Protein AF-A0A9D6PLY6-F1 (afdb_monomer)

Solvent-accessible surface area (backbone atoms only — not comparable to full-atom values): 26966 Å² total; per-residue (Å²): 133,78,70,62,58,76,87,36,55,44,76,47,100,88,53,50,29,44,38,50,60,74,75,89,54,98,68,53,73,74,54,57,49,61,47,56,63,41,41,32,31,44,67,92,43,99,89,56,34,26,46,28,35,31,31,68,84,76,72,40,75,77,43,69,31,62,48,56,72,65,58,51,52,60,54,61,78,46,81,53,30,34,41,31,73,46,89,61,54,98,81,66,55,79,72,74,46,61,36,29,62,35,51,67,41,78,80,26,37,66,58,52,18,52,52,32,41,76,72,66,38,34,65,63,15,27,54,32,27,50,54,39,36,76,75,41,72,82,46,84,64,39,37,32,52,27,15,49,22,27,47,76,69,70,39,53,73,61,14,49,53,25,18,52,50,32,39,71,80,39,78,68,48,31,65,31,30,26,52,45,13,53,51,25,47,76,67,74,34,53,73,61,13,52,54,22,25,52,52,11,36,70,53,34,70,79,40,60,68,32,41,55,54,40,36,53,49,34,44,76,76,61,34,90,81,30,67,67,40,33,50,39,48,36,49,40,53,74,72,31,56,88,37,64,73,46,42,55,49,53,44,52,49,16,55,78,66,76,39,54,54,66,58,43,53,52,50,23,35,63,76,39,46,77,71,49,38,82,73,52,50,53,49,53,46,52,27,51,38,14,47,76,39,42,18,49,66,57,20,51,56,40,48,48,56,52,48,67,68,28,64,85,36,73,90,50,29,61,58,50,46,52,55,46,40,56,50,51,58,52,47,64,75,70,57,53,79,90,49,46,68,49,46,52,52,54,46,50,59,45,40,73,76,42,55,70,51,70,73,64,62,68,89,76,49,69,57,105,69,54,80,68,74,76,72,42,59,67,65,52,51,44,56,53,43,42,64,54,26,56,75,65,53,77,52,72,67,54,52,52,41,54,53,49,45,36,60,76,54,66,57,50,74,69,60,47,54,52,49,52,52,53,28,49,65,68,19,77,75,55,84,73,80,93,62,86,76,75,86,49,54,68,61,52,48,51,53,52,45,49,66,53,25,71,79,66,53,74,55,72,68,40,53,52,52,52,48,57,46,28,62,60,54,72,44,55,68,71,59,52,52,49,55,46,40,75,56,44,114

pLDDT: mean 77.01, std 15.94, range [27.77, 98.38]

Nearest PDB structures (foldseek):
  8ch0-assembly1_A  TM=8.462E-01  e=1.034E-04  synthetic construct
  2hyz-assembly1_A-2  TM=8.147E-01  e=9.151E-05  unclassified
  5djs-assembly1_A  TM=8.969E-01  e=3.302E-03  Thermobaculum terrenum
  4gyw-assembly2_A  TM=6.800E-01  e=2.433E-04  Homo sapiens
  5hgv-assembly1_A  TM=6.718E-01  e=2.433E-04  Homo sapiens

Mean predicted aligned error: 15.63 Å

Foldseek 3Di:
DDADDPVQFDDDPPATAREPAPPPAPDDPLVVLLFQWAWEWDPPDPQWIKIFIATPVVRDGRDIHTDGPVVLVVLVVHQWYWYFYNPDDPPDDVLPTLTFIHGYHSPNLQNVLSVCVVVVNLVVSLVSLVVVCVVPVLPQCSLQSNLVSCVSVVVLVSSLVSLVSNCVSPVLALSSLLSNLVSCVVVVNLVSSLVSLVSSCVSPVLDQSSLLVNLVSCCVPPNDPDLVNLLSLLSCCLAPVVPPSSVVSLCVNCVVVVHHSVVSNVVSLVSNPPCSDSVQSNLVNSLSSSLVRLSPLVNLVSLQVNLVVCVVPPVCNVVSLVVSLVSLVVNVVVPDPSCVVSSVVSVCVVCVVPVVSVVPPVVPPDDVDDPPDACALLNLLLLLLLLQCQQVDHDPLNVVLNVLSCVLRVPDPVSSVVSNVVSNVVSVPDPDPPDDPPDDLVVSLLVLLLVQLVVLDHDPNSVVSSVSSCVSSVHDPVNSVVSNVVSRD

Secondary structure (DSSP, 8-state):
-PPPPGGGEEEETTEEEEE-----SSS-HHHHTTS-EEEEEEEEETTEEEEEEEETTT--EEEEEE--HHHHHHHHT-S-EEEE-S---TT--TTSS-PEEE-EESSSHHHHHHHHHHTT-HHHHHHHHHHHHHH-TT-TTHHHHHHHHHHHTT-HHHHHHHHHHHHHH-TT-HHHHHHHHHHHHHTT-HHHHHHHHHHHHHH-TT-HHHHHHHHHHHHHHH-TT-HHHHHHHHHHHHHHTTSHHHHHHHHHHHHHTTS-HHHHHHHHHHHHGGGG-TTTHHHHHHHHHHHHTT-HHHHHHHHHHHHHHHTT-HHHHHHHHHHHHHHHHHHHHH--GGGHHHHHHHHHHHHHH-THHHH--GGGS--TT-------HHHHHHHHHHHHGGGS---HHHHHHHHHHHHHTT--HHHHHHHHHHHHHHHTT----S------HHHHHHHHHHHHGGGS---HHHHHHHHHHHHHTT--HHHHHHHHHHH--

Structure (mmCIF, N/CA/C/O backbone):
data_AF-A0A9D6PLY6-F1
#
_entry.id   AF-A0A9D6PLY6-F1
#
loop_
_atom_site.group_PDB
_atom_site.id
_atom_site.type_symbol
_atom_site.label_atom_id
_atom_site.label_alt_id
_atom_site.label_comp_id
_atom_site.label_asym_id
_atom_site.label_entity_id
_atom_site.label_seq_id
_atom_site.pdbx_PDB_ins_code
_atom_site.Cartn_x
_atom_site.Cartn_y
_atom_site.Cartn_z
_atom_site.occupancy
_atom_site.B_iso_or_equiv
_atom_site.auth_seq_id
_atom_site.auth_comp_id
_atom_site.auth_asym_id
_atom_site.auth_atom_id
_atom_site.pdbx_PDB_model_num
ATOM 1 N N . MET A 1 1 ? 13.851 18.587 -28.770 1.00 29.12 1 MET A N 1
ATOM 2 C CA . MET A 1 1 ? 14.313 17.513 -27.872 1.00 29.12 1 MET A CA 1
ATOM 3 C C . MET A 1 1 ? 15.804 17.716 -27.695 1.00 29.12 1 MET A C 1
ATOM 5 O O . MET A 1 1 ? 16.524 17.626 -28.679 1.00 29.12 1 MET A O 1
ATOM 9 N N . GLU A 1 2 ? 16.240 18.157 -26.516 1.00 30.55 2 GLU A N 1
ATOM 10 C CA . GLU A 1 2 ? 17.664 18.377 -26.231 1.00 30.55 2 GLU A CA 1
ATOM 11 C C . GLU A 1 2 ? 18.336 17.003 -26.057 1.00 30.55 2 GLU A C 1
ATOM 13 O O . GLU A 1 2 ? 17.888 16.182 -25.262 1.00 30.55 2 GLU A O 1
ATOM 18 N N . THR A 1 3 ? 19.361 16.718 -26.859 1.00 33.09 3 THR A N 1
ATOM 19 C CA . THR A 1 3 ? 20.200 15.516 -26.759 1.00 33.09 3 THR A CA 1
ATOM 20 C C . THR A 1 3 ? 21.013 15.566 -25.466 1.00 33.09 3 THR A C 1
ATOM 22 O O . THR A 1 3 ? 21.724 16.554 -25.266 1.00 33.09 3 THR A O 1
ATOM 25 N N . LEU A 1 4 ? 20.969 14.528 -24.613 1.00 40.97 4 LEU A N 1
ATOM 26 C CA . LEU A 1 4 ? 21.958 14.439 -23.533 1.00 40.97 4 LEU A CA 1
ATOM 27 C C . LEU A 1 4 ? 23.348 14.295 -24.166 1.00 40.97 4 LEU A C 1
ATOM 29 O O . LEU A 1 4 ? 23.571 13.483 -25.066 1.00 40.97 4 LEU A O 1
ATOM 33 N N . ASN A 1 5 ? 24.285 15.097 -23.682 1.00 47.28 5 ASN A N 1
ATOM 34 C CA . ASN A 1 5 ? 25.700 14.923 -23.957 1.00 47.28 5 ASN A CA 1
ATOM 35 C C . ASN A 1 5 ? 26.159 13.640 -23.230 1.00 47.28 5 ASN A C 1
ATOM 37 O O . ASN A 1 5 ? 25.816 13.482 -22.056 1.00 47.28 5 ASN A O 1
ATOM 41 N N . PRO A 1 6 ? 26.948 12.744 -23.854 1.00 44.09 6 PRO A N 1
ATOM 42 C CA . PRO A 1 6 ? 27.562 11.587 -23.189 1.00 44.09 6 PRO A CA 1
ATOM 43 C C . PRO A 1 6 ? 28.198 11.887 -21.819 1.00 44.09 6 PRO A C 1
ATOM 45 O O . PRO A 1 6 ? 28.226 11.018 -20.955 1.00 44.09 6 PRO A O 1
ATOM 48 N N . ALA A 1 7 ? 28.623 13.133 -21.576 1.00 45.59 7 ALA A N 1
ATOM 49 C CA . ALA A 1 7 ? 29.106 13.627 -20.283 1.00 45.59 7 ALA A CA 1
ATOM 50 C C . ALA A 1 7 ? 28.089 13.565 -19.112 1.00 45.59 7 ALA A C 1
ATOM 52 O O . ALA A 1 7 ? 28.474 13.771 -17.959 1.00 45.59 7 ALA A O 1
ATOM 53 N N . GLN A 1 8 ? 26.803 13.317 -19.380 1.00 51.06 8 GLN A N 1
ATOM 54 C CA . GLN A 1 8 ? 25.717 13.294 -18.387 1.00 51.06 8 GLN A CA 1
ATOM 55 C C . GLN A 1 8 ? 25.393 11.873 -17.885 1.00 51.06 8 GLN A C 1
ATOM 57 O O . GLN A 1 8 ? 24.738 11.706 -16.861 1.00 51.06 8 GLN A O 1
ATOM 62 N N . VAL A 1 9 ? 25.907 10.823 -18.528 1.00 51.34 9 VAL A N 1
ATOM 63 C CA . VAL A 1 9 ? 25.901 9.468 -17.954 1.00 51.34 9 VAL A CA 1
ATOM 64 C C . VAL A 1 9 ? 27.260 9.249 -17.298 1.00 51.34 9 VAL A C 1
ATOM 66 O O . VAL A 1 9 ? 28.273 9.158 -17.986 1.00 51.34 9 VAL A O 1
ATOM 69 N N . LYS A 1 10 ? 27.301 9.203 -15.960 1.00 55.16 10 LYS A N 1
ATOM 70 C CA . LYS A 1 10 ? 28.546 8.974 -15.217 1.00 55.16 10 LYS A CA 1
ATOM 71 C C . LYS A 1 10 ? 28.615 7.526 -14.752 1.00 55.16 10 LYS A C 1
ATOM 73 O O . LYS A 1 10 ? 27.778 7.050 -13.985 1.00 55.16 10 LYS A O 1
ATOM 78 N N . PHE A 1 11 ? 29.658 6.839 -15.193 1.00 49.72 11 PHE A N 1
ATOM 79 C CA . PHE A 1 11 ? 30.020 5.530 -14.676 1.00 49.72 11 PHE A CA 1
ATOM 80 C C . PHE A 1 11 ? 30.947 5.739 -13.483 1.00 49.72 11 PHE A C 1
ATOM 82 O O . PHE A 1 11 ? 32.102 6.121 -13.652 1.00 49.72 11 PHE A O 1
ATOM 89 N N . PHE A 1 12 ? 30.422 5.547 -12.275 1.00 52.81 12 PHE A N 1
ATOM 90 C CA . PHE A 1 12 ? 31.254 5.448 -11.080 1.00 52.81 12 PHE A CA 1
ATOM 91 C C . PHE A 1 12 ? 31.761 4.007 -10.970 1.00 52.81 12 PHE A C 1
ATOM 93 O O . PHE A 1 12 ? 31.032 3.080 -11.337 1.00 52.81 12 PHE A O 1
ATOM 100 N N . GLU A 1 13 ? 32.993 3.823 -10.484 1.00 45.00 13 GLU A N 1
ATOM 101 C CA . GLU A 1 13 ? 33.739 2.550 -10.525 1.00 45.00 13 GLU A CA 1
ATOM 102 C C . GLU A 1 13 ? 32.955 1.343 -9.965 1.00 45.00 13 GLU A C 1
ATOM 104 O O . GLU A 1 13 ? 33.160 0.218 -10.419 1.00 45.00 13 GLU A O 1
ATOM 109 N N . GLU A 1 14 ? 31.969 1.565 -9.083 1.00 49.75 14 GLU A N 1
ATOM 110 C CA . GLU A 1 14 ? 31.146 0.500 -8.492 1.00 49.75 14 GLU A CA 1
ATOM 111 C C . GLU A 1 14 ? 29.651 0.518 -8.874 1.00 49.75 14 GLU A C 1
ATOM 113 O O . GLU A 1 14 ? 28.973 -0.498 -8.713 1.00 49.75 14 GLU A O 1
ATOM 118 N N . THR A 1 15 ? 29.089 1.617 -9.400 1.00 51.06 15 THR A N 1
ATOM 119 C CA . THR A 1 15 ? 27.659 1.687 -9.786 1.00 51.06 15 THR A CA 1
ATOM 120 C C . THR A 1 15 ? 27.428 2.692 -10.925 1.00 51.06 15 THR A C 1
ATOM 122 O O . THR A 1 15 ? 27.818 3.853 -10.802 1.00 51.06 15 THR A O 1
ATOM 125 N N . PRO A 1 16 ? 26.778 2.311 -12.039 1.00 55.1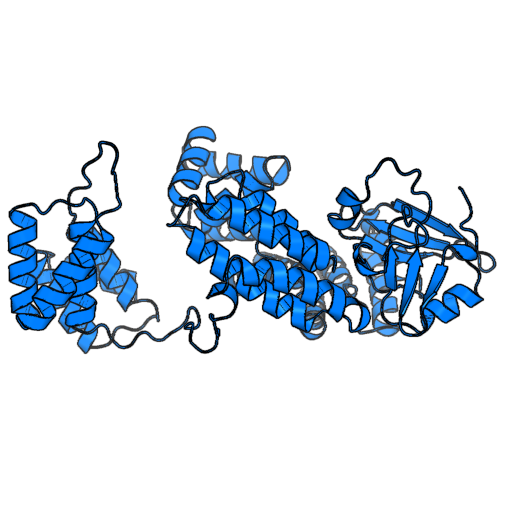6 16 PRO A N 1
ATOM 126 C CA . PRO A 1 16 ? 26.400 3.276 -13.070 1.00 55.16 16 PRO A CA 1
ATOM 127 C C . PRO A 1 16 ? 25.281 4.200 -12.566 1.00 55.16 16 PRO A C 1
ATOM 129 O O . PRO A 1 16 ? 24.248 3.742 -12.071 1.00 55.16 16 PRO A O 1
ATOM 132 N N . CYS A 1 17 ? 25.454 5.508 -12.739 1.00 58.47 17 CYS A N 1
ATOM 133 C CA . CYS A 1 17 ? 24.431 6.498 -12.419 1.00 58.47 17 CYS A CA 1
ATOM 134 C C . CYS A 1 17 ? 24.090 7.310 -13.668 1.00 58.47 17 CYS A C 1
ATOM 136 O O . CYS A 1 17 ? 24.962 7.772 -14.407 1.00 58.47 17 CYS A O 1
ATOM 138 N N . VAL A 1 18 ? 22.797 7.523 -13.888 1.00 60.19 18 VAL A N 1
ATOM 139 C CA . VAL A 1 18 ? 22.310 8.447 -14.908 1.00 60.19 18 VAL A CA 1
ATOM 140 C C . VAL A 1 18 ? 22.136 9.803 -14.230 1.00 60.19 18 VAL A C 1
ATOM 142 O O . VAL A 1 18 ? 21.233 9.993 -13.411 1.00 60.19 18 VAL A O 1
ATOM 145 N N . VAL A 1 19 ? 23.022 10.752 -14.542 1.00 59.59 19 VAL A N 1
ATOM 146 C CA . VAL A 1 19 ? 22.885 12.130 -14.066 1.00 59.59 19 VAL A CA 1
ATOM 147 C C . VAL A 1 19 ? 21.984 12.858 -15.051 1.00 59.59 19 VAL A C 1
ATOM 149 O O . VAL A 1 19 ? 22.352 13.124 -16.193 1.00 59.59 19 VAL A O 1
ATOM 152 N N . LEU A 1 20 ? 20.775 13.194 -14.617 1.00 58.22 20 LEU A N 1
ATOM 153 C CA . LEU A 1 20 ? 19.907 14.043 -15.416 1.00 58.22 20 LEU A CA 1
ATOM 154 C C . LEU A 1 20 ? 20.370 15.472 -15.170 1.00 58.22 20 LEU A C 1
ATOM 156 O O . LEU A 1 20 ? 20.022 16.046 -14.148 1.00 58.22 20 LEU A O 1
ATOM 160 N N . SER A 1 21 ? 21.206 16.037 -16.043 1.00 49.62 21 SER A N 1
ATOM 161 C CA . SER A 1 21 ? 21.610 17.440 -15.903 1.00 49.62 21 SER A CA 1
ATOM 162 C C . SER A 1 21 ? 20.636 18.375 -16.628 1.00 49.62 21 SER A C 1
ATOM 164 O O . SER A 1 21 ? 20.109 18.009 -17.674 1.00 49.62 21 SER A O 1
ATOM 166 N N . ALA A 1 22 ? 20.452 19.583 -16.094 1.00 48.25 22 ALA A N 1
ATOM 167 C CA . ALA A 1 22 ? 19.510 20.609 -16.518 1.00 48.25 22 ALA A CA 1
ATOM 168 C C . ALA A 1 22 ? 18.114 20.048 -16.839 1.00 48.25 22 ALA A C 1
ATOM 170 O O . ALA A 1 22 ? 17.682 20.010 -17.989 1.00 48.25 22 ALA A O 1
ATOM 171 N N . ILE A 1 23 ? 17.377 19.654 -15.796 1.00 50.66 23 ILE A N 1
ATOM 172 C CA . ILE A 1 23 ? 15.936 19.422 -15.902 1.00 50.66 23 ILE A CA 1
ATOM 173 C C . ILE A 1 23 ? 15.282 20.777 -16.239 1.00 50.66 23 ILE A C 1
ATOM 175 O O . ILE A 1 23 ? 14.831 21.495 -15.355 1.00 50.66 23 ILE A O 1
ATOM 179 N N . LYS A 1 24 ? 15.174 21.133 -17.526 1.00 50.44 24 LYS A N 1
ATOM 180 C CA . LYS A 1 24 ? 14.181 22.111 -18.011 1.00 50.44 24 LYS A CA 1
ATOM 181 C C . LYS A 1 24 ? 12.786 21.467 -18.024 1.00 50.44 24 LYS A C 1
ATOM 183 O O . LYS A 1 24 ? 12.048 21.579 -18.998 1.00 50.44 24 LYS A O 1
ATOM 188 N N . SER A 1 25 ? 12.441 20.710 -16.984 1.00 54.03 25 SER A N 1
ATOM 189 C CA . SER A 1 25 ? 11.090 20.175 -16.823 1.00 54.03 25 SER A CA 1
ATOM 190 C C . SER A 1 25 ? 10.283 21.122 -15.952 1.00 54.03 25 SER A C 1
ATOM 192 O O . SER A 1 25 ? 10.825 21.778 -15.064 1.00 54.03 25 SER A O 1
ATOM 194 N N . ALA A 1 26 ? 8.975 21.165 -16.188 1.00 53.38 26 ALA A N 1
ATOM 195 C CA . ALA A 1 26 ? 8.051 21.876 -15.311 1.00 53.38 26 ALA A CA 1
ATOM 196 C C . ALA A 1 26 ? 8.027 21.293 -13.882 1.00 53.38 26 ALA A C 1
ATOM 198 O O . ALA A 1 26 ? 7.578 21.966 -12.959 1.00 53.38 26 ALA A O 1
ATOM 199 N N . MET A 1 27 ? 8.500 20.054 -13.710 1.00 63.69 27 MET A N 1
ATOM 200 C CA . MET A 1 27 ? 8.413 19.280 -12.481 1.00 63.69 27 MET A CA 1
ATOM 201 C C . MET A 1 27 ? 9.717 19.400 -11.671 1.00 63.69 27 MET A C 1
ATOM 203 O O . MET A 1 27 ? 10.818 19.202 -12.196 1.00 63.69 27 MET A O 1
ATOM 207 N N . LYS A 1 28 ? 9.609 19.742 -10.385 1.00 69.94 28 LYS A N 1
ATOM 208 C CA . LYS A 1 28 ? 10.767 19.940 -9.493 1.00 69.94 28 LYS A CA 1
ATOM 209 C C . LYS A 1 28 ? 11.349 18.594 -9.057 1.00 69.94 28 LYS A C 1
ATOM 211 O O . LYS A 1 28 ? 10.622 17.616 -8.921 1.00 69.94 28 LYS A O 1
ATOM 216 N N . TRP A 1 29 ? 12.641 18.548 -8.720 1.00 72.25 29 TRP A N 1
ATOM 217 C CA . TRP A 1 29 ? 13.304 17.322 -8.234 1.00 72.25 29 TRP A CA 1
ATOM 218 C C . TRP A 1 29 ? 12.567 16.642 -7.064 1.00 72.25 29 TRP A C 1
ATOM 220 O O . TRP A 1 29 ? 12.455 15.422 -7.004 1.00 72.25 29 TRP A O 1
ATOM 230 N N . GLN A 1 30 ? 11.979 17.430 -6.161 1.00 69.69 30 GLN A N 1
ATOM 231 C CA . GLN A 1 30 ? 11.176 16.916 -5.046 1.00 69.69 30 GLN A CA 1
ATOM 232 C C . GLN A 1 30 ? 9.945 16.120 -5.498 1.00 69.69 30 GLN A C 1
ATOM 234 O O . GLN A 1 30 ? 9.553 15.167 -4.834 1.00 69.69 30 GLN A O 1
ATOM 239 N N . GLU A 1 31 ? 9.336 16.496 -6.618 1.00 72.44 31 GLU A N 1
ATOM 240 C CA . GLU A 1 31 ? 8.153 15.830 -7.162 1.00 72.44 31 GLU A CA 1
ATOM 241 C C . GLU A 1 31 ? 8.536 14.501 -7.830 1.00 72.44 31 GLU A C 1
ATOM 243 O O . GLU A 1 31 ? 7.810 13.520 -7.719 1.00 72.44 31 GLU A O 1
ATOM 248 N N . TRP A 1 32 ? 9.728 14.423 -8.422 1.00 74.75 32 TRP A N 1
ATOM 249 C CA . TRP A 1 32 ? 10.275 13.198 -9.013 1.00 74.75 32 TRP A CA 1
ATOM 250 C C . TRP A 1 32 ? 10.582 12.101 -7.996 1.00 74.75 32 TRP A C 1
ATOM 252 O O . TRP A 1 32 ? 10.389 10.913 -8.259 1.00 74.75 32 TRP A O 1
ATOM 262 N N . LEU A 1 33 ? 11.047 12.498 -6.814 1.00 74.06 33 LEU A N 1
ATOM 263 C CA . LEU A 1 33 ? 11.265 11.576 -5.701 1.00 74.06 33 LEU A CA 1
ATOM 264 C C . LEU A 1 33 ? 9.949 10.986 -5.182 1.00 74.06 33 LEU A C 1
ATOM 266 O O . LEU A 1 33 ? 9.958 9.922 -4.561 1.00 74.06 33 LEU A O 1
ATOM 270 N N . LEU A 1 34 ? 8.835 11.676 -5.438 1.00 74.44 34 LEU A N 1
ATOM 271 C CA . LEU A 1 34 ? 7.499 11.260 -5.034 1.00 74.44 34 LEU A CA 1
ATOM 272 C C . LEU A 1 34 ? 6.747 10.471 -6.106 1.00 74.44 34 LEU A C 1
ATOM 274 O O . LEU A 1 34 ? 5.878 9.675 -5.761 1.00 74.44 34 LEU A O 1
ATOM 278 N N . ASP A 1 35 ? 7.074 10.644 -7.382 1.00 75.19 35 ASP A N 1
ATOM 279 C CA . ASP A 1 35 ? 6.482 9.838 -8.449 1.00 75.19 35 ASP A CA 1
ATOM 280 C C . ASP A 1 35 ? 7.113 8.439 -8.475 1.00 75.19 35 ASP A C 1
ATOM 282 O O . ASP A 1 35 ? 8.290 8.281 -8.171 1.00 75.19 35 ASP A O 1
ATOM 286 N N . SER A 1 36 ? 6.370 7.403 -8.849 1.00 76.38 36 SER A N 1
ATOM 287 C CA . SER A 1 36 ? 6.940 6.098 -9.190 1.00 76.38 36 SER A CA 1
ATOM 288 C C . SER A 1 36 ? 7.336 6.133 -10.663 1.00 76.38 36 SER A C 1
ATOM 290 O O . SER A 1 36 ? 6.473 6.239 -11.530 1.00 76.38 36 SER A O 1
ATOM 292 N N . ILE A 1 37 ? 8.630 6.027 -10.965 1.00 75.31 37 ILE A N 1
ATOM 293 C CA . ILE A 1 37 ? 9.156 6.168 -12.334 1.00 75.31 37 ILE A CA 1
ATOM 294 C C . ILE A 1 37 ? 9.946 4.923 -12.725 1.00 75.31 37 ILE A C 1
ATOM 296 O O . ILE A 1 37 ? 10.208 4.093 -11.870 1.00 75.31 37 ILE A O 1
ATOM 300 N N . THR A 1 38 ? 10.317 4.779 -13.990 1.00 77.12 38 THR A N 1
ATOM 301 C CA . THR A 1 38 ? 11.233 3.725 -14.456 1.00 77.12 38 THR A CA 1
ATOM 302 C C . THR A 1 38 ? 11.958 4.162 -15.718 1.00 77.12 38 THR A C 1
ATOM 304 O O . THR A 1 38 ? 11.469 5.026 -16.453 1.00 77.12 38 THR A O 1
ATOM 307 N N . LEU A 1 39 ? 13.121 3.561 -15.960 1.00 77.69 39 LEU A N 1
ATOM 308 C CA . LEU A 1 39 ? 13.928 3.767 -17.153 1.00 77.69 39 LEU A CA 1
ATOM 309 C C . LEU A 1 39 ? 13.681 2.627 -18.147 1.00 77.69 39 LEU A C 1
ATOM 311 O O . LEU A 1 39 ? 13.858 1.451 -17.831 1.00 77.69 39 LEU A O 1
ATOM 315 N N . MET A 1 40 ? 13.304 2.979 -19.372 1.00 82.69 40 MET A N 1
ATOM 316 C CA . MET A 1 40 ? 13.005 2.022 -20.435 1.00 82.69 40 MET A CA 1
ATOM 317 C C . MET A 1 40 ? 13.691 2.414 -21.733 1.00 82.69 40 MET A C 1
ATOM 319 O O . MET A 1 40 ? 13.587 3.556 -22.178 1.00 82.69 40 MET A O 1
ATOM 323 N N . VAL A 1 41 ? 14.318 1.453 -22.402 1.00 81.00 41 VAL A N 1
ATOM 324 C CA . VAL A 1 41 ? 14.786 1.650 -23.771 1.00 81.00 41 VAL A CA 1
ATOM 325 C C . VAL A 1 41 ? 13.593 1.559 -24.725 1.00 81.00 41 VAL A C 1
ATOM 327 O O . VAL A 1 41 ? 12.909 0.542 -24.747 1.00 81.00 41 VAL A O 1
ATOM 330 N N . SER A 1 42 ? 13.359 2.575 -25.557 1.00 79.31 42 SER A N 1
ATOM 331 C CA . SER A 1 42 ? 12.516 2.440 -26.753 1.00 79.31 42 SER A CA 1
ATOM 332 C C . SER A 1 42 ? 13.387 2.459 -28.009 1.00 79.31 42 SER A C 1
ATOM 334 O O . SER A 1 42 ? 14.434 3.109 -28.068 1.00 79.31 42 SER A O 1
ATOM 336 N N . ARG A 1 43 ? 12.976 1.699 -29.026 1.00 71.31 43 ARG A N 1
ATOM 337 C CA . ARG A 1 43 ? 13.647 1.649 -30.330 1.00 71.31 43 ARG A CA 1
ATOM 338 C C . ARG A 1 43 ? 12.644 2.053 -31.398 1.00 71.31 43 ARG A C 1
ATOM 340 O O . ARG A 1 43 ? 11.960 1.198 -31.946 1.00 71.31 43 ARG A O 1
ATOM 347 N N . GLU A 1 44 ? 12.543 3.351 -31.669 1.00 62.28 44 GLU A N 1
ATOM 348 C CA . GLU A 1 44 ? 11.783 3.828 -32.832 1.00 62.28 44 GLU A CA 1
ATOM 349 C C . GLU A 1 44 ? 12.524 3.500 -34.139 1.00 62.28 44 GLU A C 1
ATOM 351 O O . GLU A 1 44 ? 11.898 3.149 -35.134 1.00 62.28 44 GLU A O 1
ATOM 356 N N . THR A 1 45 ? 13.865 3.516 -34.123 1.00 56.72 45 THR A N 1
ATOM 357 C CA . THR A 1 45 ? 14.718 3.025 -35.220 1.00 56.72 45 THR A CA 1
ATOM 358 C C . THR A 1 45 ? 15.921 2.230 -34.683 1.00 56.72 45 THR A C 1
ATOM 360 O O . THR A 1 45 ? 16.378 2.495 -33.568 1.00 56.72 45 THR A O 1
ATOM 363 N N . PRO A 1 46 ? 16.482 1.263 -35.442 1.00 56.72 46 PRO A N 1
ATOM 364 C CA . PRO A 1 46 ? 17.635 0.464 -34.999 1.00 56.72 46 PRO A CA 1
ATOM 365 C C . PRO A 1 46 ? 18.909 1.278 -34.726 1.00 56.72 46 PRO A C 1
ATOM 367 O O . PRO A 1 46 ? 19.775 0.826 -33.983 1.00 56.72 46 PRO A O 1
ATOM 370 N N . SER A 1 47 ? 19.035 2.457 -35.340 1.00 61.12 47 SER A N 1
ATOM 371 C CA . SER A 1 47 ? 20.245 3.286 -35.344 1.00 61.12 47 SER A CA 1
ATOM 372 C C . SER A 1 47 ? 20.321 4.315 -34.213 1.00 61.12 47 SER A C 1
ATOM 374 O O . SER A 1 47 ? 21.415 4.788 -33.917 1.00 61.12 47 SER A O 1
ATOM 376 N N . GLN A 1 48 ? 19.194 4.678 -33.593 1.00 68.69 48 GLN A N 1
ATOM 377 C CA . GLN A 1 48 ? 19.138 5.668 -32.510 1.00 68.69 48 GLN A CA 1
ATOM 378 C C . GLN A 1 48 ? 18.147 5.220 -31.429 1.00 68.69 48 GLN A C 1
ATOM 380 O O . GLN A 1 48 ? 16.962 5.552 -31.487 1.00 68.69 48 GLN A O 1
ATOM 385 N N . PRO A 1 49 ? 18.602 4.406 -30.466 1.00 74.44 49 PRO A N 1
ATOM 386 C CA . PRO A 1 49 ? 17.769 3.988 -29.354 1.00 74.44 49 PRO A CA 1
ATOM 387 C C . PRO A 1 49 ? 17.637 5.106 -28.309 1.00 74.44 49 PRO A C 1
ATOM 389 O O . PRO A 1 49 ? 18.586 5.843 -28.026 1.00 74.44 49 PRO A O 1
ATOM 392 N N . PHE A 1 50 ? 16.454 5.198 -27.706 1.00 78.88 50 PHE A N 1
ATOM 393 C CA . PHE A 1 50 ? 16.151 6.180 -26.671 1.00 78.88 50 PHE A CA 1
ATOM 394 C C . PHE A 1 50 ? 16.054 5.508 -25.310 1.00 78.88 50 PHE A C 1
ATOM 396 O O . PHE A 1 50 ? 15.469 4.435 -25.197 1.00 78.88 50 PHE A O 1
ATOM 403 N N . VAL A 1 51 ? 16.563 6.156 -24.266 1.00 79.06 51 VAL A N 1
ATOM 404 C CA . VAL A 1 51 ? 16.172 5.863 -22.885 1.00 79.06 51 VAL A CA 1
ATOM 405 C C . VAL A 1 51 ? 15.088 6.845 -22.491 1.00 79.06 51 VAL A C 1
ATOM 407 O O . VAL A 1 51 ? 15.279 8.060 -22.500 1.00 79.06 51 VAL A O 1
ATOM 410 N N . ASN A 1 52 ? 13.941 6.287 -22.149 1.00 79.56 52 ASN A N 1
ATOM 411 C CA . ASN A 1 52 ? 12.771 6.998 -21.692 1.00 79.56 52 ASN A CA 1
ATOM 412 C C . ASN A 1 52 ? 12.669 6.833 -20.196 1.00 79.56 52 ASN A C 1
ATOM 414 O O . ASN A 1 52 ? 12.786 5.729 -19.667 1.00 79.56 52 ASN A O 1
ATOM 418 N N . LEU A 1 53 ? 12.375 7.931 -19.532 1.00 77.56 53 LEU A N 1
ATOM 419 C CA . LEU A 1 53 ? 11.874 7.889 -18.188 1.00 77.56 53 LEU A CA 1
ATOM 420 C C . LEU A 1 53 ? 10.358 8.004 -18.224 1.00 77.56 53 LEU A C 1
ATOM 422 O O . LEU A 1 53 ? 9.809 8.971 -18.754 1.00 77.56 53 LEU A O 1
ATOM 426 N N . VAL A 1 54 ? 9.688 7.029 -17.630 1.00 78.12 54 VAL A N 1
ATOM 427 C CA . VAL A 1 54 ? 8.232 6.926 -17.648 1.00 78.12 54 VAL A CA 1
ATOM 428 C C . VAL A 1 54 ? 7.702 7.024 -16.228 1.00 78.12 54 VAL A C 1
ATOM 430 O O . VAL A 1 54 ? 8.226 6.376 -15.326 1.00 78.12 54 VAL A O 1
ATOM 433 N N . SER A 1 55 ? 6.656 7.823 -16.041 1.00 77.06 55 SER A N 1
ATOM 434 C CA . SER A 1 55 ? 5.870 7.873 -14.809 1.00 77.06 55 SER A CA 1
ATOM 435 C C . SER A 1 55 ? 4.848 6.746 -14.828 1.00 77.06 55 SER A C 1
ATOM 437 O O . SER A 1 55 ? 4.021 6.677 -15.737 1.00 77.06 55 SER A O 1
ATOM 439 N N . PHE A 1 56 ? 4.861 5.876 -13.822 1.00 73.12 56 PHE A N 1
ATOM 440 C CA . PHE A 1 56 ? 3.815 4.865 -13.664 1.00 73.12 56 PHE A CA 1
ATOM 441 C C . PHE A 1 56 ? 2.484 5.483 -13.254 1.00 73.12 56 PHE A C 1
ATOM 443 O O . PHE A 1 56 ? 1.437 4.943 -13.599 1.00 73.12 56 PHE A O 1
ATOM 450 N N . GLN A 1 57 ? 2.513 6.614 -12.546 1.00 69.19 57 GLN A N 1
ATOM 451 C CA . GLN A 1 57 ? 1.296 7.293 -12.125 1.00 69.19 57 GLN A CA 1
ATOM 452 C C . GLN A 1 57 ? 0.512 7.836 -13.325 1.00 69.19 57 GLN A C 1
ATOM 454 O O . GLN A 1 57 ? -0.707 7.699 -13.379 1.00 69.19 57 GLN A O 1
ATOM 459 N N . SER A 1 58 ? 1.201 8.466 -14.279 1.00 67.25 58 SER A N 1
ATOM 460 C CA . SER A 1 58 ? 0.557 9.068 -15.454 1.00 67.25 58 SER A CA 1
ATOM 461 C C . SER A 1 58 ? 0.591 8.187 -16.705 1.00 67.25 58 SER A C 1
ATOM 463 O O . SER A 1 58 ? -0.099 8.494 -17.675 1.00 67.25 58 SER A O 1
ATOM 465 N N . GLY A 1 59 ? 1.422 7.142 -16.723 1.00 70.12 59 GLY A N 1
ATOM 466 C CA . GLY A 1 59 ? 1.732 6.356 -17.920 1.00 70.12 59 GLY A CA 1
ATOM 467 C C . GLY A 1 59 ? 2.497 7.141 -18.994 1.00 70.12 59 GLY A C 1
ATOM 468 O O . GLY A 1 59 ? 2.721 6.626 -20.087 1.00 70.12 59 GLY A O 1
ATOM 469 N N . LYS A 1 60 ? 2.884 8.395 -18.723 1.00 75.62 60 LYS A N 1
ATOM 470 C CA . LYS A 1 60 ? 3.526 9.276 -19.701 1.00 75.62 60 LYS A CA 1
ATOM 471 C C . LYS A 1 60 ? 5.039 9.159 -19.634 1.00 75.62 60 LYS A C 1
ATOM 473 O O . LYS A 1 60 ? 5.633 9.009 -18.565 1.00 75.62 60 LYS A O 1
ATOM 478 N N . THR A 1 61 ? 5.662 9.313 -20.799 1.00 78.38 61 THR A N 1
ATOM 479 C CA . THR A 1 61 ? 7.100 9.572 -20.883 1.00 78.38 61 THR A CA 1
ATOM 480 C C . THR A 1 61 ? 7.357 10.979 -20.353 1.00 78.38 61 THR A C 1
ATOM 482 O O . THR A 1 61 ? 6.900 11.959 -20.938 1.00 78.38 61 THR A O 1
ATOM 485 N N . LEU A 1 62 ? 8.038 11.065 -19.214 1.00 75.81 62 LEU A N 1
ATOM 486 C CA . LEU A 1 62 ? 8.439 12.321 -18.585 1.00 75.81 62 LEU A CA 1
ATOM 487 C C . LEU A 1 62 ? 9.633 12.938 -19.311 1.00 75.81 62 LEU A C 1
ATOM 489 O O . LEU A 1 62 ? 9.732 14.156 -19.442 1.00 75.81 62 LEU A O 1
ATOM 493 N N . TYR A 1 63 ? 10.551 12.084 -19.764 1.00 74.88 63 TYR A N 1
ATOM 494 C CA . TYR A 1 63 ? 11.782 12.495 -20.418 1.00 74.88 63 TYR A CA 1
ATOM 495 C C . TYR A 1 63 ? 12.261 11.408 -21.378 1.00 74.88 63 TYR A C 1
ATOM 497 O O . TYR A 1 63 ? 12.047 10.225 -21.124 1.00 74.88 63 TYR A O 1
ATOM 505 N N . SER A 1 64 ? 12.910 11.800 -22.470 1.00 75.75 64 SER A N 1
ATOM 506 C CA . SER A 1 64 ? 13.460 10.871 -23.457 1.00 75.75 64 SER A CA 1
ATOM 507 C C . SER A 1 64 ? 14.796 11.381 -23.962 1.00 75.75 64 SER A C 1
ATOM 509 O O . SER A 1 64 ? 14.971 12.583 -24.173 1.00 75.75 64 SER A O 1
ATOM 511 N N . VAL A 1 65 ? 15.741 10.462 -24.132 1.00 73.62 65 VAL A N 1
ATOM 512 C CA . VAL A 1 65 ? 17.117 10.776 -24.497 1.00 73.62 65 VAL A CA 1
ATOM 513 C C . VAL A 1 65 ? 17.637 9.765 -25.493 1.00 73.62 65 VAL A C 1
ATOM 515 O O . VAL A 1 65 ? 17.650 8.573 -25.204 1.00 73.62 65 VAL A O 1
ATOM 518 N N . SER A 1 66 ? 18.173 10.252 -26.609 1.00 73.38 66 SER A N 1
ATOM 519 C CA . SER A 1 66 ? 18.970 9.427 -27.515 1.00 73.38 66 SER A CA 1
ATOM 520 C C . SER A 1 66 ? 20.316 9.083 -26.878 1.00 73.38 66 SER A C 1
ATOM 522 O O . SER A 1 66 ? 21.086 9.984 -26.545 1.00 73.38 66 SER A O 1
ATOM 524 N N . ILE A 1 67 ? 20.632 7.795 -26.769 1.00 72.31 67 ILE A N 1
ATOM 525 C CA . ILE A 1 67 ? 21.938 7.321 -26.291 1.00 72.31 67 ILE A CA 1
ATOM 526 C C . ILE A 1 67 ? 22.569 6.350 -27.291 1.00 72.31 67 ILE A C 1
ATOM 528 O O . ILE A 1 67 ? 21.886 5.781 -28.141 1.00 72.31 67 ILE A O 1
ATOM 532 N N . SER A 1 68 ? 23.891 6.166 -27.224 1.00 73.69 68 SER A N 1
ATOM 533 C CA . SER A 1 68 ? 24.580 5.233 -28.122 1.00 73.69 68 SER A CA 1
ATOM 534 C C . SER A 1 68 ? 24.255 3.775 -27.767 1.00 73.69 68 SER A C 1
ATOM 536 O O . SER A 1 68 ? 23.949 3.439 -26.618 1.00 73.69 68 SER A O 1
ATOM 538 N N . ALA A 1 69 ? 24.360 2.879 -28.752 1.00 74.50 69 ALA A N 1
ATOM 539 C CA . ALA A 1 69 ? 24.180 1.443 -28.530 1.00 74.50 69 ALA A CA 1
ATOM 540 C C . ALA A 1 69 ? 25.207 0.866 -27.532 1.00 74.50 69 ALA A C 1
ATOM 542 O O . ALA A 1 69 ? 24.880 -0.036 -26.763 1.00 74.50 69 ALA A O 1
ATOM 543 N N . GLU A 1 70 ? 26.423 1.419 -27.502 1.00 74.56 70 GLU A N 1
ATOM 544 C CA . GLU A 1 70 ? 27.463 1.052 -26.537 1.00 74.56 70 GLU A CA 1
ATOM 545 C C . GLU A 1 70 ? 27.056 1.418 -25.105 1.00 74.56 70 GLU A C 1
ATOM 547 O O . GLU A 1 70 ? 27.118 0.571 -24.214 1.00 74.56 70 GLU A O 1
ATOM 552 N N . SER A 1 71 ? 26.543 2.634 -24.888 1.00 73.62 71 SER A N 1
ATOM 553 C CA . SER A 1 71 ? 26.039 3.054 -23.578 1.00 73.62 71 SER A CA 1
ATOM 554 C C . SER A 1 71 ? 24.862 2.190 -23.120 1.00 73.62 71 SER A C 1
ATOM 556 O O . SER A 1 71 ? 24.807 1.817 -21.952 1.00 73.62 71 SER A O 1
ATOM 558 N N . ILE A 1 72 ? 23.960 1.783 -24.023 1.00 74.19 72 ILE A N 1
ATOM 559 C CA . ILE A 1 72 ? 22.895 0.817 -23.687 1.00 74.19 72 ILE A CA 1
ATOM 560 C C . ILE A 1 72 ? 23.472 -0.519 -23.269 1.00 74.19 72 ILE A C 1
ATOM 562 O O . ILE A 1 72 ? 22.961 -1.109 -22.325 1.00 74.19 72 ILE A O 1
ATOM 566 N N . SER A 1 73 ? 24.502 -1.014 -23.952 1.00 74.94 73 SER A N 1
ATOM 567 C CA . SER A 1 73 ? 25.136 -2.280 -23.588 1.00 74.94 73 SER A CA 1
ATOM 568 C C . SER A 1 73 ? 25.787 -2.200 -22.206 1.00 74.94 73 SER A C 1
ATOM 570 O O . SER A 1 73 ? 25.646 -3.126 -21.412 1.00 74.94 73 SER A O 1
ATOM 572 N N . GLN A 1 74 ? 26.450 -1.088 -21.884 1.00 71.44 74 GLN A N 1
ATOM 573 C CA . GLN A 1 74 ? 27.064 -0.866 -20.571 1.00 71.44 74 GLN A CA 1
ATOM 574 C C . GLN A 1 74 ? 26.019 -0.750 -19.456 1.00 71.44 74 GLN A C 1
ATOM 576 O O . GLN A 1 74 ? 26.159 -1.387 -18.412 1.00 71.44 74 GLN A O 1
ATOM 581 N N . LEU A 1 75 ? 24.937 0.003 -19.686 1.00 70.25 75 LEU A N 1
ATOM 582 C CA . LEU A 1 75 ? 23.790 0.022 -18.776 1.00 70.25 75 LEU A CA 1
ATOM 583 C C . LEU A 1 75 ? 23.160 -1.383 -18.704 1.00 70.25 75 LEU A C 1
ATOM 585 O O . LEU A 1 75 ? 22.871 -1.894 -17.638 1.00 70.25 75 LEU A O 1
ATOM 589 N N . SER A 1 76 ? 23.097 -2.083 -19.831 1.00 72.62 76 SER A N 1
ATOM 590 C CA . SER A 1 76 ? 22.696 -3.485 -20.021 1.00 72.62 76 SER A CA 1
ATOM 591 C C . SER A 1 76 ? 23.116 -4.440 -18.906 1.00 72.62 76 SER A C 1
ATOM 593 O O . SER A 1 76 ? 22.363 -5.289 -18.438 1.00 72.62 76 SER A O 1
ATOM 595 N N . GLN A 1 77 ? 24.383 -4.299 -18.529 1.00 70.75 77 GLN A N 1
ATOM 596 C CA . GLN A 1 77 ? 25.126 -5.220 -17.675 1.00 70.75 77 GLN A CA 1
ATOM 597 C C . GLN A 1 77 ? 24.925 -4.966 -16.180 1.00 70.75 77 GLN A C 1
ATOM 599 O O . GLN A 1 77 ? 25.525 -5.653 -15.353 1.00 70.75 77 GLN A O 1
ATOM 604 N N . LYS A 1 78 ? 24.140 -3.954 -15.805 1.00 68.44 78 LYS A N 1
ATOM 605 C CA . LYS A 1 78 ? 24.036 -3.497 -14.422 1.00 68.44 78 LYS A CA 1
ATOM 606 C C . LYS A 1 78 ? 22.580 -3.590 -13.960 1.00 68.44 78 LYS A C 1
ATOM 608 O O . LYS A 1 78 ? 21.677 -3.205 -14.695 1.00 68.44 78 LYS A O 1
ATOM 613 N N . PRO A 1 79 ? 22.324 -4.106 -12.746 1.00 58.53 79 PRO A N 1
ATOM 614 C CA . PRO A 1 79 ? 20.965 -4.457 -12.348 1.00 58.53 79 PRO A CA 1
ATOM 615 C C . PRO A 1 79 ? 20.113 -3.231 -12.000 1.00 58.53 79 PRO A C 1
ATOM 617 O O . PRO A 1 79 ? 18.891 -3.322 -12.021 1.00 58.53 79 PRO A O 1
ATOM 620 N N . ASN A 1 80 ? 20.731 -2.105 -11.620 1.00 66.12 80 ASN A N 1
ATOM 621 C CA . ASN A 1 80 ? 20.027 -0.889 -11.212 1.00 66.12 80 ASN A CA 1
ATOM 622 C C . ASN A 1 80 ? 20.879 0.360 -11.455 1.00 66.12 80 ASN A C 1
ATOM 624 O O . ASN A 1 80 ? 22.109 0.278 -11.418 1.00 66.12 80 ASN A O 1
ATOM 628 N N . PHE A 1 81 ? 20.213 1.506 -11.607 1.00 65.38 81 PHE A N 1
ATOM 629 C CA . PHE A 1 81 ? 20.841 2.810 -11.832 1.00 65.38 81 PHE A CA 1
ATOM 630 C C . PHE A 1 81 ? 20.359 3.820 -10.809 1.00 65.38 81 PHE A C 1
ATOM 632 O O . PHE A 1 81 ? 19.195 3.795 -10.408 1.00 65.38 81 PHE A O 1
ATOM 639 N N . GLY A 1 82 ? 21.261 4.720 -10.431 1.00 66.75 82 GLY A N 1
ATOM 640 C CA . GLY A 1 82 ? 20.918 5.927 -9.699 1.00 66.75 82 GLY A CA 1
ATOM 641 C C . GLY A 1 82 ? 20.441 7.034 -10.636 1.00 66.75 82 GLY A C 1
ATOM 642 O O . GLY A 1 82 ? 21.119 7.314 -11.622 1.00 66.75 82 GLY A O 1
ATOM 643 N N . ILE A 1 83 ? 19.325 7.690 -10.319 1.00 68.69 83 ILE A N 1
ATOM 644 C CA . ILE A 1 83 ? 18.917 8.961 -10.943 1.00 68.69 83 ILE A CA 1
ATOM 645 C C . ILE A 1 83 ? 19.341 10.105 -10.017 1.00 68.69 83 ILE A C 1
ATOM 647 O O . ILE A 1 83 ? 19.024 10.069 -8.826 1.00 68.69 83 ILE A O 1
ATOM 651 N N . VAL A 1 84 ? 20.050 11.107 -10.553 1.00 66.19 84 VAL A N 1
ATOM 652 C CA . VAL A 1 84 ? 20.651 12.216 -9.778 1.00 66.19 84 VAL A CA 1
ATOM 653 C C . VAL A 1 84 ? 20.280 13.592 -10.353 1.00 66.19 84 VAL A C 1
ATOM 655 O O . VAL A 1 84 ? 20.201 13.743 -11.572 1.00 66.19 84 VAL A O 1
ATOM 658 N N . SER A 1 85 ? 20.073 14.578 -9.465 1.00 61.28 85 SER A N 1
ATOM 659 C CA . SER A 1 85 ? 19.746 15.982 -9.780 1.00 61.28 85 SER A CA 1
ATOM 660 C C . SER A 1 85 ? 20.913 16.743 -10.450 1.00 61.28 85 SER A C 1
ATOM 662 O O . SER A 1 85 ? 22.066 16.476 -10.106 1.00 61.28 85 SER A O 1
ATOM 664 N N . PRO A 1 86 ? 20.650 17.728 -11.338 1.00 51.56 86 PRO A N 1
ATOM 665 C CA . PRO A 1 86 ? 21.674 18.539 -12.002 1.00 51.56 86 PRO A CA 1
ATOM 666 C C . PRO A 1 86 ? 22.513 19.480 -11.143 1.00 51.56 86 PRO A C 1
ATOM 668 O O . PRO A 1 86 ? 23.622 19.803 -11.563 1.00 51.56 86 PRO A O 1
ATOM 671 N N . ASP A 1 87 ? 21.973 19.992 -10.029 1.00 52.81 87 ASP A N 1
ATOM 672 C CA . ASP A 1 87 ? 22.529 21.138 -9.273 1.00 52.81 87 ASP A CA 1
ATOM 673 C C . ASP A 1 87 ? 23.769 20.758 -8.433 1.00 52.81 87 ASP A C 1
ATOM 675 O O . ASP A 1 87 ? 24.015 21.259 -7.336 1.00 52.81 87 ASP A O 1
ATOM 679 N N . MET A 1 88 ? 24.560 19.837 -8.974 1.00 47.44 88 MET A N 1
ATOM 680 C CA . MET A 1 88 ? 25.824 19.342 -8.465 1.00 47.44 88 MET A CA 1
ATOM 681 C C . MET A 1 88 ? 26.891 20.421 -8.676 1.00 47.44 88 MET A C 1
ATOM 683 O O . MET A 1 88 ? 27.538 20.489 -9.722 1.00 47.44 88 MET A O 1
ATOM 687 N N . GLY A 1 89 ? 27.094 21.277 -7.673 1.00 41.97 89 GLY A N 1
ATOM 688 C CA . GLY A 1 89 ? 28.367 21.983 -7.529 1.00 41.97 89 GLY A CA 1
ATOM 689 C C . GLY A 1 89 ? 29.506 20.962 -7.413 1.00 41.97 89 GLY A C 1
ATOM 690 O O . GLY A 1 89 ? 29.332 19.911 -6.800 1.00 41.97 89 GLY A O 1
ATOM 691 N N . ALA A 1 90 ? 30.664 21.259 -8.009 1.00 39.69 90 ALA A N 1
ATOM 692 C CA . ALA A 1 90 ? 31.768 20.313 -8.219 1.00 39.69 90 ALA A CA 1
ATOM 693 C C . ALA A 1 90 ? 32.420 19.726 -6.943 1.00 39.69 90 ALA A C 1
ATOM 695 O O . ALA A 1 90 ? 33.272 18.852 -7.060 1.00 39.69 90 ALA A O 1
ATOM 696 N N . GLU A 1 91 ? 32.000 20.139 -5.746 1.00 38.06 91 GLU A N 1
ATOM 697 C CA . GLU A 1 91 ? 32.496 19.626 -4.458 1.00 38.06 91 GLU A CA 1
ATOM 698 C C . GLU A 1 91 ? 31.400 19.075 -3.529 1.00 38.06 91 GLU A C 1
ATOM 700 O O . GLU A 1 91 ? 31.722 18.568 -2.455 1.00 38.06 91 GLU A O 1
ATOM 705 N N . LEU A 1 92 ? 30.114 19.094 -3.915 1.00 39.59 92 LEU A N 1
ATOM 706 C CA . LEU A 1 92 ? 29.086 18.425 -3.111 1.00 39.59 92 LEU A CA 1
ATOM 707 C C . LEU A 1 92 ? 28.970 16.955 -3.509 1.00 39.59 92 LEU A C 1
ATOM 709 O O . LEU A 1 92 ? 28.440 16.576 -4.552 1.00 39.59 92 LEU A O 1
ATOM 713 N N . MET A 1 93 ? 29.546 16.163 -2.616 1.00 39.91 93 MET A N 1
ATOM 714 C CA . MET A 1 93 ? 29.635 14.719 -2.575 1.00 39.91 93 MET A CA 1
ATOM 715 C C . MET A 1 93 ? 28.302 14.023 -2.885 1.00 39.91 93 MET A C 1
ATOM 717 O O . MET A 1 93 ? 27.215 14.551 -2.664 1.00 39.91 93 MET A O 1
ATOM 721 N N . VAL A 1 94 ? 28.412 12.767 -3.315 1.00 43.75 94 VAL A N 1
ATOM 722 C CA . VAL A 1 94 ? 27.350 11.756 -3.502 1.00 43.75 94 VAL A CA 1
ATOM 723 C C . VAL A 1 94 ? 26.285 11.737 -2.377 1.00 43.75 94 VAL A C 1
ATOM 725 O O . VAL A 1 94 ? 25.170 11.270 -2.587 1.00 43.75 94 VAL A O 1
ATOM 728 N N . GLU A 1 95 ? 26.599 12.318 -1.219 1.00 36.34 95 GLU A N 1
ATOM 729 C CA . GLU A 1 95 ? 25.793 12.464 -0.007 1.00 36.34 95 GLU A CA 1
ATOM 730 C C . GLU A 1 95 ? 24.544 13.369 -0.119 1.00 36.34 95 GLU A C 1
ATOM 732 O O . GLU A 1 95 ? 23.635 13.227 0.696 1.00 36.34 95 GLU A O 1
ATOM 737 N N . THR A 1 96 ? 24.447 14.291 -1.087 1.00 40.72 96 THR A N 1
ATOM 738 C CA . THR A 1 96 ? 23.241 15.141 -1.283 1.00 40.72 96 THR A CA 1
ATOM 739 C C . THR A 1 96 ? 22.433 14.806 -2.534 1.00 40.72 96 THR A C 1
ATOM 741 O O . THR A 1 96 ? 21.314 15.302 -2.709 1.00 40.72 96 THR A O 1
ATOM 744 N N . ALA A 1 97 ? 22.937 13.911 -3.382 1.00 47.72 97 ALA A N 1
ATOM 745 C CA . ALA A 1 97 ? 22.151 13.330 -4.454 1.00 47.72 97 ALA A CA 1
ATOM 746 C C . ALA A 1 97 ? 21.088 12.415 -3.830 1.00 47.72 97 ALA A C 1
ATOM 748 O O . ALA A 1 97 ? 21.402 11.348 -3.311 1.00 47.72 97 ALA A O 1
ATOM 749 N N . MET A 1 98 ? 19.813 12.809 -3.865 1.00 54.94 98 MET A N 1
ATOM 750 C CA . MET A 1 98 ? 18.720 11.895 -3.515 1.00 54.94 98 MET A CA 1
ATOM 751 C C . MET A 1 98 ? 18.606 10.838 -4.616 1.00 54.94 98 MET A C 1
ATOM 753 O O . MET A 1 98 ? 17.812 10.970 -5.538 1.00 54.94 98 MET A O 1
ATOM 757 N N . VAL A 1 99 ? 19.474 9.832 -4.564 1.00 60.19 99 VAL A N 1
ATOM 758 C CA . VAL A 1 99 ? 19.577 8.804 -5.593 1.00 60.19 99 VAL A CA 1
ATOM 759 C C . VAL A 1 99 ? 18.300 7.976 -5.602 1.00 60.19 99 VAL A C 1
ATOM 761 O O . VAL A 1 99 ? 17.909 7.417 -4.580 1.00 60.19 99 VAL A O 1
ATOM 764 N N . LYS A 1 100 ? 17.665 7.876 -6.768 1.00 67.00 100 LYS A N 1
ATOM 765 C CA . LYS A 1 100 ? 16.563 6.938 -6.997 1.00 67.00 100 LYS A CA 1
ATOM 766 C C . LYS A 1 100 ? 17.079 5.682 -7.693 1.00 67.00 100 LYS A C 1
ATOM 768 O O . LYS A 1 100 ? 17.789 5.821 -8.684 1.00 67.00 100 LYS A O 1
ATOM 773 N N . ARG A 1 101 ? 16.730 4.490 -7.197 1.00 67.00 101 ARG A N 1
ATOM 774 C CA . ARG A 1 101 ? 17.150 3.197 -7.766 1.00 67.00 101 ARG A CA 1
ATOM 775 C C . ARG A 1 101 ? 16.083 2.667 -8.719 1.00 67.00 101 ARG A C 1
ATOM 777 O O . ARG A 1 101 ? 15.000 2.332 -8.261 1.00 67.00 101 ARG A O 1
ATOM 784 N N . GLU A 1 102 ? 16.417 2.506 -9.997 1.00 68.44 102 GLU A N 1
ATOM 785 C CA . GLU A 1 102 ? 15.499 1.923 -10.987 1.00 68.44 102 GLU A CA 1
ATOM 786 C C . GLU A 1 102 ? 16.182 0.847 -11.850 1.00 68.44 102 GLU A C 1
ATOM 788 O O . GLU A 1 102 ? 17.338 1.040 -12.251 1.00 68.44 102 GLU A O 1
ATOM 793 N N . PRO A 1 103 ? 15.508 -0.282 -12.153 1.00 68.69 103 PRO A N 1
ATOM 794 C CA . PRO A 1 103 ? 15.960 -1.214 -13.179 1.00 68.69 103 PRO A CA 1
ATOM 795 C C . PRO A 1 103 ? 15.798 -0.580 -14.568 1.00 68.69 103 PRO A C 1
ATOM 797 O O . PRO A 1 103 ? 14.885 0.216 -14.799 1.00 68.69 103 PRO A O 1
ATOM 800 N N . LEU A 1 104 ? 16.675 -0.952 -15.503 1.00 75.50 104 LEU A N 1
ATOM 801 C CA . LEU A 1 104 ? 16.550 -0.576 -16.911 1.00 75.50 104 LEU A CA 1
ATOM 802 C C . LEU A 1 104 ? 15.895 -1.714 -17.693 1.00 75.50 104 LEU A C 1
ATOM 804 O O . LEU A 1 104 ? 16.451 -2.811 -17.761 1.00 75.50 104 LEU A O 1
ATOM 808 N N . ASP A 1 105 ? 14.778 -1.438 -18.367 1.00 77.38 105 ASP A N 1
ATOM 809 C CA . ASP A 1 105 ? 14.320 -2.323 -19.441 1.00 77.38 105 ASP A CA 1
ATOM 810 C C . ASP A 1 105 ? 15.142 -2.082 -20.708 1.00 77.38 105 ASP A C 1
ATOM 812 O O . ASP A 1 105 ? 14.890 -1.140 -21.457 1.00 77.38 105 ASP A O 1
ATOM 816 N N . SER A 1 106 ? 16.110 -2.951 -20.984 1.00 75.38 106 SER A N 1
ATOM 817 C CA . SER A 1 106 ? 16.884 -2.910 -22.229 1.00 75.38 106 SER A CA 1
ATOM 818 C C . SER A 1 106 ? 16.184 -3.570 -23.419 1.00 75.38 106 SER A C 1
ATOM 820 O O . SER A 1 106 ? 16.635 -3.444 -24.565 1.00 75.38 106 SER A O 1
ATOM 822 N N . THR A 1 107 ? 15.089 -4.292 -23.164 1.00 79.81 107 THR A N 1
ATOM 823 C CA . THR A 1 107 ? 14.369 -5.064 -24.177 1.00 79.81 107 THR A CA 1
ATOM 824 C C . THR A 1 107 ? 13.413 -4.203 -24.995 1.00 79.81 107 THR A C 1
ATOM 826 O O . THR A 1 107 ? 13.188 -4.514 -26.164 1.00 79.81 107 THR A O 1
ATOM 829 N N . GLY A 1 108 ? 12.858 -3.149 -24.389 1.00 81.56 108 GLY A N 1
ATOM 830 C CA . GLY A 1 108 ? 11.807 -2.297 -24.949 1.00 81.56 108 GLY A CA 1
ATOM 831 C C . GLY A 1 108 ? 10.428 -2.953 -25.028 1.00 81.56 108 GLY A C 1
ATOM 832 O O . GLY A 1 108 ? 9.455 -2.296 -25.404 1.00 81.56 108 GLY A O 1
ATOM 833 N N . LEU A 1 109 ? 10.315 -4.228 -24.641 1.00 87.56 109 LEU A N 1
ATOM 834 C CA . LEU A 1 109 ? 9.044 -4.945 -24.601 1.00 87.56 109 LEU A CA 1
ATOM 835 C C . LEU A 1 109 ? 8.145 -4.389 -23.499 1.00 87.56 109 LEU A C 1
ATOM 837 O O . LEU A 1 109 ? 6.935 -4.315 -23.689 1.00 87.56 109 LEU A O 1
ATOM 841 N N . PHE A 1 110 ? 8.705 -3.954 -22.369 1.00 86.38 110 PHE A N 1
ATOM 842 C CA . PHE A 1 110 ? 7.894 -3.406 -21.288 1.00 86.38 110 PHE A CA 1
ATOM 843 C C . PHE A 1 110 ? 7.218 -2.100 -21.718 1.00 86.38 110 PHE A C 1
ATOM 845 O O . PHE A 1 110 ? 6.009 -1.947 -21.543 1.00 86.38 110 PHE A O 1
ATOM 852 N N . TYR A 1 111 ? 7.965 -1.204 -22.376 1.00 84.06 111 TYR A N 1
ATOM 853 C CA . TYR A 1 111 ? 7.419 0.032 -22.948 1.00 84.06 111 TYR A CA 1
ATOM 854 C C . TYR A 1 111 ? 6.299 -0.252 -23.957 1.00 84.06 111 TYR A C 1
ATOM 856 O O . TYR A 1 111 ? 5.225 0.347 -23.891 1.00 84.06 111 TYR A O 1
ATOM 864 N N . GLN A 1 112 ? 6.521 -1.209 -24.862 1.00 86.62 112 GLN A N 1
ATOM 865 C CA . GLN A 1 112 ? 5.516 -1.618 -25.842 1.00 86.62 112 GLN A CA 1
ATOM 866 C C . GLN A 1 112 ? 4.255 -2.190 -25.170 1.00 86.62 112 GLN A C 1
ATOM 868 O O . GLN A 1 112 ? 3.141 -1.853 -25.570 1.00 86.62 112 GLN A O 1
ATOM 873 N N . GLY A 1 113 ? 4.414 -3.013 -24.129 1.00 89.88 113 GLY A N 1
ATOM 874 C CA . GLY A 1 113 ? 3.302 -3.587 -23.371 1.00 89.88 113 GLY A CA 1
ATOM 875 C C . GLY A 1 113 ? 2.471 -2.518 -22.662 1.00 89.88 113 GLY A C 1
ATOM 876 O O . GLY A 1 113 ? 1.245 -2.534 -22.752 1.00 89.88 113 GLY A O 1
ATOM 877 N N . ILE A 1 114 ? 3.126 -1.539 -22.026 1.00 85.94 114 ILE A N 1
ATOM 878 C CA . ILE A 1 114 ? 2.458 -0.380 -21.411 1.00 85.94 114 ILE A CA 1
ATOM 879 C C . ILE A 1 114 ? 1.707 0.448 -22.460 1.00 85.94 114 ILE A C 1
ATOM 881 O O . ILE A 1 114 ? 0.579 0.868 -22.205 1.00 85.94 114 ILE A O 1
ATOM 885 N N . SER A 1 115 ? 2.294 0.649 -23.644 1.00 85.00 115 SER A N 1
ATOM 886 C CA . SER A 1 115 ? 1.644 1.372 -24.741 1.00 85.00 115 SER A CA 1
ATOM 887 C C . SER A 1 115 ? 0.322 0.712 -25.152 1.00 85.00 115 SER A C 1
ATOM 889 O O . SER A 1 115 ? -0.720 1.367 -25.093 1.00 85.00 115 SER A O 1
ATOM 891 N N . PHE A 1 116 ? 0.321 -0.592 -25.459 1.00 90.44 116 PHE A N 1
ATOM 892 C CA . PHE A 1 116 ? -0.918 -1.327 -25.756 1.00 90.44 116 PHE A CA 1
ATOM 893 C C . PHE A 1 116 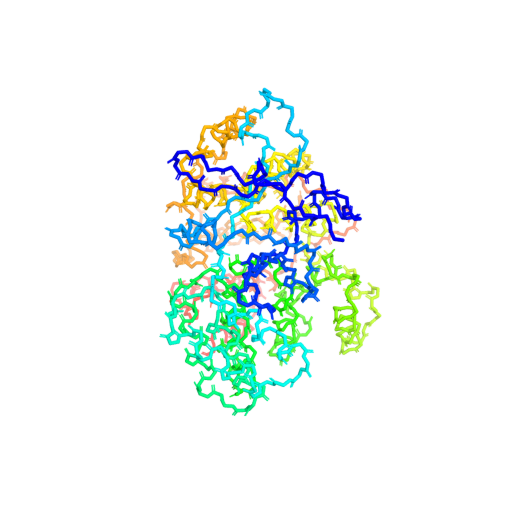? -1.909 -1.303 -24.589 1.00 90.44 116 PHE A C 1
ATOM 895 O O . PHE A 1 116 ? -3.099 -1.060 -24.790 1.00 90.44 116 PHE A O 1
ATOM 902 N N . PHE A 1 117 ? -1.420 -1.482 -23.359 1.00 89.38 117 PHE A N 1
ATOM 903 C CA . PHE A 1 117 ? -2.258 -1.457 -22.163 1.00 89.38 117 PHE A CA 1
ATOM 904 C C . PHE A 1 117 ? -2.998 -0.120 -22.016 1.00 89.38 117 PHE A C 1
ATOM 906 O O . PHE A 1 117 ? -4.203 -0.100 -21.777 1.00 89.38 117 PHE A O 1
ATOM 913 N N . SER A 1 118 ? -2.295 1.002 -22.207 1.00 85.62 118 SER A N 1
ATOM 914 C CA . SER A 1 118 ? -2.875 2.351 -22.143 1.00 85.62 118 SER A CA 1
ATOM 915 C C . SER A 1 118 ? -3.909 2.637 -23.236 1.00 85.62 118 SER A C 1
ATOM 917 O O . SER A 1 118 ? -4.790 3.469 -23.036 1.00 85.62 118 SER A O 1
ATOM 919 N N . GLN A 1 119 ? -3.837 1.924 -24.364 1.00 89.75 119 GLN A N 1
ATOM 920 C CA . GLN A 1 119 ? -4.822 1.991 -25.448 1.00 89.75 119 GLN A CA 1
ATOM 921 C C . GLN A 1 119 ? -6.045 1.094 -25.183 1.00 89.75 119 GLN A C 1
ATOM 923 O O . GLN A 1 119 ? -7.006 1.125 -25.946 1.00 89.75 119 GLN A O 1
ATOM 928 N N . GLY A 1 120 ? -6.026 0.301 -24.105 1.00 90.56 120 GLY A N 1
ATOM 929 C CA . GLY A 1 120 ? -7.077 -0.660 -23.769 1.00 90.56 120 GLY A CA 1
ATOM 930 C C . GLY A 1 120 ? -6.979 -1.985 -24.529 1.00 90.56 120 GLY A C 1
ATOM 931 O O . GLY A 1 120 ? -7.843 -2.844 -24.360 1.00 90.56 120 GLY A O 1
ATOM 932 N N . ASP A 1 121 ? -5.926 -2.189 -25.327 1.00 95.12 121 ASP A N 1
ATOM 933 C CA . ASP A 1 121 ? -5.677 -3.451 -26.024 1.00 95.12 121 ASP A CA 1
ATOM 934 C C . ASP A 1 121 ? -4.986 -4.450 -25.082 1.00 95.12 121 ASP A C 1
ATOM 936 O O . ASP A 1 121 ? -3.778 -4.703 -25.132 1.00 95.12 121 ASP A O 1
ATOM 940 N N . PHE A 1 122 ? -5.776 -5.000 -24.157 1.00 95.44 122 PHE A N 1
ATOM 941 C CA . PHE A 1 122 ? -5.288 -5.933 -23.140 1.00 95.44 122 PHE A CA 1
ATOM 942 C C . PHE A 1 122 ? -4.810 -7.265 -23.727 1.00 95.44 122 PHE A C 1
ATOM 944 O O . PHE A 1 122 ? -3.999 -7.945 -23.098 1.00 95.44 122 PHE A O 1
ATOM 951 N N . GLN A 1 123 ? -5.293 -7.641 -24.914 1.00 95.06 123 GLN A N 1
ATOM 952 C CA . GLN A 1 123 ? -4.865 -8.865 -25.579 1.00 95.06 123 GLN A CA 1
ATOM 953 C C . GLN A 1 123 ? -3.438 -8.706 -26.108 1.00 95.06 123 GLN A C 1
ATOM 955 O O . GLN A 1 123 ? -2.558 -9.467 -25.696 1.00 95.06 123 GLN A O 1
ATOM 960 N N . CYS A 1 124 ? -3.177 -7.672 -26.916 1.00 95.00 124 CYS A N 1
ATOM 961 C CA . CYS A 1 124 ? -1.828 -7.395 -27.409 1.00 95.00 124 CYS A CA 1
ATOM 962 C C . CYS A 1 124 ? -0.861 -7.089 -26.258 1.00 95.00 124 CYS A C 1
ATOM 964 O O . CYS A 1 124 ? 0.261 -7.598 -26.243 1.00 95.00 124 CYS A O 1
ATOM 966 N N . ALA A 1 125 ? -1.290 -6.323 -25.247 1.00 94.69 125 ALA A N 1
ATOM 967 C CA . ALA A 1 125 ? -0.470 -6.059 -24.064 1.00 94.69 125 ALA A CA 1
ATOM 968 C C . ALA A 1 125 ? -0.069 -7.356 -23.339 1.00 94.69 125 ALA A C 1
ATOM 970 O O . ALA A 1 125 ? 1.104 -7.546 -23.013 1.00 94.69 125 ALA A O 1
ATOM 971 N N . GLY A 1 126 ? -1.018 -8.279 -23.142 1.00 94.44 126 GLY A N 1
ATOM 972 C CA . GLY A 1 126 ? -0.764 -9.584 -22.532 1.00 94.44 126 GLY A CA 1
ATOM 973 C C . GLY A 1 126 ? 0.259 -10.415 -23.309 1.00 94.44 126 GLY A C 1
ATOM 974 O O . GLY A 1 126 ? 1.160 -10.993 -22.703 1.00 94.44 126 GLY A O 1
ATOM 975 N N . GLU A 1 127 ? 0.184 -10.426 -24.643 1.00 94.69 127 GLU A N 1
ATOM 976 C CA . GLU A 1 127 ? 1.160 -11.115 -25.498 1.00 94.69 127 GLU A CA 1
ATOM 977 C C . GLU A 1 127 ? 2.566 -10.511 -25.399 1.00 94.69 127 GLU A C 1
ATOM 979 O O . GLU A 1 127 ? 3.563 -11.239 -25.395 1.00 94.69 127 GLU A O 1
ATOM 984 N N . ILE A 1 128 ? 2.670 -9.183 -25.309 1.00 94.88 128 ILE A N 1
ATOM 985 C CA . ILE A 1 128 ? 3.956 -8.504 -25.136 1.00 94.88 128 ILE A CA 1
ATOM 986 C C . ILE A 1 128 ? 4.548 -8.787 -23.751 1.00 94.88 128 ILE A C 1
ATOM 988 O O . ILE A 1 128 ? 5.733 -9.117 -23.660 1.00 94.88 128 ILE A O 1
ATOM 992 N N . PHE A 1 129 ? 3.746 -8.738 -22.683 1.00 93.56 129 PHE A N 1
ATOM 993 C CA . PHE A 1 129 ? 4.222 -9.085 -21.342 1.00 93.56 129 PHE A CA 1
ATOM 994 C C . PHE A 1 129 ? 4.595 -10.568 -21.217 1.00 93.56 129 PHE A C 1
ATOM 996 O O . PHE A 1 129 ? 5.571 -10.883 -20.546 1.00 93.56 129 PHE A O 1
ATOM 1003 N N . GLU A 1 130 ? 3.908 -11.477 -21.913 1.00 91.31 130 GLU A N 1
ATOM 1004 C CA . GLU A 1 130 ? 4.302 -12.890 -22.012 1.00 91.31 130 GLU A CA 1
ATOM 1005 C C . GLU A 1 130 ? 5.670 -13.052 -22.697 1.00 91.31 130 GLU A C 1
ATOM 1007 O O . GLU A 1 130 ? 6.518 -13.815 -22.234 1.00 91.31 130 GLU A O 1
ATOM 1012 N N . LYS A 1 131 ? 5.922 -12.313 -23.788 1.00 92.44 131 LYS A N 1
ATOM 1013 C CA . LYS A 1 131 ? 7.235 -12.303 -24.458 1.00 92.44 131 LYS A CA 1
ATOM 1014 C C . LYS A 1 131 ? 8.330 -11.762 -23.542 1.00 92.44 131 LYS A C 1
ATOM 1016 O O . LYS A 1 131 ? 9.420 -12.332 -23.512 1.00 92.44 131 LYS A O 1
ATOM 1021 N N . LEU A 1 132 ? 8.050 -10.686 -22.803 1.00 89.00 132 LEU A N 1
ATOM 1022 C CA . LEU A 1 132 ? 8.983 -10.128 -21.824 1.00 89.00 132 LEU A CA 1
ATOM 1023 C C . LEU A 1 132 ? 9.284 -11.142 -20.721 1.00 89.00 132 LEU A C 1
ATOM 1025 O O . LEU A 1 132 ? 10.451 -11.411 -20.466 1.00 89.00 132 LEU A O 1
ATOM 1029 N N . PHE A 1 133 ? 8.250 -11.755 -20.146 1.00 86.75 133 PHE A N 1
ATOM 1030 C CA . PHE A 1 133 ? 8.376 -12.777 -19.111 1.00 86.75 133 PHE A CA 1
ATOM 1031 C C . PHE A 1 133 ? 9.245 -13.957 -19.566 1.00 86.75 133 PHE A C 1
ATOM 1033 O O . PHE A 1 133 ? 10.166 -14.356 -18.865 1.00 86.75 133 PHE A O 1
ATOM 1040 N N . LYS A 1 134 ? 9.044 -14.473 -20.785 1.00 88.12 134 LYS A N 1
ATOM 1041 C CA . LYS A 1 134 ? 9.885 -15.557 -21.329 1.00 88.12 134 LYS A CA 1
ATOM 1042 C C . LYS A 1 134 ? 11.350 -15.162 -21.511 1.00 88.12 134 LYS A C 1
ATOM 1044 O O . LYS A 1 134 ? 12.222 -16.025 -21.468 1.00 88.12 134 LYS A O 1
ATOM 1049 N N . LYS A 1 135 ? 11.619 -13.882 -21.769 1.00 86.88 135 LYS A N 1
ATOM 1050 C CA . LYS A 1 135 ? 12.972 -13.368 -22.007 1.00 86.88 135 LYS A CA 1
ATOM 1051 C C . LYS A 1 135 ? 13.688 -13.002 -20.708 1.00 86.88 135 LYS A C 1
ATOM 1053 O O . LYS A 1 135 ? 14.893 -13.205 -20.606 1.00 86.88 135 LYS A O 1
ATOM 1058 N N . VAL A 1 136 ? 12.952 -12.441 -19.753 1.00 84.00 136 VAL A N 1
ATOM 1059 C CA . VAL A 1 136 ? 13.439 -11.977 -18.453 1.00 84.00 136 VAL A CA 1
ATOM 1060 C C . VAL A 1 136 ? 12.374 -12.326 -17.398 1.00 84.00 136 VAL A C 1
ATOM 1062 O O . VAL A 1 136 ? 11.542 -11.479 -17.071 1.00 84.00 136 VAL A O 1
ATOM 1065 N N . PRO A 1 137 ? 12.361 -13.570 -16.880 1.00 81.31 137 PRO A N 1
ATOM 1066 C CA . PRO A 1 137 ? 11.321 -14.031 -15.951 1.00 81.31 137 PRO A CA 1
ATOM 1067 C C . PRO A 1 137 ? 11.222 -13.199 -14.671 1.00 81.31 137 PRO A C 1
ATOM 1069 O O . PRO A 1 137 ? 10.134 -12.965 -14.159 1.00 81.31 137 PRO A O 1
ATOM 1072 N N . GLU A 1 138 ? 12.357 -12.688 -14.199 1.00 81.81 138 GLU A N 1
ATOM 1073 C CA . GLU A 1 138 ? 12.465 -11.880 -12.981 1.00 81.81 138 GLU A CA 1
ATOM 1074 C C . GLU A 1 138 ? 12.282 -10.374 -13.244 1.00 81.81 138 GLU A C 1
ATOM 1076 O O . GLU A 1 138 ? 12.608 -9.549 -12.390 1.00 81.81 138 GLU A O 1
ATOM 1081 N N . PHE A 1 139 ? 11.796 -9.977 -14.432 1.00 80.50 139 PHE A N 1
ATOM 1082 C CA . PHE A 1 139 ? 11.606 -8.561 -14.737 1.00 80.50 139 PHE A CA 1
ATOM 1083 C C . PHE A 1 139 ? 10.567 -7.947 -13.781 1.00 80.50 139 PHE A C 1
ATOM 1085 O O . PHE A 1 139 ? 9.411 -8.388 -13.781 1.00 80.50 139 PHE A O 1
ATOM 1092 N N . PRO A 1 140 ? 10.923 -6.905 -13.003 1.00 77.44 140 PRO A N 1
ATOM 1093 C CA . PRO A 1 140 ? 10.020 -6.350 -12.004 1.00 77.44 140 PRO A CA 1
ATOM 1094 C C . PRO A 1 140 ? 8.690 -5.898 -12.611 1.00 77.44 140 PRO A C 1
ATOM 1096 O O . PRO A 1 140 ? 8.668 -5.191 -13.619 1.00 77.44 140 PRO A O 1
ATOM 1099 N N . ARG A 1 141 ? 7.571 -6.239 -11.960 1.00 84.44 141 ARG A N 1
ATOM 1100 C CA . ARG A 1 141 ? 6.204 -5.826 -12.331 1.00 84.44 141 ARG A CA 1
ATOM 1101 C C . ARG A 1 141 ? 5.651 -6.450 -13.617 1.00 84.44 141 ARG A C 1
ATOM 1103 O O . ARG A 1 141 ? 4.465 -6.250 -13.898 1.00 84.44 141 ARG A O 1
ATOM 1110 N N . ALA A 1 142 ? 6.450 -7.177 -14.406 1.00 86.06 142 ALA A N 1
ATOM 1111 C CA . ALA A 1 142 ? 5.978 -7.789 -15.651 1.00 86.06 142 ALA A CA 1
ATOM 1112 C C . ALA A 1 142 ? 4.897 -8.840 -15.384 1.00 86.06 142 ALA A C 1
ATOM 1114 O O . ALA A 1 142 ? 3.859 -8.836 -16.050 1.00 86.06 142 ALA A O 1
ATOM 1115 N N . SER A 1 143 ? 5.101 -9.693 -14.380 1.00 91.19 143 SER A N 1
ATOM 1116 C CA . SER A 1 143 ? 4.160 -10.759 -14.024 1.00 91.19 143 SER A CA 1
ATOM 1117 C C . SER A 1 143 ? 2.856 -10.185 -13.475 1.00 91.19 143 SER A C 1
ATOM 1119 O O . SER A 1 143 ? 1.773 -10.627 -13.863 1.00 91.19 143 SER A O 1
ATOM 1121 N N . ASN A 1 144 ? 2.925 -9.107 -12.691 1.00 92.94 144 ASN A N 1
ATOM 1122 C CA . ASN A 1 144 ? 1.732 -8.371 -12.272 1.00 92.94 144 ASN A CA 1
ATOM 1123 C C . ASN A 1 144 ? 0.953 -7.749 -13.446 1.00 92.94 144 ASN A C 1
ATOM 1125 O O . ASN A 1 144 ? -0.270 -7.874 -13.505 1.00 92.94 144 ASN A O 1
ATOM 1129 N N . LEU A 1 145 ? 1.624 -7.094 -14.398 1.00 92.50 145 LEU A N 1
ATOM 1130 C CA . LEU A 1 145 ? 0.948 -6.489 -15.555 1.00 92.50 145 LEU A CA 1
ATOM 1131 C C . LEU A 1 145 ? 0.375 -7.539 -16.512 1.00 92.50 145 LEU A C 1
ATOM 1133 O O . LEU A 1 145 ? -0.731 -7.367 -17.029 1.00 92.50 145 LEU A O 1
ATOM 1137 N N . ARG A 1 146 ? 1.068 -8.668 -16.679 1.00 94.81 146 ARG A N 1
ATOM 1138 C CA . ARG A 1 146 ? 0.538 -9.857 -17.351 1.00 94.81 146 ARG A CA 1
ATOM 1139 C C . ARG A 1 146 ? -0.732 -10.353 -16.659 1.00 94.81 146 ARG A C 1
ATOM 1141 O O . ARG A 1 146 ? -1.758 -10.506 -17.319 1.00 94.81 146 ARG A O 1
ATOM 1148 N N . GLY A 1 147 ? -0.696 -10.538 -15.338 1.00 96.38 147 GLY A N 1
ATOM 1149 C CA . GLY A 1 147 ? -1.860 -10.936 -14.542 1.00 96.38 147 GLY A CA 1
ATOM 1150 C C . GLY A 1 147 ? -3.027 -9.958 -14.680 1.00 96.38 147 GLY A C 1
ATOM 1151 O O . GLY A 1 147 ? -4.178 -10.370 -14.814 1.00 96.38 147 GLY A O 1
ATOM 1152 N N . LEU A 1 148 ? -2.738 -8.656 -14.745 1.00 95.62 148 LEU A N 1
ATOM 1153 C CA . LEU A 1 148 ? -3.734 -7.617 -14.995 1.00 95.62 148 LEU A CA 1
ATOM 1154 C C . LEU A 1 148 ? -4.398 -7.767 -16.368 1.00 95.62 148 LEU A C 1
ATOM 1156 O O . LEU A 1 148 ? -5.626 -7.764 -16.436 1.00 95.62 148 LEU A O 1
ATOM 1160 N N . CYS A 1 149 ? -3.623 -7.972 -17.435 1.00 96.50 149 CYS A N 1
ATOM 1161 C CA . CYS A 1 149 ? -4.155 -8.221 -18.780 1.00 96.50 149 CYS A CA 1
ATOM 1162 C C . CYS A 1 149 ? -5.010 -9.500 -18.831 1.00 96.50 149 CYS A C 1
ATOM 1164 O O . CYS A 1 149 ? -6.112 -9.499 -19.383 1.00 96.50 149 CYS A O 1
ATOM 1166 N N . LEU A 1 150 ? -4.547 -10.577 -18.189 1.00 96.81 150 LEU A N 1
ATOM 1167 C CA . LEU A 1 150 ? -5.275 -11.846 -18.081 1.00 96.81 150 LEU A CA 1
ATOM 1168 C C . LEU A 1 150 ? -6.601 -11.674 -17.327 1.00 96.81 150 LEU A C 1
ATOM 1170 O O . LEU A 1 150 ? -7.643 -12.152 -17.770 1.00 96.81 150 LEU A O 1
ATOM 1174 N N . ARG A 1 151 ? -6.605 -10.912 -16.229 1.00 97.12 151 ARG A N 1
ATOM 1175 C CA . ARG A 1 151 ? -7.826 -10.595 -15.480 1.00 97.12 151 ARG A CA 1
ATOM 1176 C C . ARG A 1 151 ? -8.805 -9.754 -16.301 1.00 97.12 151 ARG A C 1
ATOM 1178 O O . ARG A 1 151 ? -10.008 -9.980 -16.203 1.00 97.12 151 ARG A O 1
ATOM 1185 N N . MET A 1 152 ? -8.317 -8.789 -17.083 1.00 95.62 152 MET A N 1
ATOM 1186 C CA . MET A 1 152 ? -9.157 -7.962 -17.965 1.00 95.62 152 MET A CA 1
ATOM 1187 C C . MET A 1 152 ? -9.749 -8.760 -19.135 1.00 95.62 152 MET A C 1
ATOM 1189 O O . MET A 1 152 ? -10.806 -8.401 -19.641 1.00 95.62 152 MET A O 1
ATOM 1193 N N . THR A 1 153 ? -9.115 -9.874 -19.510 1.00 95.88 153 THR A N 1
ATOM 1194 C CA . THR A 1 153 ? -9.582 -10.818 -20.541 1.00 95.88 153 THR A CA 1
ATOM 1195 C C . THR A 1 153 ? -10.273 -12.061 -19.957 1.00 95.88 153 THR A C 1
ATOM 1197 O O . THR A 1 153 ? -10.469 -13.050 -20.656 1.00 95.88 153 THR A O 1
ATOM 1200 N N . ASN A 1 154 ? -10.684 -12.015 -18.680 1.00 96.00 154 ASN A N 1
ATOM 1201 C CA . ASN A 1 154 ? -11.400 -13.078 -17.952 1.00 96.00 154 ASN A CA 1
ATOM 1202 C C . ASN A 1 154 ? -10.654 -14.422 -17.795 1.00 96.00 154 ASN A C 1
ATOM 1204 O O . ASN A 1 154 ? -11.262 -15.437 -17.456 1.00 96.00 154 ASN A O 1
ATOM 1208 N N . ARG A 1 155 ? -9.329 -14.447 -17.963 1.00 96.94 155 ARG A N 1
ATOM 1209 C CA . ARG A 1 155 ? -8.472 -15.628 -17.751 1.00 96.94 155 ARG A CA 1
ATOM 1210 C C . ARG A 1 155 ? -8.008 -15.704 -16.295 1.00 96.94 155 ARG A C 1
ATOM 1212 O O . ARG A 1 155 ? -6.848 -15.455 -15.973 1.00 96.94 155 ARG A O 1
ATOM 1219 N N . PHE A 1 156 ? -8.943 -15.983 -15.387 1.00 96.88 156 PHE A N 1
ATOM 1220 C CA . PHE A 1 156 ? -8.733 -15.804 -13.945 1.00 96.88 156 PHE A CA 1
ATOM 1221 C C . PHE A 1 156 ? -7.704 -16.751 -13.318 1.00 96.88 156 PHE A C 1
ATOM 1223 O O . PHE A 1 156 ? -6.903 -16.277 -12.516 1.00 96.88 156 PHE A O 1
ATOM 1230 N N . GLN A 1 157 ? -7.672 -18.041 -13.679 1.00 96.25 157 GLN A N 1
ATOM 1231 C CA . GLN A 1 157 ? -6.675 -18.961 -13.104 1.00 96.25 157 GLN A CA 1
ATOM 1232 C C . GLN A 1 157 ? -5.243 -18.558 -13.483 1.00 96.25 157 GLN A C 1
ATOM 1234 O O . GLN A 1 157 ? -4.338 -18.582 -12.655 1.00 96.25 157 GLN A O 1
ATOM 1239 N N . GLU A 1 158 ? -5.041 -18.138 -14.730 1.00 96.19 158 GLU A N 1
ATOM 1240 C CA . GLU A 1 158 ? -3.726 -17.713 -15.214 1.00 96.19 158 GLU A CA 1
ATOM 1241 C C . GLU A 1 158 ? -3.315 -16.362 -14.617 1.00 96.19 158 GLU A C 1
ATOM 1243 O O . GLU A 1 158 ? -2.142 -16.149 -14.313 1.00 96.19 158 GLU A O 1
ATOM 1248 N N . ALA A 1 159 ? -4.278 -15.458 -14.398 1.00 97.69 159 ALA A N 1
ATOM 1249 C CA . ALA A 1 159 ? -4.036 -14.207 -13.686 1.00 97.69 159 ALA A CA 1
ATOM 1250 C C . ALA A 1 159 ? -3.572 -14.456 -12.243 1.00 97.69 159 ALA A C 1
ATOM 1252 O O . ALA A 1 159 ? -2.620 -13.826 -11.793 1.00 97.69 159 ALA A O 1
ATOM 1253 N N . GLU A 1 160 ? -4.213 -15.395 -11.540 1.00 96.81 160 GLU A N 1
ATOM 1254 C CA . GLU A 1 160 ? -3.838 -15.799 -10.182 1.00 96.81 160 GLU A CA 1
ATOM 1255 C C . GLU A 1 160 ? -2.396 -16.310 -10.129 1.00 96.81 160 GLU A C 1
ATOM 1257 O O . GLU A 1 160 ? -1.605 -15.816 -9.329 1.00 96.81 160 GLU A O 1
ATOM 1262 N N . GLN A 1 161 ? -2.022 -17.212 -11.042 1.00 95.50 161 GLN A N 1
ATOM 1263 C CA . GLN A 1 161 ? -0.649 -17.714 -11.153 1.00 95.50 161 GLN A CA 1
ATOM 1264 C C . GLN A 1 161 ? 0.361 -16.595 -11.434 1.00 95.50 161 GLN A C 1
ATOM 1266 O O . GLN A 1 161 ? 1.432 -16.566 -10.834 1.00 95.50 161 GLN A O 1
ATOM 1271 N N . ALA A 1 162 ? 0.023 -15.650 -12.316 1.00 94.56 162 ALA A N 1
ATOM 1272 C CA . ALA A 1 162 ? 0.900 -14.528 -12.635 1.00 94.56 162 ALA A CA 1
ATOM 1273 C C . ALA A 1 162 ? 1.110 -13.585 -11.433 1.00 94.56 162 ALA A C 1
ATOM 1275 O O . ALA A 1 162 ? 2.230 -13.127 -11.205 1.00 94.56 162 ALA A O 1
ATOM 1276 N N . TYR A 1 163 ? 0.067 -13.320 -10.637 1.00 96.06 163 TYR A N 1
ATOM 1277 C CA . TYR A 1 163 ? 0.196 -12.522 -9.414 1.00 96.06 163 TYR A CA 1
ATOM 1278 C C . TYR A 1 163 ? 0.979 -13.245 -8.317 1.00 96.06 163 TYR A C 1
ATOM 1280 O O . TYR A 1 163 ? 1.822 -12.623 -7.675 1.00 96.06 163 TYR A O 1
ATOM 1288 N N . LEU A 1 164 ? 0.730 -14.543 -8.113 1.00 93.81 164 LEU A N 1
ATOM 1289 C CA . LEU A 1 164 ? 1.480 -15.355 -7.150 1.00 93.81 164 LEU A CA 1
ATOM 1290 C C . LEU A 1 164 ? 2.966 -15.394 -7.503 1.00 93.81 164 LEU A C 1
ATOM 1292 O O . LEU A 1 164 ? 3.801 -15.184 -6.630 1.00 93.81 164 LEU A O 1
ATOM 1296 N N . HIS A 1 165 ? 3.289 -15.545 -8.786 1.00 91.00 165 HIS A N 1
ATOM 1297 C CA . HIS A 1 165 ? 4.671 -15.498 -9.235 1.00 91.00 165 HIS A CA 1
ATOM 1298 C C . HIS A 1 165 ? 5.329 -14.129 -8.984 1.00 91.00 165 HIS A C 1
ATOM 1300 O O . HIS A 1 165 ? 6.466 -14.077 -8.528 1.00 91.00 165 HIS A O 1
ATOM 1306 N N . GLU A 1 166 ? 4.620 -13.009 -9.203 1.00 91.81 166 GLU A N 1
ATOM 1307 C CA . GLU A 1 166 ? 5.146 -11.684 -8.833 1.00 91.81 166 GLU A CA 1
ATOM 1308 C C . GLU A 1 166 ? 5.423 -11.581 -7.322 1.00 91.81 166 GLU A C 1
ATOM 1310 O O . GLU A 1 166 ? 6.422 -10.994 -6.921 1.00 91.81 166 GLU A O 1
ATOM 1315 N N . ILE A 1 167 ? 4.563 -12.155 -6.479 1.00 92.19 167 ILE A N 1
ATOM 1316 C CA . ILE A 1 167 ? 4.747 -12.162 -5.021 1.00 92.19 167 ILE A CA 1
ATOM 1317 C C . ILE A 1 167 ? 5.970 -13.000 -4.619 1.00 92.19 167 ILE A C 1
ATOM 1319 O O . ILE A 1 167 ? 6.681 -12.621 -3.691 1.00 92.19 167 ILE A O 1
ATOM 1323 N N . GLU A 1 168 ? 6.238 -14.109 -5.310 1.00 90.19 168 GLU A N 1
ATOM 1324 C CA . GLU A 1 168 ? 7.426 -14.940 -5.076 1.00 90.19 168 GLU A CA 1
ATOM 1325 C C . GLU A 1 168 ? 8.722 -14.177 -5.376 1.00 90.19 168 GLU A C 1
ATOM 1327 O O . GLU A 1 168 ? 9.650 -14.206 -4.568 1.00 90.19 168 GLU A O 1
ATOM 1332 N N . ILE A 1 169 ? 8.779 -13.463 -6.506 1.00 84.06 169 ILE A N 1
ATOM 1333 C CA . ILE A 1 169 ? 9.974 -12.701 -6.909 1.00 84.06 169 ILE A CA 1
ATOM 1334 C C . ILE A 1 169 ? 10.103 -11.374 -6.145 1.00 84.06 169 ILE A C 1
ATOM 1336 O O . ILE A 1 169 ? 11.205 -10.957 -5.795 1.00 84.06 169 ILE A O 1
ATOM 1340 N N . ASN A 1 170 ? 8.977 -10.717 -5.856 1.00 84.00 170 ASN A N 1
ATOM 1341 C CA . ASN A 1 170 ? 8.894 -9.392 -5.253 1.00 84.00 170 ASN A CA 1
ATOM 1342 C C . ASN A 1 170 ? 7.897 -9.400 -4.075 1.00 84.00 170 ASN A C 1
ATOM 1344 O O . ASN A 1 170 ? 6.834 -8.774 -4.146 1.00 84.00 170 ASN A O 1
ATOM 1348 N N . PRO A 1 171 ? 8.254 -10.007 -2.925 1.00 86.62 171 PRO A N 1
ATOM 1349 C CA . PRO A 1 171 ? 7.349 -10.174 -1.777 1.00 86.62 171 PRO A CA 1
ATOM 1350 C C . PRO A 1 171 ? 6.972 -8.864 -1.068 1.00 86.62 171 PRO A C 1
ATOM 1352 O O . PRO A 1 171 ? 6.247 -8.878 -0.077 1.00 86.62 171 PRO A O 1
ATOM 1355 N N . ARG A 1 172 ? 7.480 -7.722 -1.543 1.00 84.81 172 ARG A N 1
ATOM 1356 C CA . ARG A 1 172 ? 7.209 -6.375 -1.019 1.00 84.81 172 ARG A CA 1
ATOM 1357 C C . ARG A 1 172 ? 6.502 -5.474 -2.025 1.00 84.81 172 ARG A C 1
ATOM 1359 O O . ARG A 1 172 ? 6.539 -4.255 -1.876 1.00 84.81 172 ARG A O 1
ATOM 1366 N N . PHE A 1 173 ? 5.902 -6.053 -3.062 1.00 87.62 173 PHE A N 1
ATOM 1367 C CA . PHE A 1 173 ? 5.219 -5.297 -4.102 1.00 87.62 173 PHE A CA 1
ATOM 1368 C C . PHE A 1 173 ? 3.708 -5.200 -3.812 1.00 87.62 173 PHE A C 1
ATOM 1370 O O . PHE A 1 173 ? 2.980 -6.171 -4.036 1.00 87.62 173 PHE A O 1
ATOM 1377 N N . PRO A 1 174 ? 3.210 -4.054 -3.301 1.00 91.56 174 PRO A N 1
ATOM 1378 C CA . PRO A 1 174 ? 1.823 -3.925 -2.847 1.00 91.56 174 PRO A CA 1
ATOM 1379 C C . PRO A 1 174 ? 0.802 -4.156 -3.971 1.00 91.56 174 PRO A C 1
ATOM 1381 O O . PRO A 1 174 ? -0.235 -4.777 -3.738 1.00 91.56 174 PRO A O 1
ATOM 1384 N N . ASP A 1 175 ? 1.100 -3.729 -5.202 1.00 92.50 175 ASP A N 1
ATOM 1385 C CA . ASP A 1 175 ? 0.208 -3.883 -6.354 1.00 92.50 175 ASP A CA 1
ATOM 1386 C C . ASP A 1 175 ? -0.163 -5.344 -6.631 1.00 92.50 175 ASP A C 1
ATOM 1388 O O . ASP A 1 175 ? -1.325 -5.619 -6.931 1.00 92.50 175 ASP A O 1
ATOM 1392 N N . ALA A 1 176 ? 0.780 -6.286 -6.504 1.00 94.12 176 ALA A N 1
ATOM 1393 C CA . ALA A 1 176 ? 0.517 -7.704 -6.762 1.00 94.12 176 ALA A CA 1
ATOM 1394 C C . ALA A 1 176 ? -0.471 -8.288 -5.748 1.00 94.12 176 ALA A C 1
ATOM 1396 O O . ALA A 1 176 ? -1.458 -8.917 -6.137 1.00 94.12 176 ALA A O 1
ATOM 1397 N N . PHE A 1 177 ? -0.267 -8.003 -4.458 1.00 97.69 177 PHE A N 1
ATOM 1398 C CA . PHE A 1 177 ? -1.206 -8.387 -3.406 1.00 97.69 177 PHE A CA 1
ATOM 1399 C C . PHE A 1 177 ? -2.577 -7.739 -3.618 1.00 97.69 177 PHE A C 1
ATOM 1401 O O . PHE A 1 177 ? -3.596 -8.425 -3.606 1.00 97.69 177 PHE A O 1
ATOM 1408 N N . CYS A 1 178 ? -2.631 -6.432 -3.885 1.00 98.19 178 CYS A N 1
ATOM 1409 C CA . CYS A 1 178 ? -3.895 -5.740 -4.125 1.00 98.19 178 CYS A CA 1
ATOM 1410 C C . CYS A 1 178 ? -4.644 -6.306 -5.342 1.00 98.19 178 CYS A C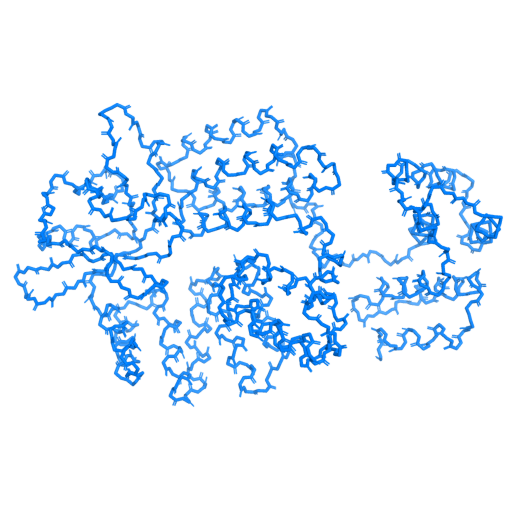 1
ATOM 1412 O O . CYS A 1 178 ? -5.854 -6.526 -5.280 1.00 98.19 178 CYS A O 1
ATOM 1414 N N . ASN A 1 179 ? -3.947 -6.561 -6.450 1.00 98.12 179 ASN A N 1
ATOM 1415 C CA . ASN A 1 179 ? -4.549 -7.110 -7.662 1.00 98.12 179 ASN A CA 1
ATOM 1416 C C . ASN A 1 179 ? -5.048 -8.545 -7.464 1.00 98.12 179 ASN A C 1
ATOM 1418 O O . ASN A 1 179 ? -6.136 -8.879 -7.944 1.00 98.12 179 ASN A O 1
ATOM 1422 N N . LEU A 1 180 ? -4.309 -9.361 -6.710 1.00 98.00 180 LEU A N 1
ATOM 1423 C CA . LEU A 1 180 ? -4.748 -10.692 -6.307 1.00 98.00 180 LEU A CA 1
ATOM 1424 C C . LEU A 1 180 ? -5.974 -10.622 -5.382 1.00 98.00 180 LEU A C 1
ATOM 1426 O O . LEU A 1 180 ? -6.936 -11.358 -5.583 1.00 98.00 180 LEU A O 1
ATOM 1430 N N . GLY A 1 181 ? -6.012 -9.670 -4.446 1.00 98.31 181 GLY A N 1
ATOM 1431 C CA . GLY A 1 181 ? -7.187 -9.405 -3.613 1.00 98.31 181 GLY A CA 1
ATOM 1432 C C . GLY A 1 181 ? -8.421 -9.023 -4.435 1.00 98.31 181 GLY A C 1
ATOM 1433 O O . GLY A 1 181 ? -9.505 -9.566 -4.227 1.00 98.31 181 GLY A O 1
ATOM 1434 N N . VAL A 1 182 ? -8.262 -8.158 -5.442 1.00 98.38 182 VAL A N 1
ATOM 1435 C CA . VAL A 1 182 ? -9.338 -7.812 -6.390 1.00 98.38 182 VAL A CA 1
ATOM 1436 C C . VAL A 1 182 ? -9.803 -9.031 -7.192 1.00 98.38 182 VAL A C 1
ATOM 1438 O O . VAL A 1 182 ? -11.005 -9.196 -7.411 1.00 98.38 182 VAL A O 1
ATOM 1441 N N . LEU A 1 183 ? -8.883 -9.894 -7.630 1.00 98.00 183 LEU A N 1
ATOM 1442 C CA . LEU A 1 183 ? -9.221 -11.140 -8.321 1.00 98.00 183 LEU A CA 1
ATOM 1443 C C . LEU A 1 183 ? -10.013 -12.094 -7.413 1.00 98.00 183 LEU A C 1
ATOM 1445 O O . LEU A 1 183 ? -11.013 -12.670 -7.845 1.00 98.00 183 LEU A O 1
ATOM 1449 N N . TYR A 1 184 ? -9.612 -12.222 -6.149 1.00 97.38 184 TYR A N 1
ATOM 1450 C CA . TYR A 1 184 ? -10.326 -13.018 -5.156 1.00 97.38 184 TYR A CA 1
ATOM 1451 C C . TYR A 1 184 ? -11.734 -12.492 -4.896 1.00 97.38 184 TYR A C 1
ATOM 1453 O O . TYR A 1 184 ? -12.673 -13.280 -4.961 1.00 97.38 184 TYR A O 1
ATOM 1461 N N . ARG A 1 185 ? -11.924 -11.174 -4.764 1.00 96.31 185 ARG A N 1
ATOM 1462 C CA . ARG A 1 185 ? -13.275 -10.587 -4.701 1.00 96.31 185 ARG A CA 1
ATOM 1463 C C . ARG A 1 185 ? -14.115 -10.921 -5.931 1.00 96.31 185 ARG A C 1
ATOM 1465 O O . ARG A 1 185 ? -15.250 -11.357 -5.808 1.00 96.31 185 ARG A O 1
ATOM 1472 N N . LYS A 1 186 ? -13.548 -10.772 -7.135 1.00 95.88 186 LYS A N 1
ATOM 1473 C CA . LYS A 1 186 ? -14.241 -11.107 -8.396 1.00 95.88 186 LYS A CA 1
ATOM 1474 C C . LYS A 1 186 ? -14.631 -12.582 -8.510 1.00 95.88 186 LYS A C 1
ATOM 1476 O O . LYS A 1 186 ? -15.507 -12.912 -9.299 1.00 95.88 186 LYS A O 1
ATOM 1481 N N . THR A 1 187 ? -13.968 -13.451 -7.755 1.00 90.81 187 THR A N 1
ATOM 1482 C CA . THR A 1 187 ? -14.217 -14.896 -7.721 1.00 90.81 187 THR A CA 1
ATOM 1483 C C . THR A 1 187 ? -14.887 -15.340 -6.414 1.00 90.81 187 THR A C 1
ATOM 1485 O O . THR A 1 187 ? -14.864 -16.525 -6.101 1.00 90.81 187 THR A O 1
ATOM 1488 N N . ASN A 1 188 ? -15.503 -14.407 -5.670 1.00 92.50 188 ASN A N 1
ATOM 1489 C CA . ASN A 1 188 ? -16.240 -14.633 -4.417 1.00 92.50 188 ASN A CA 1
ATOM 1490 C C . ASN A 1 188 ? -15.413 -15.293 -3.293 1.00 92.50 188 ASN A C 1
ATOM 1492 O O . ASN A 1 188 ? -15.936 -16.041 -2.469 1.00 92.50 188 ASN A O 1
ATOM 1496 N N . ARG A 1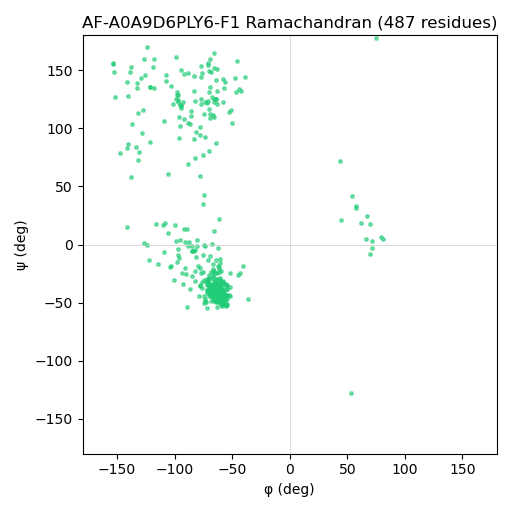 189 ? -14.104 -15.026 -3.253 1.00 91.44 189 ARG A N 1
ATOM 1497 C CA . ARG A 1 189 ? -13.154 -15.519 -2.242 1.00 91.44 189 ARG A CA 1
ATOM 1498 C C . ARG A 1 189 ? -12.772 -14.399 -1.268 1.00 91.44 189 ARG A C 1
ATOM 1500 O O . ARG A 1 189 ? -11.607 -14.023 -1.161 1.00 91.44 189 ARG A O 1
ATOM 1507 N N . ASP A 1 190 ? -13.754 -13.846 -0.563 1.00 90.94 190 ASP A N 1
ATOM 1508 C CA . ASP A 1 190 ? -13.586 -12.622 0.239 1.00 90.94 190 ASP A CA 1
ATOM 1509 C C . ASP A 1 190 ? -12.608 -12.759 1.416 1.00 90.94 190 ASP A C 1
ATOM 1511 O O . ASP A 1 190 ? -11.865 -11.823 1.712 1.00 90.94 190 ASP A O 1
ATOM 1515 N N . THR A 1 191 ? -12.521 -13.937 2.041 1.00 90.44 191 THR A N 1
ATOM 1516 C CA . THR A 1 191 ? -11.537 -14.209 3.107 1.00 90.44 191 THR A CA 1
ATOM 1517 C C . THR A 1 191 ? -10.101 -14.118 2.589 1.00 90.44 191 THR A C 1
ATOM 1519 O O . THR A 1 191 ? -9.244 -13.485 3.206 1.00 90.44 191 THR A O 1
ATOM 1522 N N . MET A 1 192 ? -9.848 -14.684 1.407 1.00 88.06 192 MET A N 1
ATOM 1523 C CA . MET A 1 192 ? -8.559 -14.581 0.725 1.00 88.06 192 MET A CA 1
ATOM 1524 C C . MET A 1 192 ? -8.302 -13.146 0.261 1.00 88.06 192 MET A C 1
ATOM 1526 O O . MET A 1 192 ? -7.180 -12.657 0.375 1.00 88.06 192 MET A O 1
ATOM 1530 N N . ALA A 1 193 ? -9.334 -12.440 -0.213 1.00 94.75 193 ALA A N 1
ATOM 1531 C CA . ALA A 1 193 ? -9.217 -11.040 -0.604 1.00 94.75 193 ALA A CA 1
ATOM 1532 C C . ALA A 1 193 ? -8.801 -10.140 0.568 1.00 94.75 193 ALA A C 1
ATOM 1534 O O . ALA A 1 193 ? -7.876 -9.344 0.413 1.00 94.75 193 ALA A O 1
ATOM 1535 N N . ARG A 1 194 ? -9.429 -10.307 1.742 1.00 95.81 194 ARG A N 1
ATOM 1536 C CA . ARG A 1 194 ? -9.076 -9.593 2.980 1.00 95.81 194 ARG A CA 1
ATOM 1537 C C . ARG A 1 194 ? -7.602 -9.772 3.313 1.00 95.81 194 ARG A C 1
ATOM 1539 O O . ARG A 1 194 ? -6.885 -8.784 3.435 1.00 95.81 194 ARG A O 1
ATOM 1546 N N . MET A 1 195 ? -7.141 -11.022 3.355 1.00 93.31 195 MET A N 1
ATOM 1547 C CA . MET A 1 195 ? -5.741 -11.349 3.631 1.00 93.31 195 MET A CA 1
ATOM 1548 C C . MET A 1 195 ? -4.788 -10.690 2.622 1.00 93.31 195 MET A C 1
ATOM 1550 O O . MET A 1 195 ? -3.734 -10.186 3.002 1.00 93.31 195 MET A O 1
ATOM 1554 N N . MET A 1 196 ? -5.145 -10.659 1.336 1.00 96.12 196 MET A N 1
ATOM 1555 C CA . MET A 1 196 ? -4.313 -10.015 0.317 1.00 96.12 196 MET A CA 1
ATOM 1556 C C . MET A 1 196 ? -4.288 -8.487 0.449 1.00 96.12 196 MET A C 1
ATOM 1558 O O . MET A 1 196 ? -3.232 -7.880 0.283 1.00 96.12 196 MET A O 1
ATOM 1562 N N . PHE A 1 197 ? -5.406 -7.840 0.788 1.00 96.19 197 PHE A N 1
ATOM 1563 C CA . PHE A 1 197 ? -5.397 -6.398 1.047 1.00 96.19 197 PHE A CA 1
ATOM 1564 C C . PHE A 1 197 ? -4.598 -6.040 2.299 1.00 96.19 197 PHE A C 1
ATOM 1566 O O . PHE A 1 197 ? -3.839 -5.074 2.268 1.00 96.19 197 PHE A O 1
ATOM 1573 N N . GLU A 1 198 ? -4.696 -6.838 3.363 1.00 92.00 198 GLU A N 1
ATOM 1574 C CA . GLU A 1 198 ? -3.849 -6.693 4.551 1.00 92.00 198 GLU A CA 1
ATOM 1575 C C . GLU A 1 198 ? -2.368 -6.797 4.177 1.00 92.00 198 GLU A C 1
ATOM 1577 O O . GLU A 1 198 ? -1.599 -5.893 4.494 1.00 92.00 198 GLU A O 1
ATOM 1582 N N . LYS A 1 199 ? -1.976 -7.816 3.399 1.00 91.69 199 LYS A N 1
ATOM 1583 C CA . LYS A 1 199 ? -0.596 -7.973 2.907 1.00 91.69 199 LYS A CA 1
ATOM 1584 C C . LYS A 1 199 ? -0.130 -6.807 2.036 1.00 91.69 199 LYS A C 1
ATOM 1586 O O . LYS A 1 199 ? 1.010 -6.361 2.161 1.00 91.69 199 LYS A O 1
ATOM 1591 N N . SER A 1 200 ? -1.009 -6.258 1.198 1.00 94.88 200 SER A N 1
ATOM 1592 C CA . SER A 1 200 ? -0.701 -5.051 0.427 1.00 94.88 200 SER A CA 1
ATOM 1593 C C . SER A 1 200 ? -0.408 -3.856 1.337 1.00 94.88 200 SER A C 1
ATOM 1595 O O . SER A 1 200 ? 0.543 -3.122 1.072 1.00 94.88 200 SER A O 1
ATOM 1597 N N . LEU A 1 201 ? -1.201 -3.662 2.396 1.00 91.50 201 LEU A N 1
ATOM 1598 C CA . LEU A 1 201 ? -1.029 -2.561 3.348 1.00 91.50 201 LEU A CA 1
ATOM 1599 C C . LEU A 1 201 ? 0.112 -2.803 4.352 1.00 91.50 201 LEU A C 1
ATOM 1601 O O . LEU A 1 201 ? 0.635 -1.847 4.916 1.00 91.50 201 LEU A O 1
ATOM 1605 N N . GLU A 1 202 ? 0.542 -4.050 4.555 1.00 86.56 202 GLU A N 1
ATOM 1606 C CA . GLU A 1 202 ? 1.804 -4.359 5.240 1.00 86.5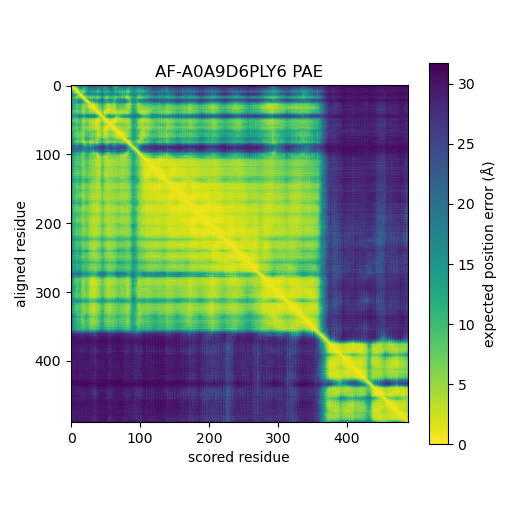6 202 GLU A CA 1
ATOM 1607 C C . GLU A 1 202 ? 3.015 -3.885 4.413 1.00 86.56 202 GLU A C 1
ATOM 1609 O O . GLU A 1 202 ? 3.991 -3.393 4.980 1.00 86.56 202 GLU A O 1
ATOM 1614 N N . CYS A 1 203 ? 2.954 -4.003 3.078 1.00 85.38 203 CYS A N 1
ATOM 1615 C CA . CYS A 1 203 ? 4.032 -3.579 2.172 1.00 85.38 203 CYS A CA 1
ATOM 1616 C C . CYS A 1 203 ? 4.106 -2.052 2.021 1.00 85.38 203 CYS A C 1
ATOM 1618 O O . CYS A 1 203 ? 5.175 -1.452 2.165 1.00 85.38 203 CYS A O 1
ATOM 1620 N N . ASP A 1 204 ? 2.962 -1.434 1.734 1.00 87.88 204 ASP A N 1
ATOM 1621 C CA . ASP A 1 204 ? 2.781 0.011 1.710 1.00 87.88 204 ASP A CA 1
ATOM 1622 C C . ASP A 1 204 ? 1.458 0.344 2.384 1.00 87.88 204 ASP A C 1
ATOM 1624 O O . ASP A 1 204 ? 0.375 0.217 1.804 1.00 87.88 204 ASP A O 1
ATOM 1628 N N . GLN A 1 205 ? 1.559 0.825 3.621 1.00 87.50 205 GLN A N 1
ATOM 1629 C CA . GLN A 1 205 ? 0.381 1.190 4.380 1.00 87.50 205 GLN A CA 1
ATOM 1630 C C . GLN A 1 205 ? -0.443 2.235 3.628 1.00 87.50 205 GLN A C 1
ATOM 1632 O O . GLN A 1 205 ? -1.660 2.154 3.667 1.00 87.50 205 GLN A O 1
ATOM 1637 N N . PHE A 1 206 ? 0.140 3.165 2.876 1.00 90.62 206 PHE A N 1
ATOM 1638 C CA . PHE A 1 206 ? -0.593 4.246 2.212 1.00 90.62 206 PHE A CA 1
ATOM 1639 C C . PHE A 1 206 ? -1.047 3.924 0.784 1.00 90.62 206 PHE A C 1
ATOM 1641 O O . PHE A 1 206 ? -1.499 4.832 0.076 1.00 90.62 206 PHE A O 1
ATOM 1648 N N . TYR A 1 207 ? -0.985 2.653 0.380 1.00 91.25 207 TYR A N 1
ATOM 1649 C CA . TYR A 1 207 ? -1.309 2.239 -0.976 1.00 91.25 207 TYR A CA 1
ATOM 1650 C C . TYR A 1 207 ? -2.793 2.460 -1.303 1.00 91.25 207 TYR A C 1
ATOM 1652 O O . TYR A 1 207 ? -3.688 1.773 -0.802 1.00 91.25 207 TYR A O 1
ATOM 1660 N N . PHE A 1 208 ? -3.055 3.441 -2.171 1.00 92.88 208 PHE A N 1
ATOM 1661 C CA . PHE A 1 208 ? -4.399 3.940 -2.471 1.00 92.88 208 PHE A CA 1
ATOM 1662 C C . PHE A 1 208 ? -5.358 2.843 -2.948 1.00 92.88 208 PHE A C 1
ATOM 1664 O O . PHE A 1 208 ? -6.475 2.743 -2.439 1.00 92.88 208 PHE A O 1
ATOM 1671 N N . ASN A 1 209 ? -4.926 2.012 -3.904 1.00 94.19 209 ASN A N 1
ATOM 1672 C CA . ASN A 1 209 ? -5.794 0.990 -4.485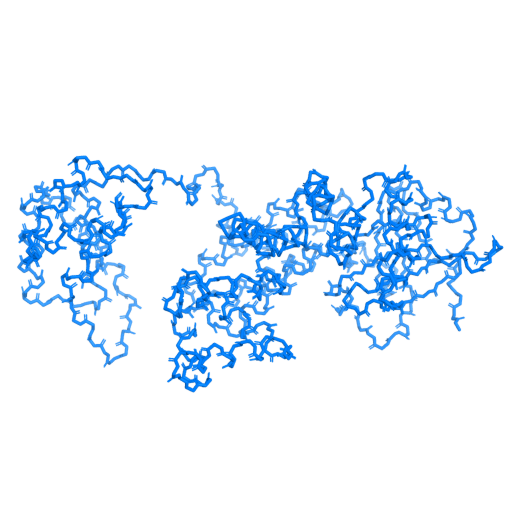 1.00 94.19 209 ASN A CA 1
ATOM 1673 C C . ASN A 1 209 ? -6.201 -0.054 -3.439 1.00 94.19 209 ASN A C 1
ATOM 1675 O O . ASN A 1 209 ? -7.377 -0.410 -3.385 1.00 94.19 209 ASN A O 1
ATOM 1679 N N . ALA A 1 210 ? -5.286 -0.489 -2.564 1.00 96.81 210 ALA A N 1
ATOM 1680 C CA . ALA A 1 210 ? -5.642 -1.412 -1.489 1.00 96.81 210 ALA A CA 1
ATOM 1681 C C . ALA A 1 210 ? -6.567 -0.755 -0.467 1.00 96.81 210 ALA A C 1
ATOM 1683 O O . ALA A 1 210 ? -7.562 -1.368 -0.109 1.00 96.81 210 ALA A O 1
ATOM 1684 N N . LEU A 1 211 ? -6.319 0.494 -0.053 1.00 96.81 211 LEU A N 1
ATOM 1685 C CA . LEU A 1 211 ? -7.228 1.202 0.858 1.00 96.81 211 LEU A CA 1
ATOM 1686 C C . LEU A 1 211 ? -8.650 1.284 0.289 1.00 96.81 211 LEU A C 1
ATOM 1688 O O . LEU A 1 211 ? -9.615 0.955 0.976 1.00 96.81 211 LEU A O 1
ATOM 1692 N N . LEU A 1 212 ? -8.785 1.670 -0.981 1.00 97.50 212 LEU A N 1
ATOM 1693 C CA . LEU A 1 212 ? -10.084 1.791 -1.637 1.00 97.50 212 LEU A CA 1
ATOM 1694 C C . LEU A 1 212 ? -10.785 0.432 -1.778 1.00 97.50 212 LEU A C 1
ATOM 1696 O O . LEU A 1 212 ? -11.969 0.309 -1.467 1.00 97.50 212 LEU A O 1
ATOM 1700 N N . GLN A 1 213 ? -10.077 -0.593 -2.256 1.00 98.19 213 GLN A N 1
ATOM 1701 C CA . GLN A 1 213 ? -10.665 -1.917 -2.478 1.00 98.19 213 GLN A CA 1
ATOM 1702 C C . GLN A 1 213 ? -10.973 -2.641 -1.168 1.00 98.19 213 GLN A C 1
ATOM 1704 O O . GLN A 1 213 ? -11.997 -3.320 -1.076 1.00 98.19 213 GLN A O 1
ATOM 1709 N N . PHE A 1 214 ? -10.140 -2.447 -0.147 1.00 98.06 214 PHE A N 1
ATOM 1710 C CA . PHE A 1 214 ? -10.354 -3.025 1.168 1.00 98.06 214 PHE A CA 1
ATOM 1711 C C . PHE A 1 214 ? -11.510 -2.344 1.892 1.00 98.06 214 PHE A C 1
ATOM 1713 O O . PHE A 1 214 ? -12.362 -3.028 2.439 1.00 98.06 214 PHE A O 1
ATOM 1720 N N . SER A 1 215 ? -11.620 -1.016 1.809 1.00 97.06 215 SER A N 1
ATOM 1721 C CA . SER A 1 215 ? -12.785 -0.295 2.330 1.00 97.06 215 SER A CA 1
ATOM 1722 C C . SER A 1 215 ? -14.099 -0.812 1.735 1.00 97.06 215 SER A C 1
ATOM 1724 O O . SER A 1 215 ? -15.059 -1.061 2.461 1.00 97.06 215 SER A O 1
ATOM 1726 N N . LYS A 1 216 ? -14.131 -1.047 0.416 1.00 96.94 216 LYS A N 1
ATOM 1727 C CA . LYS A 1 216 ? -15.291 -1.657 -0.252 1.00 96.94 216 LYS A CA 1
ATOM 1728 C C . LYS A 1 216 ? -15.593 -3.049 0.300 1.00 96.94 216 LYS A C 1
ATOM 1730 O O . LYS A 1 216 ? -16.740 -3.316 0.623 1.00 96.94 216 LYS A O 1
ATOM 1735 N N . LEU A 1 217 ? -14.574 -3.900 0.438 1.00 96.50 217 LEU A N 1
ATOM 1736 C CA . LEU A 1 217 ? -14.738 -5.238 1.009 1.00 96.50 217 LEU A CA 1
ATOM 1737 C C . LEU A 1 217 ? -15.292 -5.177 2.439 1.00 96.50 217 LEU A C 1
ATOM 1739 O O . LEU A 1 217 ? -16.283 -5.829 2.724 1.00 96.50 217 LEU A O 1
ATOM 1743 N N . LEU A 1 218 ? -14.692 -4.366 3.310 1.00 93.75 218 LEU A N 1
ATOM 1744 C CA . LEU A 1 218 ? -15.085 -4.248 4.715 1.00 93.75 218 LEU A CA 1
ATOM 1745 C C . LEU A 1 218 ? -16.491 -3.687 4.882 1.00 93.75 218 LEU A C 1
ATOM 1747 O O . LEU A 1 218 ? -17.210 -4.119 5.774 1.00 93.75 218 LEU A O 1
ATOM 1751 N N . MET A 1 219 ? -16.904 -2.751 4.028 1.00 94.44 219 MET A N 1
ATOM 1752 C CA . MET A 1 219 ? -18.294 -2.308 4.027 1.00 94.44 219 MET A CA 1
ATOM 1753 C C . MET A 1 219 ? -19.243 -3.470 3.717 1.00 94.44 219 MET A C 1
ATOM 1755 O O . MET A 1 219 ? -20.264 -3.607 4.386 1.00 94.44 219 MET A O 1
ATOM 1759 N N . ASP A 1 220 ? -18.907 -4.291 2.721 1.00 92.81 220 ASP A N 1
ATOM 1760 C CA . ASP A 1 220 ? -19.743 -5.412 2.291 1.00 92.81 220 ASP A CA 1
ATOM 1761 C C . ASP A 1 220 ? -19.754 -6.557 3.329 1.00 92.81 220 ASP A C 1
ATOM 1763 O O . ASP A 1 220 ? -20.781 -7.210 3.499 1.00 92.81 220 ASP A O 1
ATOM 1767 N N . THR A 1 221 ? -18.647 -6.789 4.052 1.00 89.50 221 THR A N 1
ATOM 1768 C CA . THR A 1 221 ? -18.498 -7.930 4.979 1.00 89.50 221 THR A CA 1
ATOM 1769 C C . THR A 1 221 ? -18.700 -7.601 6.461 1.00 89.50 221 THR A C 1
ATOM 1771 O O . THR A 1 221 ? -19.111 -8.470 7.220 1.00 89.50 221 THR A O 1
ATOM 1774 N N . GLU A 1 222 ? -18.377 -6.383 6.903 1.00 89.56 222 GLU A N 1
ATOM 1775 C CA . GLU A 1 222 ? -18.385 -5.974 8.324 1.00 89.56 222 GLU A CA 1
ATOM 1776 C C . GLU A 1 222 ? -19.305 -4.780 8.610 1.00 89.56 222 GLU A C 1
ATOM 1778 O O . GLU A 1 222 ? -19.603 -4.478 9.766 1.00 89.56 222 GLU A O 1
ATOM 1783 N N . GLY A 1 223 ? -19.767 -4.090 7.566 1.00 90.19 223 GLY A N 1
ATOM 1784 C CA . GLY A 1 223 ? -20.660 -2.947 7.687 1.00 90.19 223 GLY A CA 1
ATOM 1785 C C . GLY A 1 223 ? -19.988 -1.663 8.182 1.00 90.19 223 GLY A C 1
ATOM 1786 O O . GLY A 1 223 ? -18.799 -1.587 8.498 1.00 90.19 223 GLY A O 1
ATOM 1787 N N . ILE A 1 224 ? -20.792 -0.599 8.247 1.00 87.88 224 ILE A N 1
ATOM 1788 C CA . ILE A 1 224 ? -20.303 0.777 8.410 1.00 87.88 224 ILE A CA 1
ATOM 1789 C C . ILE A 1 224 ? -19.720 1.096 9.799 1.00 87.88 224 ILE A C 1
ATOM 1791 O O . ILE A 1 224 ? -19.068 2.127 9.969 1.00 87.88 224 ILE A O 1
ATOM 1795 N N . ASN A 1 225 ? -19.952 0.232 10.788 1.00 83.12 225 ASN A N 1
ATOM 1796 C CA . ASN A 1 225 ? -19.494 0.413 12.170 1.00 83.12 225 ASN A CA 1
ATOM 1797 C C . ASN A 1 225 ? -18.160 -0.304 12.457 1.00 83.12 225 ASN A C 1
ATOM 1799 O O . ASN A 1 225 ? -17.693 -0.304 13.595 1.00 83.12 225 ASN A O 1
ATOM 1803 N N . SER A 1 226 ? -17.531 -0.919 11.446 1.00 86.12 226 SER A N 1
ATOM 1804 C CA . SER A 1 226 ? -16.210 -1.533 11.599 1.00 86.12 226 SER A CA 1
ATOM 1805 C C . SER A 1 226 ? -15.141 -0.480 11.917 1.00 86.12 226 SER A C 1
ATOM 1807 O O . SER A 1 226 ? -14.920 0.469 11.160 1.00 86.12 226 SER A O 1
ATOM 1809 N N . LYS A 1 227 ? -14.409 -0.687 13.020 1.00 84.75 227 LYS A N 1
ATOM 1810 C CA . LYS A 1 227 ? -13.255 0.152 13.393 1.00 84.75 227 LYS A CA 1
ATOM 1811 C C . LYS A 1 227 ? -12.157 0.114 12.331 1.00 84.75 227 LYS A C 1
ATOM 1813 O O . LYS A 1 227 ? -11.503 1.123 12.072 1.00 84.75 227 LYS A O 1
ATOM 1818 N N . LEU A 1 228 ? -11.957 -1.047 11.701 1.00 84.75 228 LEU A N 1
ATOM 1819 C CA . LEU A 1 228 ? -10.966 -1.203 10.640 1.00 84.75 228 LEU A CA 1
ATOM 1820 C C . LEU A 1 228 ? -11.375 -0.415 9.390 1.00 84.75 228 LEU A C 1
ATOM 1822 O O . LEU A 1 228 ? -10.545 0.295 8.820 1.00 84.75 228 LEU A O 1
ATOM 1826 N N . LEU A 1 229 ? -12.658 -0.477 9.012 1.00 89.38 229 LEU A N 1
ATOM 1827 C CA . LEU A 1 229 ? -13.209 0.334 7.923 1.00 89.38 229 LEU A CA 1
ATOM 1828 C C . LEU A 1 229 ? -12.994 1.827 8.187 1.00 89.38 229 LEU A C 1
ATOM 1830 O O . LEU A 1 229 ? -12.535 2.547 7.301 1.00 89.38 229 LEU A O 1
ATOM 1834 N N . SER A 1 230 ? -13.282 2.281 9.407 1.00 87.56 230 SER A N 1
ATOM 1835 C CA . SER A 1 230 ? -13.087 3.673 9.811 1.00 87.56 230 SER A CA 1
ATOM 1836 C C . SER A 1 230 ? -11.633 4.124 9.679 1.00 87.56 230 SER A C 1
ATOM 1838 O O . SER A 1 230 ? -11.357 5.132 9.029 1.00 87.56 230 SER A O 1
ATOM 1840 N N . SER A 1 231 ? -10.686 3.319 10.170 1.00 86.38 231 SER A N 1
ATOM 1841 C CA . SER A 1 231 ? -9.250 3.596 10.041 1.00 86.38 231 SER A CA 1
ATOM 1842 C C . SER A 1 231 ? -8.798 3.701 8.575 1.00 86.38 231 SER A C 1
ATOM 1844 O O . SER A 1 231 ? -8.057 4.617 8.200 1.00 86.38 231 SER A O 1
ATOM 1846 N N . ILE A 1 232 ? -9.274 2.799 7.710 1.00 91.50 232 ILE A N 1
ATOM 1847 C CA . ILE A 1 232 ? -8.971 2.824 6.271 1.00 91.50 232 ILE A CA 1
ATOM 1848 C C . ILE A 1 232 ? -9.572 4.065 5.605 1.00 91.50 232 ILE A C 1
ATOM 1850 O O . ILE A 1 232 ? -8.893 4.743 4.830 1.00 91.50 232 ILE A O 1
ATOM 1854 N N . ASN A 1 233 ? -10.817 4.403 5.931 1.00 93.06 233 ASN A N 1
ATOM 1855 C CA . ASN A 1 233 ? -11.512 5.549 5.349 1.00 93.06 233 ASN A CA 1
ATOM 1856 C C . ASN A 1 233 ? -10.959 6.882 5.821 1.00 93.06 233 ASN A C 1
ATOM 1858 O O . ASN A 1 233 ? -10.878 7.819 5.031 1.00 93.06 233 ASN A O 1
ATOM 1862 N N . PHE A 1 234 ? -10.486 6.952 7.057 1.00 88.94 234 PHE A N 1
ATOM 1863 C CA . PHE A 1 234 ? -9.754 8.101 7.548 1.00 88.94 234 PHE A CA 1
ATOM 1864 C C . PHE A 1 234 ? -8.458 8.342 6.756 1.00 88.94 234 PHE A C 1
ATOM 1866 O O . PHE A 1 234 ? -8.153 9.480 6.382 1.00 88.94 234 PHE A O 1
ATOM 1873 N N . ARG A 1 235 ? -7.718 7.279 6.415 1.00 89.75 235 ARG A N 1
ATOM 1874 C CA . ARG A 1 235 ? -6.530 7.394 5.553 1.00 89.75 235 ARG A CA 1
ATOM 1875 C C . ARG A 1 235 ? -6.903 7.837 4.142 1.00 89.75 235 ARG A C 1
ATOM 1877 O O . ARG A 1 235 ? -6.221 8.703 3.603 1.00 89.75 235 ARG A O 1
ATOM 1884 N N . LEU A 1 236 ? -7.987 7.309 3.566 1.00 91.69 236 LEU A N 1
ATOM 1885 C CA . LEU A 1 236 ? -8.500 7.769 2.268 1.00 91.69 236 LEU A CA 1
ATOM 1886 C C . LEU A 1 236 ? -8.880 9.256 2.303 1.00 91.69 236 LEU A C 1
ATOM 1888 O O . LEU A 1 236 ? -8.444 10.011 1.435 1.00 91.69 236 LEU A O 1
ATOM 1892 N N . LEU A 1 237 ? -9.625 9.690 3.323 1.00 89.12 237 LEU A N 1
ATOM 1893 C CA . LEU A 1 237 ? -10.031 11.085 3.497 1.00 89.12 237 LEU A CA 1
ATOM 1894 C C . LEU A 1 237 ? -8.810 12.005 3.618 1.00 89.12 237 LEU A C 1
ATOM 1896 O O . LEU A 1 237 ? -8.731 13.035 2.963 1.00 89.12 237 LEU A O 1
ATOM 1900 N N . THR A 1 238 ? -7.825 11.631 4.426 1.00 84.62 238 THR A N 1
ATOM 1901 C CA . THR A 1 238 ? -6.689 12.515 4.722 1.00 84.62 238 THR A CA 1
ATOM 1902 C C . THR A 1 238 ? -5.660 12.558 3.593 1.00 84.62 238 THR A C 1
ATOM 1904 O O . THR A 1 238 ? -5.049 13.594 3.343 1.00 84.62 238 THR A O 1
ATOM 1907 N N . LEU A 1 239 ? -5.440 11.438 2.901 1.00 84.94 239 LEU A N 1
ATOM 1908 C CA . LEU A 1 239 ? -4.336 11.292 1.946 1.00 84.94 239 LEU A CA 1
ATOM 1909 C C . LEU A 1 239 ? -4.762 11.396 0.487 1.00 84.94 239 LEU A C 1
ATOM 1911 O O . LEU A 1 239 ? -3.894 11.535 -0.383 1.00 84.94 239 LEU A O 1
ATOM 1915 N N . ASN A 1 240 ? -6.055 11.224 0.220 1.00 87.75 240 ASN A N 1
ATOM 1916 C CA . ASN A 1 240 ? -6.595 11.036 -1.118 1.00 87.75 240 ASN A CA 1
ATOM 1917 C C . ASN A 1 240 ? -7.933 11.765 -1.327 1.00 87.75 240 ASN A C 1
ATOM 1919 O O . ASN A 1 240 ? -8.591 11.501 -2.327 1.00 87.75 240 ASN A O 1
ATOM 1923 N N . ALA A 1 241 ? -8.329 12.710 -0.462 1.00 83.69 241 ALA A N 1
ATOM 1924 C CA . ALA A 1 241 ? -9.538 13.521 -0.675 1.00 83.69 241 ALA A CA 1
ATOM 1925 C C . ALA A 1 241 ? -9.512 14.359 -1.962 1.00 83.69 241 ALA A C 1
ATOM 1927 O O . ALA A 1 241 ? -10.550 14.822 -2.404 1.00 83.69 241 ALA A O 1
ATOM 1928 N N . ASN A 1 242 ? -8.356 14.560 -2.591 1.00 84.62 242 ASN A N 1
ATOM 1929 C CA . ASN A 1 242 ? -8.269 15.196 -3.905 1.00 84.62 242 ASN A CA 1
ATOM 1930 C C . ASN A 1 242 ? -8.483 14.219 -5.076 1.00 84.62 242 ASN A C 1
ATOM 1932 O O . ASN A 1 242 ? -8.500 14.649 -6.226 1.00 84.62 242 ASN A O 1
ATOM 1936 N N . ILE A 1 243 ? -8.613 12.915 -4.812 1.00 89.12 243 ILE A N 1
ATOM 1937 C CA . ILE A 1 243 ? -8.858 11.892 -5.830 1.00 89.12 243 ILE A CA 1
ATOM 1938 C C . ILE A 1 243 ? -10.373 11.658 -5.926 1.00 89.12 243 ILE A C 1
ATOM 1940 O O . ILE A 1 243 ? -10.961 11.185 -4.948 1.00 89.12 243 ILE A O 1
ATOM 1944 N N . PRO A 1 244 ? -11.010 11.901 -7.092 1.00 93.06 244 PRO A N 1
ATOM 1945 C CA . PRO A 1 244 ? -12.459 11.750 -7.255 1.00 93.06 244 PRO A CA 1
ATOM 1946 C C . PRO A 1 244 ? -12.987 10.390 -6.791 1.00 93.06 244 PRO A C 1
ATOM 1948 O O . PRO A 1 244 ? -13.925 10.330 -6.007 1.00 93.06 244 PRO A O 1
ATOM 1951 N N . ALA A 1 245 ? -12.304 9.301 -7.154 1.00 92.69 245 ALA A N 1
ATOM 1952 C CA . ALA A 1 245 ? -12.699 7.946 -6.768 1.00 92.69 245 ALA A CA 1
ATOM 1953 C C . ALA A 1 245 ? -12.706 7.698 -5.244 1.00 92.69 245 ALA A C 1
ATOM 1955 O O . ALA A 1 245 ? -13.481 6.869 -4.769 1.00 92.69 245 ALA A O 1
ATOM 1956 N N . ALA A 1 246 ? -11.856 8.385 -4.466 1.00 93.62 246 ALA A N 1
ATOM 1957 C CA . ALA A 1 246 ? -11.918 8.319 -3.003 1.00 93.62 246 ALA A CA 1
ATOM 1958 C C . ALA A 1 246 ? -13.117 9.101 -2.465 1.00 93.62 246 ALA A C 1
ATOM 1960 O O . ALA A 1 246 ? -13.843 8.576 -1.625 1.00 93.62 246 ALA A O 1
ATOM 1961 N N . LEU A 1 247 ? -13.339 10.327 -2.950 1.00 93.25 247 LEU A N 1
ATOM 1962 C CA . LEU A 1 247 ? -14.472 11.149 -2.520 1.00 93.25 247 LEU A CA 1
ATOM 1963 C C . LEU A 1 247 ? -15.809 10.486 -2.845 1.00 93.25 247 LEU A C 1
ATOM 1965 O O . LEU A 1 247 ? -16.644 10.354 -1.959 1.00 93.25 247 LEU A O 1
ATOM 1969 N N . GLU A 1 248 ? -15.992 10.018 -4.079 1.00 94.94 248 GLU A N 1
ATOM 1970 C CA . GLU A 1 248 ? -17.198 9.304 -4.511 1.00 94.94 248 GLU A CA 1
ATOM 1971 C C . GLU A 1 248 ? -17.484 8.098 -3.615 1.00 94.94 248 GLU A C 1
ATOM 1973 O O . GLU A 1 248 ? -18.619 7.881 -3.189 1.00 94.94 248 GLU A O 1
ATOM 1978 N N . HIS A 1 249 ? -16.441 7.335 -3.281 1.00 95.62 249 HIS A N 1
ATOM 1979 C CA . HIS A 1 249 ? -16.552 6.188 -2.390 1.00 95.62 249 HIS A CA 1
ATOM 1980 C C . HIS A 1 249 ? -16.965 6.593 -0.970 1.00 95.62 249 HIS A C 1
ATOM 1982 O O . HIS A 1 249 ? -17.910 6.026 -0.426 1.00 95.62 249 HIS A O 1
ATOM 1988 N N . LEU A 1 250 ? -16.305 7.588 -0.373 1.00 95.25 250 LEU A N 1
ATOM 1989 C CA . LEU A 1 250 ? -16.607 8.026 0.993 1.00 95.25 250 LEU A CA 1
ATOM 1990 C C . LEU A 1 250 ? -17.994 8.681 1.105 1.00 95.25 250 LEU A C 1
ATOM 1992 O O . LEU A 1 250 ? -18.703 8.442 2.080 1.00 95.25 250 LEU A O 1
ATOM 1996 N N . VAL A 1 251 ? -18.410 9.448 0.094 1.00 94.94 251 VAL A N 1
ATOM 1997 C CA . VAL A 1 251 ? -19.762 10.022 -0.007 1.00 94.94 251 VAL A CA 1
ATOM 1998 C C . VAL A 1 251 ? -20.806 8.914 -0.169 1.00 94.94 251 VAL A C 1
ATOM 2000 O O . VAL A 1 251 ? -21.834 8.918 0.503 1.00 94.94 251 VAL A O 1
ATOM 2003 N N . SER A 1 252 ? -20.542 7.912 -1.012 1.00 94.69 252 SER A N 1
ATOM 2004 C CA . SER A 1 252 ? -21.432 6.753 -1.143 1.00 94.69 252 SER A CA 1
ATOM 2005 C C . SER A 1 252 ? -21.599 6.011 0.188 1.00 94.69 252 SER A C 1
ATOM 2007 O O . SER A 1 252 ? -22.714 5.624 0.543 1.00 94.69 252 SER A O 1
ATOM 2009 N N . LEU A 1 253 ? -20.516 5.850 0.954 1.00 93.62 253 LEU A N 1
ATOM 2010 C CA . LEU A 1 253 ? -20.565 5.232 2.277 1.00 93.62 253 LEU A CA 1
ATOM 2011 C C . LEU A 1 253 ? -21.359 6.058 3.291 1.00 93.62 253 LEU A C 1
ATOM 2013 O O . LEU A 1 253 ? -22.146 5.469 4.030 1.00 93.62 253 LEU A O 1
ATOM 2017 N N . SER A 1 254 ? -21.206 7.387 3.314 1.00 93.31 254 SER A N 1
ATOM 2018 C CA . SER A 1 254 ? -21.981 8.231 4.233 1.00 93.31 254 SER A CA 1
ATOM 2019 C C . SER A 1 254 ? -23.483 8.103 3.965 1.00 93.31 254 SER A C 1
ATOM 2021 O O . SER A 1 254 ? -24.250 7.882 4.901 1.00 93.31 254 SER A O 1
ATOM 2023 N N . TYR A 1 255 ? -23.893 8.104 2.689 1.00 92.88 255 TYR A N 1
ATOM 2024 C CA . TYR A 1 255 ? -25.292 7.888 2.307 1.00 92.88 255 TYR A CA 1
ATOM 2025 C C . TYR A 1 255 ? -25.811 6.502 2.698 1.00 92.88 255 TYR A C 1
ATOM 2027 O O . TYR A 1 255 ? -26.905 6.400 3.249 1.00 92.88 255 TYR A O 1
ATOM 2035 N N . LYS A 1 256 ? -25.029 5.434 2.477 1.00 89.88 256 LYS A N 1
ATOM 2036 C CA . LYS A 1 256 ? -25.388 4.079 2.943 1.00 89.88 256 LYS A CA 1
ATOM 2037 C C . LYS A 1 256 ? -25.533 4.004 4.467 1.00 89.88 256 LYS A C 1
ATOM 2039 O O . LYS A 1 256 ? -26.287 3.178 4.966 1.00 89.88 256 LYS A O 1
ATOM 2044 N N . GLY A 1 257 ? -24.808 4.853 5.188 1.00 87.81 257 GLY A N 1
ATOM 2045 C CA . GLY A 1 257 ? -24.878 4.998 6.637 1.00 87.81 257 GLY A CA 1
ATOM 2046 C C . GLY A 1 257 ? -26.002 5.877 7.165 1.00 87.81 257 GLY A C 1
ATOM 2047 O O . GLY A 1 257 ? -26.116 5.996 8.379 1.00 87.81 257 GLY A O 1
ATOM 2048 N N . GLY A 1 258 ? -26.783 6.524 6.294 1.00 91.94 258 GLY A N 1
ATOM 2049 C CA . GLY A 1 258 ? -27.802 7.490 6.708 1.00 91.94 258 GLY A CA 1
ATOM 2050 C C . GLY A 1 258 ? -27.234 8.769 7.334 1.00 91.94 258 GLY A C 1
ATOM 2051 O O . GLY A 1 258 ? -27.927 9.401 8.121 1.00 91.94 258 GLY A O 1
ATOM 2052 N N . MET A 1 259 ? -25.989 9.139 7.012 1.00 92.69 259 MET A N 1
ATOM 2053 C CA . MET A 1 259 ? -25.301 10.318 7.553 1.00 92.69 259 MET A CA 1
ATOM 2054 C C . MET A 1 259 ? -24.929 11.300 6.441 1.00 92.69 259 MET A C 1
ATOM 2056 O O . MET A 1 259 ? -24.659 10.909 5.297 1.00 92.69 259 MET A O 1
ATOM 2060 N N . LEU A 1 260 ? -24.824 12.580 6.789 1.00 93.19 260 LEU A N 1
ATOM 2061 C CA . LEU A 1 260 ? -24.168 13.565 5.935 1.00 93.19 260 LEU A CA 1
ATOM 2062 C C . LEU A 1 260 ? -22.672 13.242 5.812 1.00 93.19 260 LEU A C 1
ATOM 2064 O O . LEU A 1 260 ? -22.047 12.678 6.712 1.00 93.19 260 LEU A O 1
ATOM 2068 N N . PHE A 1 261 ? -22.058 13.634 4.694 1.00 91.50 261 PHE A N 1
ATOM 2069 C CA . PHE A 1 261 ? -20.624 13.410 4.487 1.00 91.50 261 PHE A CA 1
ATOM 2070 C C . PHE A 1 261 ? -19.752 14.133 5.532 1.00 91.50 261 PHE A C 1
ATOM 2072 O O . PHE A 1 261 ? -18.704 13.615 5.921 1.00 91.50 261 PHE A O 1
ATOM 2079 N N . SER A 1 262 ? -20.191 15.300 6.016 1.00 89.00 262 SER A N 1
ATOM 2080 C CA . SER A 1 262 ? -19.542 16.024 7.117 1.00 89.00 262 SER A CA 1
ATOM 2081 C C . SER A 1 262 ? -19.552 15.211 8.412 1.00 89.00 262 SER A C 1
ATOM 2083 O O . SER A 1 262 ? -18.494 14.980 8.986 1.00 89.00 262 SER A O 1
ATOM 2085 N N . GLU A 1 263 ? -20.714 14.683 8.801 1.00 88.50 263 GLU A N 1
ATOM 2086 C CA . GLU A 1 263 ? -20.877 13.847 10.000 1.00 88.50 263 GLU A CA 1
ATOM 2087 C C . GLU A 1 263 ? -20.026 12.579 9.909 1.00 88.50 263 GLU A C 1
ATOM 2089 O O . GLU A 1 263 ? -19.316 12.221 10.848 1.00 88.50 263 GLU A O 1
ATOM 2094 N N . TYR A 1 264 ? -20.034 11.923 8.744 1.00 90.00 264 TYR A N 1
ATOM 2095 C CA . TYR A 1 264 ? -19.201 10.749 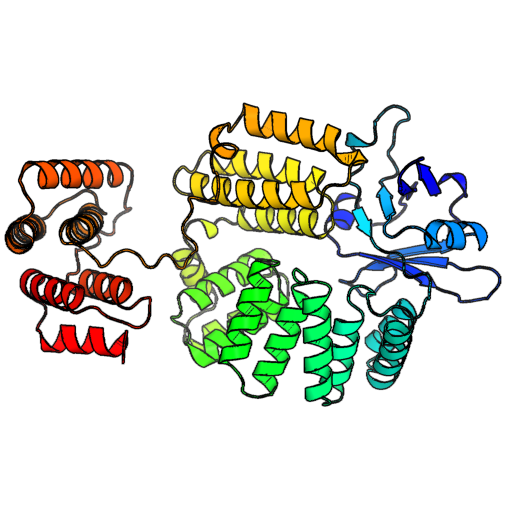8.505 1.00 90.00 264 TYR A CA 1
ATOM 2096 C C . TYR A 1 264 ? -17.709 11.070 8.629 1.00 90.00 264 TYR A C 1
ATOM 2098 O O . TYR A 1 264 ? -16.962 10.303 9.236 1.00 90.00 264 TYR A O 1
ATOM 2106 N N . SER A 1 265 ? -17.282 12.212 8.082 1.00 86.56 265 SER A N 1
ATOM 2107 C CA . SER A 1 265 ? -15.898 12.685 8.148 1.00 86.56 265 SER A CA 1
ATOM 2108 C C . SER A 1 265 ? -15.456 12.974 9.583 1.00 86.56 265 SER A C 1
ATOM 2110 O O . SER A 1 265 ? -14.348 12.598 9.967 1.00 86.56 265 SER A O 1
ATOM 2112 N N . ASP A 1 266 ? -16.314 13.602 10.384 1.00 83.25 266 ASP A N 1
ATOM 2113 C CA . ASP A 1 266 ? -16.026 13.895 11.789 1.00 83.25 266 ASP A CA 1
ATOM 2114 C C . ASP A 1 266 ? -15.965 12.611 12.621 1.00 83.25 266 ASP A C 1
ATOM 2116 O O . ASP A 1 266 ? -15.042 12.432 13.417 1.00 83.25 266 ASP A O 1
ATOM 2120 N N . ARG A 1 267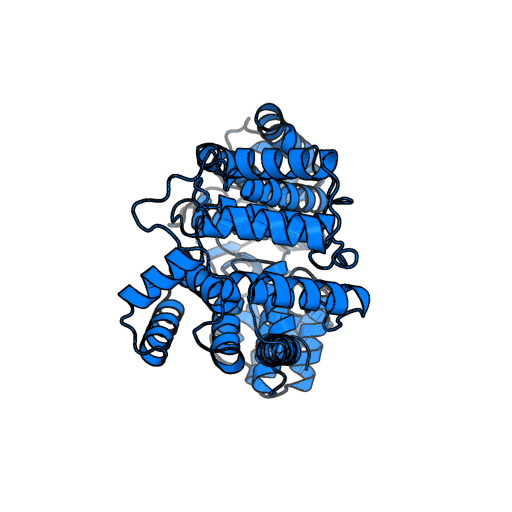 ? -16.857 11.654 12.343 1.00 84.94 267 ARG A N 1
ATOM 2121 C CA . ARG A 1 267 ? -16.851 10.331 12.973 1.00 84.94 267 ARG A CA 1
ATOM 2122 C C . ARG A 1 267 ? -15.549 9.568 12.717 1.00 84.94 267 ARG A C 1
ATOM 2124 O O . ARG A 1 267 ? -14.902 9.131 13.665 1.00 84.94 267 ARG A O 1
ATOM 2131 N N . ILE A 1 268 ? -15.118 9.440 11.457 1.00 84.88 268 ILE A N 1
ATOM 2132 C CA . ILE A 1 268 ? -13.878 8.704 11.134 1.00 84.88 268 ILE A CA 1
ATOM 2133 C C . ILE A 1 268 ? -12.621 9.406 11.670 1.00 84.88 268 ILE A C 1
ATOM 2135 O O . ILE A 1 268 ? -11.635 8.739 11.987 1.00 84.88 268 ILE A O 1
ATOM 2139 N N . ARG A 1 269 ? -12.641 10.741 11.816 1.00 75.31 269 ARG A N 1
ATOM 2140 C CA . ARG A 1 269 ? -11.569 11.497 12.489 1.00 75.31 269 ARG A CA 1
ATOM 2141 C C . ARG A 1 269 ? -11.535 11.203 13.984 1.00 75.31 269 ARG A C 1
ATOM 2143 O O . ARG A 1 269 ? -10.464 10.895 14.499 1.00 75.31 269 ARG A O 1
ATOM 2150 N N . ALA A 1 270 ? -12.686 11.256 14.655 1.00 70.81 270 ALA A N 1
ATOM 2151 C CA . ALA A 1 270 ? -12.798 10.978 16.084 1.00 70.81 270 ALA A CA 1
ATOM 2152 C C . ALA A 1 270 ? -12.333 9.551 16.421 1.00 70.81 270 ALA A C 1
ATOM 2154 O O . ALA A 1 270 ? -11.556 9.348 17.352 1.00 70.81 270 ALA A O 1
ATOM 2155 N N . GLU A 1 271 ? -12.732 8.567 15.613 1.00 72.75 271 GLU A N 1
ATOM 2156 C CA . GLU A 1 271 ? -12.349 7.162 15.796 1.00 72.75 271 GLU A CA 1
ATOM 2157 C C . GLU A 1 271 ? -10.866 6.885 15.496 1.00 72.75 271 GLU A C 1
ATOM 215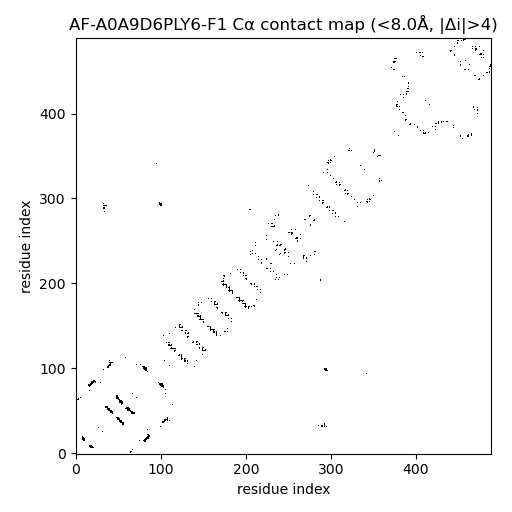9 O O . GLU A 1 271 ? -10.286 5.954 16.054 1.00 72.75 271 GLU A O 1
ATOM 2164 N N . SER A 1 272 ? -10.233 7.699 14.646 1.00 65.50 272 SER A N 1
ATOM 2165 C CA . SER A 1 272 ? -8.812 7.557 14.290 1.00 65.50 272 SER A CA 1
ATOM 2166 C C . SER A 1 272 ? -7.862 8.243 15.274 1.00 65.50 272 SER A C 1
ATOM 2168 O O . SER A 1 272 ? -6.638 8.109 15.151 1.00 65.50 272 SER A O 1
ATOM 2170 N N . GLY A 1 273 ? -8.405 8.972 16.253 1.00 66.56 273 GLY A N 1
ATOM 2171 C CA . GLY A 1 273 ? -7.641 9.657 17.286 1.00 66.56 273 GLY A CA 1
ATOM 2172 C C . GLY A 1 273 ? -6.557 10.552 16.690 1.00 66.56 273 GLY A C 1
ATOM 2173 O O . GLY A 1 273 ? -6.802 11.368 15.806 1.00 66.56 273 GLY A O 1
ATOM 2174 N N . ILE A 1 274 ? -5.322 10.389 17.156 1.00 55.38 274 ILE A N 1
ATOM 2175 C CA . ILE A 1 274 ? -4.228 11.314 16.837 1.00 55.38 274 ILE A CA 1
ATOM 2176 C C . ILE A 1 274 ? -3.620 11.062 15.443 1.00 55.38 274 ILE A C 1
ATOM 2178 O O . ILE A 1 274 ? -3.042 11.973 14.847 1.00 55.38 274 ILE A O 1
ATOM 2182 N N . LEU A 1 275 ? -3.840 9.879 14.846 1.00 58.31 275 LEU A N 1
ATOM 2183 C CA . LEU A 1 275 ? -3.583 9.678 13.410 1.00 58.31 275 LEU A CA 1
ATOM 2184 C C . LEU A 1 275 ? -4.461 10.606 12.553 1.00 58.31 275 LEU A C 1
ATOM 2186 O O . LEU A 1 275 ? -4.069 10.924 11.433 1.00 58.31 275 LEU A O 1
ATOM 2190 N N . GLY A 1 276 ? -5.550 11.121 13.146 1.00 60.28 276 GLY A N 1
ATOM 2191 C CA . GLY A 1 276 ? -6.368 12.274 12.758 1.00 60.28 276 GLY A CA 1
ATOM 2192 C C . GLY A 1 276 ? -5.618 13.527 12.306 1.00 60.28 276 GLY A C 1
ATOM 2193 O O . GLY A 1 276 ? -6.183 14.345 11.581 1.00 60.28 276 GLY A O 1
ATOM 2194 N N . ASN A 1 277 ? -4.366 13.707 12.742 1.00 68.56 277 ASN A N 1
ATOM 2195 C CA . ASN A 1 277 ? -3.631 14.947 12.538 1.00 68.56 277 ASN A CA 1
ATOM 2196 C C . ASN A 1 277 ? -3.241 15.145 11.054 1.00 68.56 277 ASN A C 1
ATOM 2198 O O . ASN A 1 277 ? -2.406 14.396 10.524 1.00 68.56 277 ASN A O 1
ATOM 2202 N N . PRO A 1 278 ? -3.755 16.199 10.388 1.00 65.75 278 PRO A N 1
ATOM 2203 C CA . PRO A 1 278 ? -3.513 16.443 8.968 1.00 65.75 278 PRO A CA 1
ATOM 2204 C C . PRO A 1 278 ? -2.062 16.837 8.648 1.00 65.75 278 PRO A C 1
ATOM 2206 O O . PRO A 1 278 ? -1.694 16.873 7.479 1.00 65.75 278 PRO A O 1
ATOM 2209 N N . ALA A 1 279 ? -1.214 17.115 9.644 1.00 71.50 279 ALA A N 1
ATOM 2210 C CA . ALA A 1 279 ? 0.211 17.377 9.443 1.00 71.50 279 ALA A CA 1
ATOM 2211 C C . ALA A 1 279 ? 1.078 16.106 9.515 1.00 71.50 279 ALA A C 1
ATOM 2213 O O . ALA A 1 279 ? 2.158 16.071 8.926 1.00 71.50 279 ALA A O 1
ATOM 2214 N N . ILE A 1 280 ? 0.622 15.067 10.222 1.00 78.12 280 ILE A N 1
ATOM 2215 C CA . ILE A 1 280 ? 1.428 13.872 10.511 1.00 78.12 280 ILE A CA 1
ATOM 2216 C C . ILE A 1 280 ? 1.263 12.834 9.406 1.00 78.12 280 ILE A C 1
ATOM 2218 O O . ILE A 1 280 ? 2.247 12.396 8.808 1.00 78.12 280 ILE A O 1
ATOM 2222 N N . LEU A 1 281 ? 0.021 12.465 9.088 1.00 80.50 281 LEU A N 1
ATOM 2223 C CA . LEU A 1 281 ? -0.246 11.377 8.150 1.00 80.50 281 LEU A CA 1
ATOM 2224 C C . LEU A 1 281 ? 0.280 11.665 6.728 1.00 80.50 281 LEU A C 1
ATOM 2226 O O . LEU A 1 281 ? 0.902 10.774 6.140 1.00 80.50 281 LEU A O 1
ATOM 2230 N N . PRO A 1 282 ? 0.132 12.884 6.162 1.00 82.38 282 PRO A N 1
ATOM 2231 C CA . PRO A 1 282 ? 0.723 13.198 4.861 1.00 82.38 282 PRO A CA 1
ATOM 2232 C C . PRO A 1 282 ? 2.254 13.179 4.868 1.00 82.38 282 PRO A C 1
ATOM 2234 O O . PRO A 1 282 ? 2.859 12.786 3.869 1.00 82.38 282 PRO A O 1
ATOM 2237 N N . LEU A 1 283 ? 2.890 13.566 5.982 1.00 83.12 283 LEU A N 1
ATOM 2238 C CA . LEU A 1 283 ? 4.344 13.492 6.126 1.00 83.12 283 LEU A CA 1
ATOM 2239 C C . LEU A 1 283 ? 4.810 12.032 6.170 1.00 83.12 283 LEU A C 1
ATOM 2241 O O . LEU A 1 283 ? 5.722 11.671 5.431 1.00 83.12 283 LEU A O 1
ATOM 2245 N N . MET A 1 284 ? 4.132 11.170 6.934 1.00 87.75 284 MET A N 1
ATOM 2246 C CA . MET A 1 284 ? 4.396 9.726 6.927 1.00 87.75 284 MET A CA 1
ATOM 2247 C C . MET A 1 284 ? 4.228 9.123 5.525 1.00 87.75 284 MET A C 1
ATOM 2249 O O . MET A 1 284 ? 5.091 8.363 5.086 1.00 87.75 284 MET A O 1
ATOM 2253 N N . LYS A 1 285 ? 3.165 9.493 4.790 1.00 87.50 285 LYS A N 1
ATOM 2254 C CA . LYS A 1 285 ? 2.962 9.062 3.395 1.00 87.50 285 LYS A CA 1
ATOM 2255 C C . LYS A 1 285 ? 4.120 9.485 2.505 1.00 87.50 285 LYS A C 1
ATOM 2257 O O . LYS A 1 285 ? 4.636 8.671 1.749 1.00 87.50 285 LYS A O 1
ATOM 2262 N N . ARG A 1 286 ? 4.556 10.739 2.612 1.00 85.56 286 ARG A N 1
ATOM 2263 C CA . ARG A 1 286 ? 5.688 11.261 1.841 1.00 85.56 286 ARG A CA 1
ATOM 2264 C C . ARG A 1 286 ? 6.970 10.464 2.102 1.00 85.56 286 ARG A C 1
ATOM 2266 O O . ARG A 1 286 ? 7.676 10.118 1.162 1.00 85.56 286 ARG A O 1
ATOM 2273 N N . ILE A 1 287 ? 7.242 10.154 3.366 1.00 86.81 287 ILE A N 1
ATOM 2274 C CA . ILE A 1 287 ? 8.414 9.380 3.784 1.00 86.81 287 ILE A CA 1
ATOM 2275 C C . ILE A 1 287 ? 8.365 7.946 3.243 1.00 86.81 287 ILE A C 1
ATOM 2277 O O . ILE A 1 287 ? 9.376 7.457 2.742 1.00 86.81 287 ILE A O 1
ATOM 2281 N N . GLU A 1 288 ? 7.206 7.282 3.297 1.00 87.50 288 GLU A N 1
ATOM 2282 C CA . GLU A 1 288 ? 7.045 5.944 2.706 1.00 87.50 288 GLU A CA 1
ATOM 2283 C C . GLU A 1 288 ? 7.269 5.962 1.202 1.00 87.50 288 GLU A C 1
ATOM 2285 O O . GLU A 1 288 ? 7.990 5.113 0.690 1.00 87.50 288 GLU A O 1
ATOM 2290 N N . ILE A 1 289 ? 6.728 6.960 0.501 1.00 82.69 289 ILE A N 1
ATOM 2291 C CA . ILE A 1 289 ? 6.949 7.112 -0.937 1.00 82.69 289 ILE A CA 1
ATOM 2292 C C . ILE A 1 289 ? 8.448 7.252 -1.233 1.00 82.69 289 ILE A C 1
ATOM 2294 O O . ILE A 1 289 ? 8.963 6.540 -2.092 1.00 82.69 289 ILE A O 1
ATOM 2298 N N . PHE A 1 290 ? 9.176 8.098 -0.494 1.00 83.94 290 PHE A N 1
ATOM 2299 C CA . PHE A 1 290 ? 10.630 8.207 -0.650 1.00 83.94 290 PHE A CA 1
ATOM 2300 C C . PHE A 1 290 ? 11.336 6.870 -0.423 1.00 83.94 290 PHE A C 1
ATOM 2302 O O . PHE A 1 290 ? 12.175 6.474 -1.232 1.00 83.94 290 PHE A O 1
ATOM 2309 N N . ARG A 1 291 ? 10.979 6.153 0.646 1.00 86.19 291 ARG A N 1
ATOM 2310 C CA . ARG A 1 291 ? 11.559 4.848 0.976 1.00 86.19 291 ARG A CA 1
ATOM 2311 C C . ARG A 1 291 ? 11.303 3.818 -0.126 1.00 86.19 291 ARG A C 1
ATOM 2313 O O . ARG A 1 291 ? 12.233 3.127 -0.530 1.00 86.19 291 ARG A O 1
ATOM 2320 N N . LEU A 1 292 ? 10.065 3.718 -0.606 1.00 80.31 292 LEU A N 1
ATOM 2321 C CA . LEU A 1 292 ? 9.650 2.774 -1.648 1.00 80.31 292 LEU A CA 1
ATOM 2322 C C . LEU A 1 292 ? 10.296 3.093 -3.000 1.00 80.31 292 LEU A C 1
ATOM 2324 O O . LEU A 1 292 ? 10.653 2.180 -3.737 1.00 80.31 292 LEU A O 1
ATOM 2328 N N . ASN A 1 293 ? 10.513 4.376 -3.288 1.00 77.31 293 ASN A N 1
ATOM 2329 C CA . ASN A 1 293 ? 11.215 4.840 -4.481 1.00 77.31 293 ASN A CA 1
ATOM 2330 C C . ASN A 1 293 ? 12.752 4.759 -4.352 1.00 77.31 293 ASN A C 1
ATOM 2332 O O . ASN A 1 293 ? 13.461 5.108 -5.289 1.00 77.31 293 ASN A O 1
ATOM 2336 N N . GLY A 1 294 ? 13.302 4.329 -3.212 1.00 77.25 294 GLY A N 1
ATOM 2337 C CA . GLY A 1 294 ? 14.751 4.220 -3.003 1.00 77.25 294 GLY A CA 1
ATOM 2338 C C . GLY A 1 294 ? 15.464 5.538 -2.675 1.00 77.25 294 GLY A C 1
ATOM 2339 O O . GLY A 1 294 ? 16.685 5.547 -2.552 1.00 77.25 294 GLY A O 1
ATOM 2340 N N . ALA A 1 295 ? 14.724 6.630 -2.467 1.00 77.88 295 ALA A N 1
ATOM 2341 C CA . ALA A 1 295 ? 15.236 7.927 -2.024 1.00 77.88 295 ALA A CA 1
ATOM 2342 C C . ALA A 1 295 ? 15.523 7.928 -0.507 1.00 77.88 295 ALA A C 1
ATOM 2344 O O . ALA A 1 295 ? 14.946 8.697 0.266 1.00 77.88 295 ALA A O 1
ATOM 2345 N N . PHE A 1 296 ? 16.403 7.032 -0.058 1.00 80.94 296 PHE A N 1
ATOM 2346 C CA . PHE A 1 296 ? 16.591 6.714 1.361 1.00 80.94 296 PHE A CA 1
ATOM 2347 C C . PHE A 1 296 ? 17.047 7.901 2.215 1.00 80.94 296 PHE A C 1
ATOM 2349 O O . PHE A 1 296 ? 16.521 8.093 3.308 1.00 80.94 296 PHE A O 1
ATOM 2356 N N . LEU A 1 297 ? 17.944 8.753 1.709 1.00 76.44 297 LEU A N 1
ATOM 2357 C CA . LEU A 1 297 ? 18.390 9.955 2.430 1.00 76.44 297 LEU A CA 1
ATOM 2358 C C . LEU A 1 297 ? 17.243 10.960 2.643 1.00 76.44 297 LEU A C 1
ATOM 2360 O O . LEU A 1 297 ? 17.120 11.558 3.711 1.00 76.44 297 LEU A O 1
ATOM 2364 N N . ALA A 1 298 ? 16.344 11.091 1.660 1.00 79.12 298 ALA A N 1
ATOM 2365 C CA . ALA A 1 298 ? 15.140 11.914 1.780 1.00 79.12 298 ALA A CA 1
ATOM 2366 C C . ALA A 1 298 ? 14.187 11.370 2.852 1.00 79.12 298 ALA A C 1
ATOM 2368 O O . ALA A 1 298 ? 13.641 12.137 3.648 1.00 79.12 298 ALA A O 1
ATOM 2369 N N . ALA A 1 299 ? 14.022 10.044 2.900 1.00 84.50 299 ALA A N 1
ATOM 2370 C CA . ALA A 1 299 ? 13.258 9.379 3.950 1.00 84.50 299 ALA A CA 1
ATOM 2371 C C . ALA A 1 299 ? 13.892 9.603 5.336 1.00 84.50 299 ALA A C 1
ATOM 2373 O O . ALA A 1 299 ? 13.177 9.939 6.277 1.00 84.50 299 ALA A O 1
ATOM 2374 N N . GLY A 1 300 ? 15.224 9.511 5.439 1.00 83.38 300 GLY A N 1
ATOM 2375 C CA . GLY A 1 300 ? 15.996 9.775 6.658 1.00 83.38 300 GLY A CA 1
ATOM 2376 C C . GLY A 1 300 ? 15.745 11.166 7.244 1.00 83.38 300 GLY A C 1
ATOM 2377 O O . GLY A 1 300 ? 15.336 11.290 8.398 1.00 83.38 300 GLY A O 1
ATOM 2378 N N . HIS A 1 301 ? 15.892 12.215 6.429 1.00 81.62 301 HIS A N 1
ATOM 2379 C CA . HIS A 1 301 ? 15.561 13.584 6.846 1.00 81.62 301 HIS A CA 1
ATOM 2380 C C . HIS A 1 301 ? 14.081 13.743 7.214 1.00 81.62 301 HIS A C 1
ATOM 2382 O O . HIS A 1 301 ? 13.739 14.456 8.158 1.00 81.62 301 HIS A O 1
ATOM 2388 N N . GLY A 1 302 ? 13.194 13.055 6.494 1.00 84.50 302 GLY A N 1
ATOM 2389 C CA . GLY A 1 302 ? 11.775 13.037 6.814 1.00 84.50 302 GLY A CA 1
ATOM 2390 C C . GLY A 1 302 ? 11.477 12.446 8.196 1.00 84.50 302 GLY A C 1
ATOM 2391 O O . GLY A 1 302 ? 10.620 12.985 8.892 1.00 84.50 302 GLY A O 1
ATOM 2392 N N . PHE A 1 303 ? 12.197 11.405 8.635 1.00 89.06 303 PHE A N 1
ATOM 2393 C CA . PHE A 1 303 ? 12.039 10.851 9.987 1.00 89.06 303 PHE A CA 1
ATOM 2394 C C . PHE A 1 303 ? 12.406 11.851 11.077 1.00 89.06 303 PHE A C 1
ATOM 2396 O O . PHE A 1 303 ? 11.657 11.975 12.042 1.00 89.06 303 PHE A O 1
ATOM 2403 N N . ILE A 1 304 ? 13.511 12.587 10.908 1.00 83.56 304 ILE A N 1
ATOM 2404 C CA . ILE A 1 304 ? 13.912 13.646 11.846 1.00 83.56 304 ILE A CA 1
ATOM 2405 C C . ILE A 1 304 ? 12.770 14.654 11.969 1.00 83.56 304 ILE A C 1
ATOM 2407 O O . ILE A 1 304 ? 12.265 14.893 13.060 1.00 83.56 304 ILE A O 1
ATOM 2411 N N . HIS A 1 305 ? 12.285 15.161 10.836 1.00 84.31 305 HIS A N 1
ATOM 2412 C CA . HIS A 1 305 ? 11.223 16.160 10.820 1.00 84.31 305 HIS A CA 1
ATOM 2413 C C . HIS A 1 305 ? 9.892 15.665 11.409 1.00 84.31 305 HIS A C 1
ATOM 2415 O O . HIS A 1 305 ? 9.154 16.424 12.041 1.00 84.31 305 HIS A O 1
ATOM 2421 N N . LEU A 1 306 ? 9.570 14.389 11.185 1.00 86.25 306 LEU A N 1
ATOM 2422 C CA . LEU A 1 306 ? 8.390 13.743 11.747 1.00 86.25 306 LEU A CA 1
ATOM 2423 C C . LEU A 1 306 ? 8.495 13.634 13.274 1.00 86.25 306 LEU A C 1
ATOM 2425 O O . LEU A 1 306 ? 7.520 13.932 13.960 1.00 86.25 306 LEU A O 1
ATOM 2429 N N . LEU A 1 307 ? 9.665 13.258 13.798 1.00 87.06 307 LEU A N 1
ATOM 2430 C CA . LEU A 1 307 ? 9.915 13.159 15.237 1.00 87.06 307 LEU A CA 1
ATOM 2431 C C . LEU A 1 307 ? 9.898 14.531 15.922 1.00 87.06 307 LEU A C 1
ATOM 2433 O O . LEU A 1 307 ? 9.248 14.660 16.953 1.00 87.06 307 LEU A O 1
ATOM 2437 N N . GLU A 1 308 ? 10.494 15.568 15.322 1.00 85.44 308 GLU A N 1
ATOM 2438 C CA . GLU A 1 308 ? 10.433 16.947 15.850 1.00 85.44 308 GLU A CA 1
ATOM 2439 C C . GLU A 1 308 ? 8.991 17.441 16.004 1.00 85.44 308 GLU A C 1
ATOM 2441 O O . GLU A 1 308 ? 8.644 18.085 16.990 1.00 85.44 308 GLU A O 1
ATOM 2446 N N . ARG A 1 309 ? 8.123 17.125 15.035 1.00 80.94 309 ARG A N 1
ATOM 2447 C CA . ARG A 1 309 ? 6.694 17.467 15.102 1.00 80.94 309 ARG A CA 1
ATOM 2448 C C . ARG A 1 309 ? 5.919 16.635 16.117 1.00 80.94 309 ARG A C 1
ATOM 2450 O O . ARG A 1 309 ? 4.896 17.091 16.617 1.00 80.94 309 ARG A O 1
ATOM 2457 N N . ALA A 1 310 ? 6.353 15.404 16.362 1.00 81.69 310 ALA A N 1
ATOM 2458 C CA . ALA A 1 310 ? 5.698 14.492 17.287 1.00 81.69 310 ALA A CA 1
ATOM 2459 C C . ALA A 1 310 ? 6.092 14.748 18.748 1.00 81.69 310 ALA A C 1
ATOM 2461 O O . ALA A 1 310 ? 5.342 14.374 19.645 1.00 81.69 310 ALA A O 1
ATOM 2462 N N . GLU A 1 311 ? 7.250 15.368 18.988 1.00 77.50 311 GLU A N 1
ATOM 2463 C CA . GLU A 1 311 ? 7.837 15.593 20.316 1.00 77.50 311 GLU A CA 1
ATOM 2464 C C . GLU A 1 311 ? 6.915 16.394 21.249 1.00 77.50 311 GLU A C 1
ATOM 2466 O O . GLU A 1 311 ? 6.849 16.121 22.445 1.00 77.50 311 GLU A O 1
ATOM 2471 N N . SER A 1 312 ? 6.109 17.309 20.702 1.00 72.38 312 SER A N 1
ATOM 2472 C CA . SER A 1 312 ? 5.100 18.061 21.461 1.00 72.38 312 SER A CA 1
ATOM 2473 C C . SER A 1 312 ? 3.864 17.242 21.860 1.00 72.38 312 SER A C 1
ATOM 2475 O O . SER A 1 312 ? 2.959 17.776 22.500 1.00 72.38 312 SER A O 1
ATOM 2477 N N . HIS A 1 313 ? 3.787 15.963 21.481 1.00 71.62 313 HIS A N 1
ATOM 2478 C CA . HIS A 1 313 ? 2.629 15.099 21.699 1.00 71.62 313 HIS A CA 1
ATOM 2479 C C . HIS A 1 313 ? 3.050 13.722 22.263 1.00 71.62 313 HIS A C 1
ATOM 2481 O O . HIS A 1 313 ? 3.157 12.745 21.513 1.00 71.62 313 HIS A O 1
ATOM 2487 N N . PRO A 1 314 ? 3.240 13.599 23.595 1.00 69.19 314 PRO A N 1
ATOM 2488 C CA . PRO A 1 314 ? 3.776 12.388 24.231 1.00 69.19 314 PRO A CA 1
ATOM 2489 C C . PRO A 1 314 ? 3.008 11.097 23.906 1.00 69.19 314 PRO A C 1
ATOM 2491 O O . PRO A 1 314 ? 3.608 10.036 23.747 1.00 69.19 314 PRO A O 1
ATOM 2494 N N . SER A 1 315 ? 1.686 11.189 23.740 1.00 65.88 315 SER A N 1
ATOM 2495 C CA . SER A 1 315 ? 0.801 10.056 23.441 1.00 65.88 315 SER A CA 1
ATOM 2496 C C . SER A 1 315 ? 1.022 9.429 22.058 1.00 65.88 315 SER A C 1
ATOM 2498 O O . SER A 1 315 ? 0.780 8.237 21.891 1.00 65.88 315 SER A O 1
ATOM 2500 N N . ILE A 1 316 ? 1.520 10.184 21.070 1.00 71.38 316 ILE A N 1
ATOM 2501 C CA . ILE A 1 316 ? 1.880 9.644 19.742 1.00 71.38 316 ILE A CA 1
ATOM 2502 C C . ILE A 1 316 ? 3.360 9.467 19.528 1.00 71.38 316 ILE A C 1
ATOM 2504 O O . ILE A 1 316 ? 3.746 8.730 18.619 1.00 71.38 316 ILE A O 1
ATOM 2508 N N . PHE A 1 317 ? 4.179 10.151 20.320 1.00 79.75 317 PHE A N 1
ATOM 2509 C CA . PHE A 1 317 ? 5.611 10.144 20.117 1.00 79.75 317 PHE A CA 1
ATOM 2510 C C . PHE A 1 317 ? 6.144 8.709 20.096 1.00 79.75 317 PHE A C 1
ATOM 2512 O O . PHE A 1 317 ? 6.839 8.343 19.159 1.00 79.75 317 PHE A O 1
ATOM 2519 N N . ASN A 1 318 ? 5.691 7.850 21.016 1.00 79.69 318 ASN A N 1
ATOM 2520 C CA . ASN A 1 318 ? 6.078 6.435 21.059 1.00 79.69 318 ASN A CA 1
ATOM 2521 C C . ASN A 1 318 ? 5.641 5.635 19.822 1.00 79.69 318 ASN A C 1
ATOM 2523 O O . ASN A 1 318 ? 6.412 4.820 19.314 1.00 79.69 318 ASN A O 1
ATOM 2527 N N . PHE A 1 319 ? 4.430 5.875 19.308 1.00 80.12 319 PHE A N 1
ATOM 2528 C CA . PHE A 1 319 ? 3.965 5.234 18.076 1.00 80.12 319 PHE A CA 1
ATOM 2529 C C . PHE A 1 319 ? 4.837 5.644 16.883 1.00 80.12 319 PHE A C 1
ATOM 2531 O O . PHE A 1 319 ? 5.271 4.794 16.106 1.00 80.12 319 PHE A O 1
ATOM 2538 N N . ILE A 1 320 ? 5.127 6.940 16.756 1.00 83.75 320 ILE A N 1
ATOM 2539 C CA . ILE A 1 320 ? 5.950 7.484 15.672 1.00 83.75 320 ILE A CA 1
ATOM 2540 C C . ILE A 1 320 ? 7.394 7.002 15.802 1.00 83.75 320 ILE A C 1
ATOM 2542 O O . ILE A 1 320 ? 7.980 6.583 14.809 1.00 83.75 320 ILE A O 1
ATOM 2546 N N . LEU A 1 321 ? 7.947 6.991 17.013 1.00 84.88 321 LEU A N 1
ATOM 2547 C CA . LEU A 1 321 ? 9.278 6.472 17.315 1.00 84.88 321 LEU A CA 1
ATOM 2548 C C . LEU A 1 321 ? 9.413 5.017 16.856 1.00 84.88 321 LEU A C 1
ATOM 2550 O O . LEU A 1 321 ? 10.348 4.675 16.133 1.00 84.88 321 LEU A O 1
ATOM 2554 N N . HIS A 1 322 ? 8.430 4.183 17.203 1.00 82.75 322 HIS A N 1
ATOM 2555 C CA . HIS A 1 322 ? 8.388 2.785 16.795 1.00 82.75 322 HIS A CA 1
ATOM 2556 C C . HIS A 1 322 ? 8.260 2.630 15.274 1.00 82.75 322 HIS A C 1
ATOM 2558 O O . HIS A 1 322 ? 8.972 1.840 14.647 1.00 82.75 322 HIS A O 1
ATOM 2564 N N . TRP A 1 323 ? 7.376 3.422 14.664 1.00 86.88 323 TRP A N 1
ATOM 2565 C CA . TRP A 1 323 ? 7.203 3.456 13.219 1.00 86.88 323 TRP A CA 1
ATOM 2566 C C . TRP A 1 323 ? 8.519 3.806 12.510 1.00 86.88 323 TRP A C 1
ATOM 2568 O O . TRP A 1 323 ? 8.939 3.077 11.611 1.00 86.88 323 TRP A O 1
ATOM 2578 N N . VAL A 1 324 ? 9.222 4.850 12.961 1.00 89.75 324 VAL A N 1
ATOM 2579 C CA . VAL A 1 324 ? 10.539 5.255 12.447 1.00 89.75 324 VAL A CA 1
ATOM 2580 C C . VAL A 1 324 ? 11.561 4.126 12.608 1.00 89.75 324 VAL A C 1
ATOM 2582 O O . VAL A 1 324 ? 12.203 3.749 11.626 1.00 89.75 324 VAL A O 1
ATOM 2585 N N . ALA A 1 325 ? 11.676 3.535 13.801 1.00 85.50 325 ALA A N 1
ATOM 2586 C CA . ALA A 1 325 ? 12.642 2.473 14.090 1.00 85.50 325 ALA A CA 1
ATOM 2587 C C . ALA A 1 325 ? 12.491 1.268 13.143 1.00 85.50 325 ALA A C 1
ATOM 2589 O O . ALA A 1 325 ? 13.482 0.766 12.605 1.00 85.50 325 ALA A O 1
ATOM 2590 N N . GLN A 1 326 ? 11.253 0.841 12.865 1.00 83.75 326 GLN A N 1
ATOM 2591 C CA . GLN A 1 326 ? 10.986 -0.230 11.901 1.00 83.75 326 GLN A CA 1
ATOM 2592 C C . GLN A 1 326 ? 11.502 0.116 10.496 1.00 83.75 326 GLN A C 1
ATOM 2594 O O . GLN A 1 326 ? 12.155 -0.708 9.855 1.00 83.75 326 GLN A O 1
ATOM 2599 N N . ARG A 1 327 ? 11.242 1.336 10.008 1.00 88.44 327 ARG A N 1
ATOM 2600 C CA . ARG A 1 327 ? 11.632 1.730 8.644 1.00 88.44 327 ARG A CA 1
ATOM 2601 C C . ARG A 1 327 ? 13.134 1.945 8.513 1.00 88.44 327 ARG A C 1
ATOM 2603 O O . ARG A 1 327 ? 13.679 1.628 7.459 1.00 88.44 327 ARG A O 1
ATOM 2610 N N . LEU A 1 328 ? 13.811 2.411 9.563 1.00 86.50 328 LEU A N 1
ATOM 2611 C CA . LEU A 1 328 ? 15.273 2.519 9.584 1.00 86.50 328 LEU A CA 1
ATOM 2612 C C . LEU A 1 328 ? 15.939 1.154 9.360 1.00 86.50 328 LEU A C 1
ATOM 2614 O O . LEU A 1 328 ? 16.841 1.051 8.527 1.00 86.50 328 LEU A O 1
ATOM 2618 N N . LYS A 1 329 ? 15.455 0.093 10.025 1.00 83.12 329 LYS A N 1
ATOM 2619 C CA . LYS A 1 329 ? 15.961 -1.280 9.825 1.00 83.12 329 LYS A CA 1
ATOM 2620 C C . LYS A 1 329 ? 15.747 -1.763 8.393 1.00 83.12 329 LYS A C 1
ATOM 2622 O O . LYS A 1 329 ? 16.611 -2.426 7.827 1.00 83.12 329 LYS A O 1
ATOM 2627 N N . GLU A 1 330 ? 14.607 -1.427 7.797 1.00 83.12 330 GLU A N 1
ATOM 2628 C CA . GLU A 1 330 ? 14.309 -1.807 6.417 1.00 83.12 330 GLU A CA 1
ATOM 2629 C C . GLU A 1 330 ? 15.156 -1.056 5.392 1.00 83.12 330 GLU A C 1
ATOM 2631 O O . GLU A 1 330 ? 15.642 -1.668 4.443 1.00 83.12 330 GLU A O 1
ATOM 2636 N N . ILE A 1 331 ? 15.398 0.239 5.604 1.00 83.75 331 ILE A N 1
ATOM 2637 C CA . ILE A 1 331 ? 16.311 1.012 4.759 1.00 83.75 331 ILE A CA 1
ATOM 2638 C C . ILE A 1 331 ? 17.724 0.442 4.846 1.00 83.75 331 ILE A C 1
ATOM 2640 O O . ILE A 1 331 ? 18.329 0.212 3.805 1.00 83.75 331 ILE A O 1
ATOM 2644 N N . GLN A 1 332 ? 18.216 0.120 6.048 1.00 82.25 332 GLN A N 1
ATOM 2645 C CA . GLN A 1 332 ? 19.556 -0.447 6.237 1.00 82.25 332 GLN A CA 1
ATOM 2646 C C . GLN A 1 332 ? 19.787 -1.717 5.401 1.00 82.25 332 GLN A C 1
ATOM 2648 O O . GLN A 1 332 ? 20.872 -1.905 4.855 1.00 82.25 332 GLN A O 1
ATOM 2653 N N . LYS A 1 333 ? 18.768 -2.578 5.272 1.00 81.50 333 LYS A N 1
ATOM 2654 C CA . LYS A 1 333 ? 18.832 -3.812 4.464 1.00 81.50 333 LYS A CA 1
ATOM 2655 C C . LYS A 1 333 ? 18.887 -3.541 2.960 1.00 81.50 333 LYS A C 1
ATOM 2657 O O . LYS A 1 333 ? 19.419 -4.353 2.211 1.00 81.50 333 LYS A O 1
ATOM 2662 N N . LEU A 1 334 ? 18.285 -2.440 2.515 1.00 76.19 334 LEU A N 1
ATOM 2663 C CA . LEU A 1 334 ? 18.147 -2.085 1.100 1.00 76.19 334 LEU A CA 1
ATOM 2664 C C . LEU A 1 334 ? 19.222 -1.098 0.627 1.00 76.19 334 LEU A C 1
ATOM 2666 O O . LEU A 1 334 ? 19.327 -0.840 -0.575 1.00 76.19 334 LEU A O 1
ATOM 2670 N N . LEU A 1 335 ? 20.000 -0.550 1.561 1.00 73.19 335 LEU A N 1
ATOM 2671 C CA . LEU A 1 335 ? 20.967 0.501 1.311 1.00 73.19 335 LEU A CA 1
ATOM 2672 C C . LEU A 1 335 ? 22.190 -0.034 0.540 1.00 73.19 335 LEU A C 1
ATOM 2674 O O . LEU A 1 335 ? 22.891 -0.925 1.027 1.00 73.19 335 LEU A O 1
ATOM 2678 N N . PRO A 1 336 ? 22.501 0.519 -0.643 1.00 67.56 336 PRO A N 1
ATOM 2679 C CA . PRO A 1 336 ? 23.734 0.228 -1.362 1.00 67.56 336 PRO A CA 1
ATOM 2680 C C . PRO A 1 336 ? 24.974 0.674 -0.584 1.00 67.56 336 PRO A C 1
ATOM 2682 O O . PRO A 1 336 ? 24.939 1.673 0.134 1.00 67.56 336 PRO A O 1
ATOM 2685 N N . ASN A 1 337 ? 26.095 -0.020 -0.800 1.00 67.44 337 ASN A N 1
ATOM 2686 C CA . ASN A 1 337 ? 27.362 0.269 -0.121 1.00 67.44 337 ASN A CA 1
ATOM 2687 C C . ASN A 1 337 ? 27.789 1.739 -0.244 1.00 67.44 337 ASN A C 1
ATOM 2689 O O . ASN A 1 337 ? 28.153 2.339 0.760 1.00 67.44 337 ASN A O 1
ATOM 2693 N N . PHE A 1 338 ? 27.662 2.337 -1.432 1.00 65.31 338 PHE A N 1
ATOM 2694 C CA . PHE A 1 338 ? 28.080 3.722 -1.672 1.00 65.31 338 PHE A CA 1
ATOM 2695 C C . PHE A 1 338 ? 27.251 4.776 -0.912 1.00 65.31 338 PHE A C 1
ATOM 2697 O O . PHE A 1 338 ? 27.690 5.913 -0.800 1.00 65.31 338 PHE A O 1
ATOM 2704 N N . MET A 1 339 ? 26.062 4.430 -0.396 1.00 67.69 339 MET A N 1
ATOM 2705 C CA . MET A 1 339 ? 25.232 5.341 0.412 1.00 67.69 339 MET A CA 1
ATOM 2706 C C . MET A 1 339 ? 25.408 5.138 1.922 1.00 67.69 339 MET A C 1
ATOM 2708 O O . MET A 1 339 ? 24.807 5.882 2.698 1.00 67.69 339 MET A O 1
ATOM 2712 N N . LYS A 1 340 ? 26.193 4.140 2.358 1.00 73.25 340 LYS A N 1
ATOM 2713 C CA . LYS A 1 340 ? 26.334 3.787 3.780 1.00 73.25 340 LYS A CA 1
ATOM 2714 C C . LYS A 1 340 ? 26.866 4.939 4.619 1.00 73.25 340 LYS A C 1
ATOM 2716 O O . LYS A 1 340 ? 26.243 5.267 5.618 1.00 73.25 340 LYS A O 1
ATOM 2721 N N . GLU A 1 341 ? 27.931 5.601 4.179 1.00 72.94 341 GLU A N 1
ATOM 2722 C CA . GLU A 1 341 ? 28.537 6.709 4.929 1.00 72.94 341 GLU A CA 1
ATOM 2723 C C . GLU A 1 341 ? 27.565 7.889 5.111 1.00 72.94 341 GLU A C 1
ATOM 2725 O O . GLU A 1 341 ? 27.375 8.398 6.219 1.00 72.94 341 GLU A O 1
ATOM 2730 N N . SER A 1 342 ? 26.877 8.293 4.038 1.00 73.06 342 SER A N 1
ATOM 2731 C CA . SER A 1 342 ? 25.894 9.384 4.089 1.00 73.06 342 SER A CA 1
ATOM 2732 C C . SER A 1 342 ? 24.722 9.040 5.006 1.00 73.06 342 SER A C 1
ATOM 2734 O O . SER A 1 342 ? 24.266 9.870 5.791 1.00 73.06 342 SER A O 1
ATOM 2736 N N . TRP A 1 343 ? 24.250 7.795 4.926 1.00 79.88 343 TRP A N 1
ATOM 2737 C CA . TRP A 1 343 ? 23.180 7.290 5.773 1.00 79.88 343 TRP A CA 1
ATOM 2738 C C . TRP A 1 343 ? 23.587 7.214 7.246 1.00 79.88 343 TRP A C 1
ATOM 2740 O O . TRP A 1 343 ? 22.816 7.633 8.107 1.00 79.88 343 TRP A O 1
ATOM 2750 N N . GLU A 1 344 ? 24.802 6.749 7.545 1.00 80.81 344 GLU A N 1
ATOM 2751 C CA . GLU A 1 344 ? 25.361 6.712 8.900 1.00 80.81 344 GLU A CA 1
ATOM 2752 C C . GLU A 1 344 ? 25.431 8.115 9.514 1.00 80.81 344 GLU A C 1
ATOM 2754 O O . GLU A 1 344 ? 25.119 8.290 10.694 1.00 80.81 344 GLU A O 1
ATOM 2759 N N . ARG A 1 345 ? 25.750 9.145 8.717 1.00 79.06 345 ARG A N 1
ATOM 2760 C CA . ARG A 1 345 ? 25.694 10.543 9.168 1.00 79.06 345 ARG A CA 1
ATOM 2761 C C . ARG A 1 345 ? 24.266 10.974 9.518 1.00 79.06 345 ARG A C 1
ATOM 2763 O O . ARG A 1 345 ? 24.052 11.491 10.613 1.00 79.06 345 ARG A O 1
ATOM 2770 N N . THR A 1 346 ? 23.285 10.710 8.649 1.00 75.69 346 THR A N 1
ATOM 2771 C CA . THR A 1 346 ? 21.865 11.005 8.931 1.00 75.69 346 THR A CA 1
ATOM 2772 C C . THR A 1 346 ? 21.368 10.267 10.180 1.00 75.69 346 THR A C 1
ATOM 2774 O O . THR A 1 346 ? 20.653 10.837 11.005 1.00 75.69 346 THR A O 1
ATOM 2777 N N . GLN A 1 347 ? 21.770 9.007 10.351 1.00 80.25 347 GLN A N 1
ATOM 2778 C CA . GLN A 1 347 ? 21.463 8.213 11.537 1.00 80.25 347 GLN A CA 1
ATOM 2779 C C . GLN A 1 347 ? 22.096 8.798 12.795 1.00 80.25 347 GLN A C 1
ATOM 2781 O O . GLN A 1 347 ? 21.431 8.875 13.822 1.00 80.25 347 GLN A O 1
ATOM 2786 N N . LYS A 1 348 ? 23.349 9.255 12.727 1.00 81.75 348 LYS A N 1
ATOM 2787 C CA . LYS A 1 348 ? 24.036 9.877 13.863 1.00 81.75 348 LYS A CA 1
ATOM 2788 C C . LYS A 1 348 ? 23.282 11.098 14.382 1.00 81.75 348 LYS A C 1
ATOM 2790 O O . LYS A 1 348 ? 23.145 11.239 15.595 1.00 81.75 348 LYS A O 1
ATOM 2795 N N . ASP A 1 349 ? 22.759 11.942 13.496 1.00 76.12 349 ASP A N 1
ATOM 2796 C CA . ASP A 1 349 ? 21.955 13.104 13.889 1.00 76.12 349 ASP A CA 1
ATOM 2797 C C . ASP A 1 349 ? 20.631 12.689 14.542 1.00 76.12 349 ASP A C 1
ATOM 2799 O O . ASP A 1 349 ? 20.258 13.218 15.593 1.00 76.12 349 ASP A O 1
ATOM 2803 N N . LEU A 1 350 ? 19.956 11.689 13.967 1.00 81.94 350 LEU A N 1
ATOM 2804 C CA . LEU A 1 350 ? 18.721 11.124 14.510 1.00 81.94 350 LEU A CA 1
ATOM 2805 C C . LEU A 1 350 ? 18.947 10.502 15.900 1.00 81.94 350 LEU A C 1
ATOM 2807 O O . LEU A 1 350 ? 18.197 10.778 16.833 1.00 81.94 350 LEU A O 1
ATOM 2811 N N . PHE A 1 351 ? 20.014 9.721 16.067 1.00 82.81 351 PHE A N 1
ATOM 2812 C CA . PHE A 1 351 ? 20.352 9.027 17.311 1.00 82.81 351 PHE A CA 1
ATOM 2813 C C . PHE A 1 351 ? 20.909 9.948 18.391 1.00 82.81 351 PHE A C 1
ATOM 2815 O O . PHE A 1 351 ? 20.680 9.708 19.573 1.00 82.81 351 PHE A O 1
ATOM 2822 N N . LYS A 1 352 ? 21.602 11.026 18.012 1.00 83.88 352 LYS A N 1
ATOM 2823 C CA . LYS A 1 352 ? 22.053 12.049 18.962 1.00 83.88 352 LYS A CA 1
ATOM 2824 C C . LYS A 1 352 ? 20.868 12.700 19.675 1.00 83.88 352 LYS A C 1
ATOM 2826 O O . LYS A 1 352 ? 20.984 13.049 20.846 1.00 83.88 352 LYS A O 1
ATOM 2831 N N . ARG A 1 353 ? 19.758 12.895 18.959 1.00 81.50 353 ARG A N 1
ATOM 2832 C CA . ARG A 1 353 ? 18.571 13.584 19.474 1.00 81.50 353 ARG A CA 1
ATOM 2833 C C . ARG A 1 353 ? 17.547 12.631 20.093 1.00 81.50 353 ARG A C 1
ATOM 2835 O O . ARG A 1 353 ? 16.954 12.986 21.104 1.00 81.50 353 ARG A O 1
ATOM 2842 N N . TRP A 1 354 ? 17.408 11.417 19.556 1.00 85.06 354 TRP A N 1
ATOM 2843 C CA . TRP A 1 354 ? 16.529 10.371 20.095 1.00 85.06 354 TRP A CA 1
ATOM 2844 C C . TRP A 1 354 ? 17.262 9.022 20.225 1.00 85.06 354 TRP A C 1
ATOM 2846 O O . TRP A 1 354 ? 17.081 8.131 19.389 1.00 85.06 354 TRP A O 1
ATOM 2856 N N . PRO A 1 355 ? 18.076 8.834 21.284 1.00 75.38 355 PRO A N 1
ATOM 2857 C CA . PRO A 1 355 ? 18.858 7.608 21.489 1.00 75.38 355 PRO A CA 1
ATOM 2858 C C . PRO A 1 355 ? 17.995 6.344 21.607 1.00 75.38 355 PRO A C 1
ATOM 2860 O O . PRO A 1 355 ? 18.389 5.273 21.154 1.00 75.38 355 PRO A O 1
ATOM 2863 N N . THR A 1 356 ? 16.778 6.480 22.140 1.00 69.94 356 THR A N 1
ATOM 2864 C CA . THR A 1 356 ? 15.806 5.391 22.337 1.00 69.94 356 THR A CA 1
ATOM 2865 C C . THR A 1 356 ? 15.312 4.754 21.034 1.00 69.94 356 THR A C 1
ATOM 2867 O O . THR A 1 356 ? 14.745 3.664 21.066 1.00 69.94 356 THR A O 1
ATOM 2870 N N . VAL A 1 357 ? 15.564 5.377 19.873 1.00 70.56 357 VAL A N 1
ATOM 2871 C CA . VAL A 1 357 ? 15.336 4.749 18.558 1.00 70.56 357 VAL A CA 1
ATOM 2872 C C . VAL A 1 357 ? 16.241 3.522 18.359 1.00 70.56 357 VAL A C 1
ATOM 2874 O O . VAL A 1 357 ? 15.844 2.587 17.666 1.00 70.56 357 VAL A O 1
ATOM 2877 N N . ILE A 1 358 ? 17.437 3.507 18.968 1.00 59.19 358 ILE A N 1
ATOM 2878 C CA . ILE A 1 358 ? 18.417 2.410 18.870 1.00 59.19 358 ILE A CA 1
ATOM 2879 C C . ILE A 1 358 ? 17.977 1.198 19.700 1.00 59.19 358 ILE A C 1
ATOM 2881 O O . ILE A 1 358 ? 18.068 0.065 19.233 1.00 59.19 358 ILE A O 1
ATOM 2885 N N . GLU A 1 359 ? 17.507 1.442 20.926 1.00 51.03 359 GLU A N 1
ATOM 2886 C CA . GLU A 1 359 ? 17.280 0.414 21.955 1.00 51.03 359 GLU A CA 1
ATOM 2887 C C . GLU A 1 359 ? 16.038 -0.450 21.719 1.00 51.03 359 GLU A C 1
ATOM 2889 O O . GLU A 1 359 ? 15.862 -1.469 22.383 1.00 51.03 359 GLU A O 1
ATOM 2894 N N . GLN A 1 360 ? 15.186 -0.100 20.751 1.00 51.56 360 GLN A N 1
ATOM 2895 C CA . GLN A 1 360 ? 14.091 -0.975 20.342 1.00 51.56 360 GLN A CA 1
ATOM 2896 C C . GLN A 1 360 ? 14.630 -2.132 19.488 1.00 51.56 360 GLN A C 1
ATOM 2898 O O . GLN A 1 360 ? 14.515 -2.159 18.253 1.00 51.56 360 GLN A O 1
ATOM 2903 N N . ASP A 1 361 ? 15.230 -3.121 20.152 1.00 39.44 361 ASP A N 1
ATOM 2904 C CA . ASP A 1 361 ? 15.385 -4.451 19.586 1.00 39.44 361 ASP A CA 1
ATOM 2905 C C . ASP A 1 361 ? 13.987 -5.070 19.416 1.00 39.44 361 ASP A C 1
ATOM 2907 O O . ASP A 1 361 ? 13.174 -5.123 20.334 1.00 39.44 361 ASP A O 1
ATOM 2911 N N . ILE A 1 362 ? 13.652 -5.450 18.183 1.00 43.66 362 ILE A N 1
ATOM 2912 C CA . ILE A 1 362 ? 12.280 -5.857 17.806 1.00 43.66 362 ILE A CA 1
ATOM 2913 C C . ILE A 1 362 ? 12.107 -7.376 17.982 1.00 43.66 362 ILE A C 1
ATOM 2915 O O . ILE A 1 362 ? 11.036 -7.918 17.732 1.00 43.66 362 ILE A O 1
ATOM 2919 N N . SER A 1 363 ? 13.135 -8.074 18.468 1.00 36.03 363 SER A N 1
ATOM 2920 C CA . SER A 1 363 ? 13.011 -9.448 18.966 1.00 36.03 363 SER A CA 1
ATOM 2921 C C . SER A 1 363 ? 12.086 -9.540 20.192 1.00 36.03 363 SER A C 1
ATOM 2923 O O . SER A 1 363 ? 11.466 -10.580 20.404 1.00 36.03 363 SER A O 1
ATOM 2925 N N . GLU A 1 364 ? 11.919 -8.442 20.940 1.00 31.80 364 GLU A N 1
ATOM 2926 C CA . GLU A 1 364 ? 11.060 -8.359 22.129 1.00 31.80 364 GLU A CA 1
ATOM 2927 C C . GLU A 1 364 ? 9.803 -7.506 21.941 1.00 31.80 364 GLU A C 1
ATOM 2929 O O . GLU A 1 364 ? 9.121 -7.163 22.908 1.00 31.80 364 GLU A O 1
ATOM 2934 N N . ILE A 1 365 ? 9.418 -7.217 20.698 1.00 31.59 365 ILE A N 1
ATOM 2935 C CA . ILE A 1 365 ? 8.042 -6.798 20.449 1.00 31.59 365 ILE A CA 1
ATOM 2936 C C . ILE A 1 365 ? 7.281 -8.060 20.063 1.00 31.59 365 ILE A C 1
ATOM 2938 O O . ILE A 1 365 ? 7.651 -8.715 19.085 1.00 31.59 365 ILE A O 1
ATOM 2942 N N . PRO A 1 366 ? 6.236 -8.432 20.827 1.00 29.02 366 PRO A N 1
ATOM 2943 C CA . PRO A 1 366 ? 5.303 -9.454 20.405 1.00 29.02 366 PRO A CA 1
ATOM 2944 C C . PRO A 1 366 ? 4.983 -9.228 18.937 1.00 29.02 366 PRO A C 1
ATOM 2946 O O . PRO A 1 366 ? 4.614 -8.117 18.551 1.00 29.02 366 PRO A O 1
ATOM 2949 N N . SER A 1 367 ? 5.032 -10.274 18.120 1.00 27.77 367 SER A N 1
ATOM 2950 C CA . SER A 1 367 ? 4.138 -10.299 16.974 1.00 27.77 367 SER A CA 1
ATOM 2951 C C . SER A 1 367 ? 2.788 -9.730 17.437 1.00 27.77 367 SER A C 1
ATOM 2953 O O . SER A 1 367 ? 2.328 -10.023 18.545 1.00 27.77 367 SER A O 1
ATOM 2955 N N . LEU A 1 368 ? 2.074 -8.992 16.593 1.00 33.19 368 LEU A N 1
ATOM 2956 C CA . LEU A 1 368 ? 0.636 -8.738 16.792 1.00 33.19 368 LEU A CA 1
ATOM 2957 C C . LEU A 1 368 ? -0.201 -10.052 16.783 1.00 33.19 368 LEU A C 1
ATOM 2959 O O . LEU A 1 368 ? -1.402 -10.046 16.552 1.00 33.19 368 LEU A O 1
ATOM 2963 N N . ARG A 1 369 ? 0.453 -11.189 17.058 1.00 32.03 369 ARG A N 1
ATOM 2964 C CA . ARG A 1 369 ? -0.029 -12.479 17.528 1.00 32.03 369 ARG A CA 1
ATOM 2965 C C . ARG A 1 369 ? 0.922 -13.031 18.611 1.00 32.03 369 ARG A C 1
ATOM 2967 O O . ARG A 1 369 ? 1.458 -14.127 18.447 1.00 32.03 369 ARG A O 1
ATOM 2974 N N . LYS A 1 370 ? 1.155 -12.325 19.726 1.00 30.36 370 LYS A N 1
ATOM 2975 C CA . LYS A 1 370 ? 1.425 -13.068 20.966 1.00 30.36 370 LYS A CA 1
ATOM 2976 C C . LYS A 1 370 ? 0.130 -13.829 21.227 1.00 30.36 370 LYS A C 1
ATOM 2978 O O . LYS A 1 370 ? -0.928 -13.210 21.323 1.00 30.36 370 LYS A O 1
ATOM 2983 N N . LYS A 1 371 ? 0.205 -15.151 21.386 1.00 38.84 371 LYS A N 1
ATOM 2984 C CA . LYS A 1 371 ? -0.611 -15.752 22.443 1.00 38.84 371 LYS A CA 1
ATOM 2985 C C . LYS A 1 371 ? -0.293 -14.898 23.669 1.00 38.84 371 LYS A C 1
ATOM 2987 O O . LYS A 1 371 ? 0.849 -14.967 24.121 1.00 38.84 371 LYS A O 1
ATOM 2992 N N . LEU A 1 372 ? -1.176 -13.988 24.109 1.00 44.38 372 LEU A N 1
ATOM 2993 C CA . LEU A 1 372 ? -0.966 -13.544 25.483 1.00 44.38 372 LEU A CA 1
ATOM 2994 C C . LEU A 1 372 ? -1.190 -14.794 26.318 1.00 44.38 372 LEU A C 1
ATOM 2996 O O . LEU A 1 372 ? -2.067 -15.606 26.005 1.00 44.38 372 LEU A O 1
ATOM 3000 N N . ASP A 1 373 ? -0.367 -14.931 27.343 1.00 50.94 373 ASP A N 1
ATOM 3001 C CA . ASP A 1 373 ? -0.619 -15.882 28.406 1.00 50.94 373 ASP A CA 1
ATOM 3002 C C . ASP A 1 373 ? -2.078 -15.731 28.856 1.00 50.94 373 ASP A C 1
ATOM 3004 O O . ASP A 1 373 ? -2.620 -14.616 28.840 1.00 50.94 373 ASP A O 1
ATOM 3008 N N . ALA A 1 374 ? -2.719 -16.856 29.187 1.00 56.44 374 ALA A N 1
ATOM 3009 C CA . ALA A 1 374 ? -4.103 -16.881 29.642 1.00 56.44 374 ALA A CA 1
ATOM 3010 C C . ALA A 1 374 ? -4.335 -15.754 30.654 1.00 56.44 374 ALA A C 1
ATOM 3012 O O . ALA A 1 374 ? -3.502 -15.532 31.543 1.00 56.44 374 ALA A O 1
ATOM 3013 N N . LEU A 1 375 ? -5.437 -15.016 30.489 1.00 65.69 375 LEU A N 1
ATOM 3014 C CA . LEU A 1 375 ? -5.750 -13.879 31.351 1.00 65.69 375 LEU A CA 1
ATOM 3015 C C . LEU A 1 375 ? -5.659 -14.339 32.814 1.00 65.69 375 LEU A C 1
ATOM 3017 O O . LEU A 1 375 ? -6.389 -15.237 33.212 1.00 65.69 375 LEU A O 1
ATOM 3021 N N . ASN A 1 376 ? -4.733 -13.793 33.602 1.00 77.19 376 ASN A N 1
ATOM 3022 C CA . ASN A 1 376 ? -4.587 -14.148 35.015 1.00 77.19 376 ASN A CA 1
ATOM 3023 C C . ASN A 1 376 ? -5.285 -13.089 35.899 1.00 77.19 376 ASN A C 1
ATOM 3025 O O . ASN A 1 376 ? -5.538 -11.978 35.423 1.00 77.19 376 ASN A O 1
ATOM 3029 N N . PRO A 1 377 ? -5.600 -13.390 37.176 1.00 77.94 377 PRO A N 1
ATOM 3030 C CA . PRO A 1 377 ? -6.333 -12.467 38.048 1.00 77.94 377 PRO A CA 1
ATOM 3031 C C . PRO A 1 377 ? -5.693 -11.075 38.178 1.00 77.94 377 PRO A C 1
ATOM 3033 O O . PRO A 1 377 ? -6.402 -10.077 38.265 1.00 77.94 377 PRO A O 1
ATOM 3036 N N . VAL A 1 378 ? -4.359 -10.996 38.158 1.00 81.88 378 VAL A N 1
ATOM 3037 C CA . VAL A 1 378 ? -3.595 -9.747 38.319 1.00 81.88 378 VAL A CA 1
ATOM 3038 C C . VAL A 1 378 ? -3.698 -8.884 37.062 1.00 81.88 378 VAL A C 1
ATOM 3040 O O . VAL A 1 378 ? -4.032 -7.704 37.148 1.00 81.88 378 VAL A O 1
ATOM 3043 N N . THR A 1 379 ? -3.466 -9.475 35.888 1.00 74.25 379 THR A N 1
ATOM 3044 C CA . THR A 1 379 ? -3.601 -8.798 34.591 1.00 74.25 379 THR A CA 1
ATOM 3045 C C . THR A 1 379 ? -5.042 -8.359 34.351 1.00 74.25 379 THR A C 1
ATOM 3047 O O . THR A 1 379 ? -5.275 -7.246 33.889 1.00 74.25 379 THR A O 1
ATOM 3050 N N . PHE A 1 380 ? -6.010 -9.200 34.726 1.00 75.81 380 PHE A N 1
ATOM 3051 C CA . PHE A 1 380 ? -7.426 -8.851 34.706 1.00 75.81 380 PHE A CA 1
ATOM 3052 C C . PHE A 1 380 ? -7.696 -7.604 35.559 1.00 75.81 380 PHE A C 1
ATOM 3054 O O . PHE A 1 380 ? -8.309 -6.649 35.090 1.00 75.81 380 PHE A O 1
ATOM 3061 N N . PHE A 1 381 ? -7.229 -7.604 36.808 1.00 82.44 381 PHE A N 1
ATOM 3062 C CA . PHE A 1 381 ? -7.507 -6.526 37.750 1.00 82.44 381 PHE A CA 1
ATOM 3063 C C . PHE A 1 381 ? -6.881 -5.191 37.314 1.00 82.44 381 PHE A C 1
ATOM 3065 O O . PHE A 1 381 ? -7.504 -4.148 37.487 1.00 82.44 381 PHE A O 1
ATOM 3072 N N . SER A 1 382 ? -5.708 -5.228 36.670 1.00 82.25 382 SER A N 1
ATOM 3073 C CA . SER A 1 382 ? -5.072 -4.048 36.061 1.00 82.25 382 SER A CA 1
ATOM 3074 C C . SER A 1 382 ? -5.969 -3.370 35.025 1.00 82.25 382 SER A C 1
ATOM 3076 O O . SER A 1 382 ? -6.184 -2.168 35.108 1.00 82.25 382 SER A O 1
ATOM 3078 N N . LEU A 1 383 ? -6.558 -4.137 34.099 1.00 75.12 383 LEU A N 1
ATOM 3079 C CA . LEU A 1 383 ? -7.424 -3.595 33.041 1.00 75.12 383 LEU A CA 1
ATOM 3080 C C . LEU A 1 383 ? -8.675 -2.911 33.600 1.00 75.12 383 LEU A C 1
ATOM 3082 O O . LEU A 1 383 ? -9.151 -1.925 33.041 1.00 75.12 383 LEU A O 1
ATOM 3086 N N . VAL A 1 384 ? -9.217 -3.437 34.703 1.00 79.38 384 VAL A N 1
ATOM 3087 C CA . VAL A 1 384 ? -10.362 -2.816 35.374 1.00 79.38 384 VAL A CA 1
ATOM 3088 C C . VAL A 1 384 ? -9.964 -1.494 36.017 1.00 79.38 384 VAL A C 1
ATOM 3090 O O . VAL A 1 384 ? -10.687 -0.513 35.870 1.00 79.38 384 VAL A O 1
ATOM 3093 N N . LEU A 1 385 ? -8.816 -1.450 36.700 1.00 81.25 385 LEU A N 1
ATOM 3094 C CA . LEU A 1 385 ? -8.308 -0.204 37.268 1.00 81.25 385 LEU A CA 1
ATOM 3095 C C . LEU A 1 385 ? -8.016 0.822 36.173 1.00 81.25 385 LEU A C 1
ATOM 3097 O O . LEU A 1 385 ? -8.407 1.968 36.317 1.00 81.25 385 LEU A O 1
ATOM 3101 N N . GLU A 1 386 ? -7.392 0.422 35.069 1.00 77.12 386 GLU A N 1
ATOM 3102 C CA . GLU A 1 386 ? -7.151 1.316 33.934 1.00 77.12 386 GLU A CA 1
ATOM 3103 C C . GLU A 1 386 ? -8.455 1.927 33.416 1.00 77.12 386 GLU A C 1
ATOM 3105 O O . GLU A 1 386 ? -8.520 3.139 33.258 1.00 77.12 386 GLU A O 1
ATOM 3110 N N . GLU A 1 387 ? -9.506 1.123 33.213 1.00 72.69 387 GLU A N 1
ATOM 3111 C CA . GLU A 1 387 ? -10.792 1.624 32.711 1.00 72.69 387 GLU A CA 1
ATOM 3112 C C . GLU A 1 387 ? -11.504 2.550 33.705 1.00 72.69 387 GLU A C 1
ATOM 3114 O O . GLU A 1 387 ? -12.099 3.533 33.274 1.00 72.69 387 GLU A O 1
ATOM 3119 N N . ILE A 1 388 ? -11.456 2.242 35.006 1.00 76.19 388 ILE A N 1
ATOM 3120 C CA . ILE A 1 388 ? -12.077 3.074 36.049 1.00 76.19 388 ILE A CA 1
ATOM 3121 C C . ILE A 1 388 ? -11.320 4.394 36.202 1.00 76.19 388 ILE A C 1
ATOM 3123 O O . ILE A 1 388 ? -11.931 5.443 36.291 1.00 76.19 388 ILE A O 1
ATOM 3127 N N . PHE A 1 389 ? -9.988 4.366 36.180 1.00 73.50 389 PHE A N 1
ATOM 3128 C CA . PHE A 1 389 ? -9.172 5.566 36.357 1.00 73.50 389 PHE A CA 1
ATOM 3129 C C . PHE A 1 389 ? -9.043 6.419 35.081 1.00 73.50 389 PHE A C 1
ATOM 3131 O O . PHE A 1 389 ? -8.333 7.422 35.102 1.00 73.50 389 PHE A O 1
ATOM 3138 N N . LEU A 1 390 ? -9.710 6.069 33.973 1.00 65.62 390 LEU A N 1
ATOM 3139 C CA . LEU A 1 390 ? -9.621 6.803 32.700 1.00 65.62 390 LEU A CA 1
ATOM 3140 C C . LEU A 1 390 ? -10.024 8.282 32.802 1.00 65.62 390 LEU A C 1
ATOM 3142 O O . LEU A 1 390 ? -9.499 9.093 32.039 1.00 65.62 390 LEU A O 1
ATOM 3146 N N . ASP A 1 391 ? -10.954 8.630 33.690 1.00 56.53 391 ASP A N 1
ATOM 3147 C CA . ASP A 1 391 ? -11.433 10.003 33.889 1.00 56.53 391 ASP A CA 1
ATOM 3148 C C . ASP A 1 391 ? -10.786 10.720 35.088 1.00 56.53 391 ASP A C 1
ATOM 3150 O O . ASP A 1 391 ? -11.096 11.878 35.377 1.00 56.53 391 ASP A O 1
ATOM 3154 N N . GLY A 1 392 ? -9.841 10.049 35.756 1.00 57.62 392 GLY A N 1
ATOM 3155 C CA . GLY A 1 392 ? -9.094 10.578 36.893 1.00 57.62 392 GLY A CA 1
ATOM 3156 C C . GLY A 1 392 ? -9.907 10.713 38.185 1.00 57.62 392 GLY A C 1
ATOM 3157 O O . GLY A 1 392 ? -9.363 11.189 39.186 1.00 57.62 392 GLY A O 1
ATOM 3158 N N . GLN A 1 393 ? -11.173 10.292 38.202 1.00 60.31 393 GLN A N 1
ATOM 3159 C CA . GLN A 1 393 ? -12.012 10.244 39.395 1.00 60.31 393 GLN A CA 1
ATOM 3160 C C . GLN A 1 393 ? -12.425 8.796 39.673 1.00 60.31 393 GLN A C 1
ATOM 3162 O O . GLN A 1 393 ? -12.288 7.916 38.839 1.00 60.31 393 GLN A O 1
ATOM 3167 N N . VAL A 1 394 ? -12.823 8.513 40.912 1.00 69.62 394 VAL A N 1
ATOM 3168 C CA . VAL A 1 394 ? -13.383 7.205 41.268 1.00 69.62 394 VAL A CA 1
ATOM 3169 C C . VAL A 1 394 ? -14.645 7.478 42.057 1.00 69.62 394 VAL A C 1
ATOM 3171 O O . VAL A 1 394 ? -14.581 8.034 43.160 1.00 69.62 394 VAL A O 1
ATOM 3174 N N . THR A 1 395 ? -15.786 7.124 41.482 1.00 74.81 395 THR A N 1
ATOM 3175 C CA . THR A 1 395 ? -17.083 7.205 42.151 1.00 74.81 395 THR A CA 1
ATOM 3176 C C . THR A 1 395 ? -17.136 6.231 43.328 1.00 74.81 395 THR A C 1
ATOM 3178 O O . THR A 1 395 ? -16.301 5.331 43.487 1.00 74.81 395 THR A O 1
ATOM 3181 N N . LYS A 1 396 ? -18.119 6.402 44.215 1.00 72.06 396 LYS A N 1
ATOM 3182 C CA . LYS A 1 396 ? -18.272 5.504 45.365 1.00 72.06 396 LYS A CA 1
ATOM 3183 C C . LYS A 1 396 ? -18.572 4.075 44.893 1.00 72.06 396 LYS A C 1
ATOM 3185 O O . LYS A 1 396 ? -18.018 3.118 45.431 1.00 72.06 396 LYS A O 1
ATOM 3190 N N . GLU A 1 397 ? -19.394 3.959 43.859 1.00 71.62 397 GLU A N 1
ATOM 3191 C CA . GLU A 1 397 ? -19.809 2.722 43.206 1.00 71.62 397 GLU A CA 1
ATOM 3192 C C . GLU A 1 397 ? -18.615 2.002 42.554 1.00 71.62 397 GLU A C 1
ATOM 3194 O O . GLU A 1 397 ? -18.437 0.793 42.731 1.00 71.62 397 GLU A O 1
ATOM 3199 N N . GLU A 1 398 ? -17.736 2.739 41.872 1.00 77.50 398 GLU A N 1
ATOM 3200 C CA . GLU A 1 398 ? -16.486 2.204 41.318 1.00 77.50 398 GLU A CA 1
ATOM 3201 C C . GLU A 1 398 ? -15.510 1.759 42.412 1.00 77.50 398 GLU A C 1
ATOM 3203 O O . GLU A 1 398 ? -14.877 0.709 42.295 1.00 77.50 398 GLU A O 1
ATOM 3208 N N . GLY A 1 399 ? -15.417 2.507 43.515 1.00 77.44 399 GLY A N 1
ATOM 3209 C CA . GLY A 1 399 ? -14.618 2.117 44.677 1.00 77.44 399 GLY A CA 1
ATOM 3210 C C . GLY A 1 399 ? -15.095 0.801 45.306 1.00 77.44 399 GLY A C 1
ATOM 3211 O O . GLY A 1 399 ? -14.282 -0.068 45.640 1.00 77.44 399 GLY A O 1
ATOM 3212 N N . GLU A 1 400 ? -16.413 0.618 45.421 1.00 79.44 400 GLU A N 1
ATOM 3213 C CA . GLU A 1 400 ? -17.025 -0.629 45.892 1.00 79.44 400 GLU A CA 1
ATOM 3214 C C . GLU A 1 400 ? -16.777 -1.787 44.911 1.00 79.44 400 GLU A C 1
ATOM 3216 O O . GLU A 1 400 ? -16.447 -2.900 45.335 1.00 79.44 400 GLU A O 1
ATOM 3221 N N . LEU A 1 401 ? -16.851 -1.536 43.601 1.00 80.69 401 LEU A N 1
ATOM 3222 C CA . LEU A 1 401 ? -16.524 -2.518 42.565 1.00 80.69 401 LEU A CA 1
ATOM 3223 C C . LEU A 1 401 ? -15.055 -2.962 42.619 1.00 80.69 401 LEU A C 1
ATOM 3225 O O . LEU A 1 401 ? -14.781 -4.165 42.592 1.00 80.69 401 LEU A O 1
ATOM 3229 N N . ILE A 1 402 ? -14.115 -2.022 42.745 1.00 83.25 402 ILE A N 1
ATOM 3230 C CA . ILE A 1 402 ? -12.682 -2.317 42.897 1.00 83.25 402 ILE A CA 1
ATOM 3231 C C . ILE A 1 402 ? -12.464 -3.235 44.102 1.00 83.25 402 ILE A C 1
ATOM 3233 O O . ILE A 1 402 ? -11.730 -4.223 44.011 1.00 83.25 402 ILE A O 1
ATOM 3237 N N . PHE A 1 403 ? -13.128 -2.949 45.224 1.00 82.06 403 PHE A N 1
ATOM 3238 C CA . PHE A 1 403 ? -13.023 -3.767 46.429 1.00 82.06 403 PHE A CA 1
ATOM 3239 C C . PHE A 1 403 ? -13.606 -5.175 46.236 1.00 82.06 403 PHE A C 1
ATOM 3241 O O . PHE A 1 403 ? -12.967 -6.161 46.619 1.00 82.06 403 PHE A O 1
ATOM 3248 N N . ARG A 1 404 ? -14.782 -5.295 45.600 1.00 83.69 404 ARG A N 1
ATOM 3249 C CA . ARG A 1 404 ? -15.393 -6.595 45.267 1.00 83.69 404 ARG A CA 1
ATOM 3250 C C . ARG A 1 404 ? -14.471 -7.436 44.388 1.00 83.69 404 ARG A C 1
ATOM 3252 O O . ARG A 1 404 ? -14.180 -8.581 44.735 1.00 83.69 404 ARG A O 1
ATOM 3259 N N . LEU A 1 405 ? -13.950 -6.853 43.310 1.00 82.19 405 LEU A N 1
ATOM 3260 C CA . LEU A 1 405 ? -13.068 -7.537 42.364 1.00 82.19 405 LEU A CA 1
ATOM 3261 C C . LEU A 1 405 ? -11.737 -7.942 42.987 1.00 82.19 405 LEU A C 1
ATOM 3263 O O . LEU A 1 405 ? -11.288 -9.065 42.773 1.00 82.19 405 LEU A O 1
ATOM 3267 N N . LYS A 1 406 ? -11.128 -7.079 43.806 1.00 86.88 406 LYS A N 1
ATOM 3268 C CA . LYS A 1 406 ? -9.892 -7.401 44.530 1.00 86.88 406 LYS A CA 1
ATOM 3269 C C . LYS A 1 406 ? -10.057 -8.676 45.359 1.00 86.88 406 LYS A C 1
ATOM 3271 O O . LYS A 1 406 ? -9.206 -9.565 45.304 1.00 86.88 406 LYS A O 1
ATOM 3276 N N . ASN A 1 407 ? -11.161 -8.772 46.103 1.00 84.12 407 ASN A N 1
ATOM 3277 C CA . ASN A 1 407 ? -11.450 -9.919 46.959 1.00 84.12 407 ASN A CA 1
ATOM 3278 C C . ASN A 1 407 ? -11.787 -11.169 46.140 1.00 84.12 407 ASN A C 1
ATOM 3280 O O . ASN A 1 407 ? -11.256 -12.245 46.416 1.00 84.12 407 ASN A O 1
ATOM 3284 N N . ALA A 1 408 ? -12.622 -11.023 45.109 1.00 81.00 408 ALA A N 1
ATOM 3285 C CA . ALA A 1 408 ? -13.034 -12.124 44.243 1.00 81.00 408 ALA A CA 1
ATOM 3286 C C . ALA A 1 408 ? -11.844 -12.748 43.490 1.00 81.00 408 ALA A C 1
ATOM 3288 O O . ALA A 1 408 ? -11.743 -13.969 43.366 1.00 81.00 408 ALA A O 1
ATOM 3289 N N . LEU A 1 409 ? -10.895 -11.913 43.063 1.00 81.81 409 LEU A N 1
ATOM 3290 C CA . LEU A 1 409 ? -9.680 -12.308 42.347 1.00 81.81 409 LEU A CA 1
ATOM 3291 C C . LEU A 1 409 ? -8.504 -12.653 43.272 1.00 81.81 409 LEU A C 1
ATOM 3293 O O . LEU A 1 409 ? -7.443 -13.039 42.784 1.00 81.81 409 LEU A O 1
ATOM 3297 N N . ARG A 1 410 ? -8.688 -12.542 44.596 1.00 86.25 410 ARG A N 1
ATOM 3298 C CA . ARG A 1 410 ? -7.673 -12.811 45.629 1.00 86.25 410 ARG A CA 1
ATOM 3299 C C . ARG A 1 410 ? -6.371 -12.022 45.425 1.00 86.25 410 ARG A C 1
ATOM 3301 O O . ARG A 1 410 ? -5.282 -12.562 45.612 1.00 86.25 410 ARG A O 1
ATOM 3308 N N . ILE A 1 411 ? -6.482 -10.747 45.052 1.00 86.38 411 ILE A N 1
ATOM 3309 C CA . ILE A 1 411 ? -5.326 -9.856 44.886 1.00 86.38 411 ILE A CA 1
ATOM 3310 C C . ILE A 1 411 ? -4.828 -9.413 46.266 1.00 86.38 411 ILE A C 1
ATOM 3312 O O . ILE A 1 411 ? -5.575 -8.810 47.041 1.00 86.38 411 ILE A O 1
ATOM 3316 N N . ASP A 1 412 ? -3.565 -9.703 46.580 1.00 90.38 412 ASP A N 1
ATOM 3317 C CA . ASP A 1 412 ? -2.961 -9.318 47.855 1.00 90.38 412 ASP A CA 1
ATOM 3318 C C . ASP A 1 412 ? -2.763 -7.796 47.969 1.00 90.38 412 ASP A C 1
ATOM 3320 O O . ASP A 1 412 ? -2.723 -7.064 46.978 1.00 90.38 412 ASP A O 1
ATOM 3324 N N . GLU A 1 413 ? -2.622 -7.303 49.201 1.00 87.25 413 GLU A N 1
ATOM 3325 C CA . GLU A 1 413 ? -2.536 -5.868 49.495 1.00 87.25 413 GLU A CA 1
ATOM 3326 C C . GLU A 1 413 ? -1.341 -5.175 48.819 1.00 87.25 413 GLU A C 1
ATOM 3328 O O . GLU A 1 413 ? -1.429 -4.003 48.448 1.00 87.25 413 GLU A O 1
ATOM 3333 N N . THR A 1 414 ? -0.227 -5.888 48.645 1.00 90.25 414 THR A N 1
ATOM 3334 C CA . THR A 1 414 ? 1.002 -5.345 48.053 1.00 90.25 414 THR A CA 1
ATOM 3335 C C . THR A 1 414 ? 0.811 -5.141 46.555 1.00 90.25 414 THR A C 1
ATOM 3337 O O . THR A 1 414 ? 1.051 -4.046 46.039 1.00 90.25 414 THR A O 1
ATOM 3340 N N . THR A 1 415 ? 0.306 -6.171 45.872 1.00 86.62 415 THR A N 1
ATOM 3341 C CA . THR A 1 415 ? -0.023 -6.133 44.441 1.00 86.62 415 THR A CA 1
ATOM 3342 C C . THR A 1 415 ? -1.124 -5.115 44.153 1.00 86.62 415 THR A C 1
ATOM 3344 O O . THR A 1 415 ? -0.986 -4.308 43.235 1.00 86.62 415 THR A O 1
ATOM 3347 N N . TYR A 1 416 ? -2.170 -5.071 44.982 1.00 88.12 416 TYR A N 1
ATOM 3348 C CA . TYR A 1 416 ? -3.251 -4.090 44.883 1.00 88.12 416 TYR A CA 1
ATOM 3349 C C . TYR A 1 416 ? -2.727 -2.648 44.898 1.00 88.12 416 TYR A C 1
ATOM 3351 O O . TYR A 1 416 ? -3.029 -1.865 43.999 1.00 88.12 416 TYR A O 1
ATOM 3359 N N . LYS A 1 417 ? -1.894 -2.296 45.886 1.00 86.19 417 LYS A N 1
ATOM 3360 C CA . LYS A 1 417 ? -1.322 -0.945 46.006 1.00 86.19 417 LYS A CA 1
ATOM 3361 C C . LYS A 1 417 ? -0.427 -0.578 44.826 1.00 86.19 417 LYS A C 1
ATOM 3363 O O . LYS A 1 417 ? -0.434 0.578 44.402 1.00 86.19 417 LYS A O 1
ATOM 3368 N N . LYS A 1 418 ? 0.334 -1.545 44.304 1.00 89.50 418 LYS A N 1
ATOM 3369 C CA . LYS A 1 418 ? 1.180 -1.348 43.124 1.00 89.50 418 LYS A CA 1
ATOM 3370 C C . LYS A 1 418 ? 0.333 -1.018 41.893 1.00 89.50 418 LYS A C 1
ATOM 3372 O O . LYS A 1 418 ? 0.540 0.038 41.302 1.00 89.50 418 LYS A O 1
ATOM 3377 N N . LEU A 1 419 ? -0.653 -1.858 41.577 1.00 85.56 419 LEU A N 1
ATOM 3378 C CA . LEU A 1 419 ? -1.530 -1.667 40.418 1.00 85.56 419 LEU A CA 1
ATOM 3379 C C . LEU A 1 419 ? -2.340 -0.367 40.516 1.00 85.56 419 LEU A C 1
ATOM 3381 O O . LEU A 1 419 ? -2.472 0.358 39.538 1.00 85.56 419 LEU A O 1
ATOM 3385 N N . LEU A 1 420 ? -2.819 -0.019 41.714 1.00 81.75 420 LEU A N 1
ATOM 3386 C CA . LEU A 1 420 ? -3.541 1.233 41.948 1.00 81.75 420 LEU A CA 1
ATOM 3387 C C . LEU A 1 420 ? -2.659 2.470 41.704 1.00 81.75 420 LEU A C 1
ATOM 3389 O O . LEU A 1 420 ? -3.124 3.472 41.170 1.00 81.75 420 LEU A O 1
ATOM 3393 N N . SER A 1 421 ? -1.386 2.413 42.107 1.00 80.56 421 SER A N 1
ATOM 3394 C CA . SER A 1 421 ? -0.409 3.484 41.864 1.00 80.56 421 SER A CA 1
ATOM 3395 C C . SER A 1 421 ? -0.076 3.621 40.377 1.00 80.56 421 SER A C 1
ATOM 3397 O O . SER A 1 421 ? 0.023 4.734 39.864 1.00 80.56 421 SER A O 1
ATOM 3399 N N . GLU A 1 422 ? 0.062 2.495 39.675 1.00 82.06 422 GLU A N 1
ATOM 3400 C CA . GLU A 1 422 ? 0.305 2.455 38.231 1.00 82.06 422 GLU A CA 1
ATOM 3401 C C . GLU A 1 422 ? -0.880 3.036 37.446 1.00 82.06 422 GLU A C 1
ATOM 3403 O O . GLU A 1 422 ? -0.669 3.932 36.630 1.00 82.06 422 GLU A O 1
ATOM 3408 N N . ALA A 1 423 ? -2.112 2.626 37.764 1.00 77.00 423 ALA A N 1
ATOM 3409 C CA . ALA A 1 423 ? -3.326 3.151 37.137 1.00 77.00 423 ALA A CA 1
ATOM 3410 C C . ALA A 1 423 ? -3.489 4.666 37.364 1.00 77.00 423 ALA A C 1
ATOM 3412 O O . ALA A 1 423 ? -3.742 5.417 36.423 1.00 77.00 423 ALA A O 1
ATOM 3413 N N . LYS A 1 424 ? -3.241 5.148 38.591 1.00 75.62 424 LYS A N 1
ATOM 3414 C CA . LYS A 1 424 ? -3.277 6.588 38.901 1.00 75.62 424 LYS A CA 1
ATOM 3415 C C . LYS A 1 424 ? -2.258 7.386 38.092 1.00 75.62 424 LYS A C 1
ATOM 3417 O O . LYS A 1 424 ? -2.626 8.371 37.462 1.00 75.62 424 LYS A O 1
ATOM 3422 N N . LYS A 1 425 ? -1.002 6.939 38.032 1.00 77.69 425 LYS A N 1
ATOM 3423 C CA . LYS A 1 425 ? 0.036 7.612 37.230 1.00 77.69 425 LYS A CA 1
ATOM 3424 C C . LYS A 1 425 ? -0.309 7.679 35.744 1.00 77.69 425 LYS A C 1
ATOM 3426 O O . LYS A 1 425 ? 0.038 8.652 35.086 1.00 77.69 425 LYS A O 1
ATOM 3431 N N . GLN A 1 426 ? -0.967 6.651 35.211 1.00 66.69 426 GLN A N 1
ATOM 3432 C CA . GLN A 1 426 ? -1.412 6.637 33.817 1.00 66.69 426 GLN A CA 1
ATOM 3433 C C . GLN A 1 426 ? -2.574 7.613 33.568 1.00 66.69 426 GLN A C 1
ATOM 3435 O O . GLN A 1 426 ? -2.665 8.179 32.482 1.00 66.69 426 GLN A O 1
ATOM 3440 N N . SER A 1 427 ? -3.412 7.864 34.580 1.00 64.56 427 SER A N 1
ATOM 3441 C CA . SER A 1 427 ? -4.532 8.813 34.506 1.00 64.56 427 SER A CA 1
ATOM 3442 C C . SER A 1 427 ? -4.140 10.297 34.617 1.00 64.56 427 SER A C 1
ATOM 3444 O O . SER A 1 427 ? -4.836 11.150 34.072 1.00 64.56 427 SER A O 1
ATOM 3446 N N . GLU A 1 428 ? -2.997 10.627 35.237 1.00 55.12 428 GLU A N 1
ATOM 3447 C CA . GLU A 1 428 ? -2.552 12.001 35.575 1.00 55.12 428 GLU A CA 1
ATOM 3448 C C . GLU A 1 428 ? -2.229 12.932 34.371 1.00 55.12 428 GLU A C 1
ATOM 3450 O O . GLU A 1 428 ? -1.703 14.030 34.549 1.00 55.12 428 GLU A O 1
ATOM 3455 N N . GLY A 1 429 ? -2.575 12.550 33.136 1.00 52.69 429 GLY A N 1
ATOM 3456 C CA . GLY A 1 429 ? -2.417 13.363 31.918 1.00 52.69 429 GLY A CA 1
ATOM 3457 C C . GLY A 1 429 ? -3.688 13.546 31.079 1.00 52.69 429 GLY A C 1
ATOM 3458 O O . GLY A 1 429 ? -3.631 14.182 30.023 1.00 52.69 429 GLY A O 1
ATOM 3459 N N . HIS A 1 430 ? -4.827 12.996 31.507 1.00 49.06 430 HIS A N 1
ATOM 3460 C CA . HIS A 1 430 ? -6.078 13.038 30.751 1.00 49.06 430 HIS A CA 1
ATOM 3461 C C . HIS A 1 430 ? -6.977 14.198 31.212 1.00 49.06 430 HIS A C 1
ATOM 3463 O O . HIS A 1 430 ? -7.800 14.048 32.104 1.00 49.06 430 HIS A O 1
ATOM 3469 N N . ASN A 1 431 ? -6.854 15.368 30.571 1.00 42.78 431 ASN A N 1
ATOM 3470 C CA . ASN A 1 431 ? -7.882 16.414 30.657 1.00 42.78 431 ASN A CA 1
ATOM 3471 C C . ASN A 1 431 ? -9.042 16.026 29.726 1.00 42.78 431 ASN A C 1
ATOM 3473 O O . ASN A 1 431 ? -8.995 16.291 28.521 1.00 42.78 431 ASN A O 1
ATOM 3477 N N . LEU A 1 432 ? -10.061 15.358 30.265 1.00 44.56 432 LEU A N 1
ATOM 3478 C CA . LEU A 1 432 ? -11.327 15.166 29.561 1.00 44.56 432 LEU A CA 1
ATOM 3479 C C . LEU A 1 432 ? -12.086 16.496 29.583 1.00 44.56 432 LEU A C 1
ATOM 3481 O O . LEU A 1 432 ? -12.496 16.973 30.636 1.00 44.56 432 LEU A O 1
ATOM 3485 N N . ALA A 1 433 ? -12.235 17.119 28.416 1.00 37.69 433 ALA A N 1
ATOM 3486 C CA . ALA A 1 433 ? -13.163 18.225 28.248 1.00 37.69 433 ALA A CA 1
ATOM 3487 C C . ALA A 1 433 ? -14.599 17.692 28.416 1.00 37.69 433 ALA A C 1
ATOM 3489 O O . ALA A 1 433 ? -15.044 16.899 27.593 1.00 37.69 433 ALA A O 1
ATOM 3490 N N . ASP A 1 434 ? -15.260 18.098 29.503 1.00 37.44 434 ASP A N 1
ATOM 3491 C CA . ASP A 1 434 ? -16.714 18.205 29.740 1.00 37.44 434 ASP A CA 1
ATOM 3492 C C . ASP A 1 434 ? -17.681 17.080 29.309 1.00 37.44 434 ASP A C 1
ATOM 3494 O O . ASP A 1 434 ? -18.891 17.291 29.276 1.00 37.44 434 ASP A O 1
ATOM 3498 N N . GLU A 1 435 ? -17.217 15.850 29.109 1.00 42.19 435 GLU A N 1
ATOM 3499 C CA . GLU A 1 435 ? -18.085 14.668 29.148 1.00 42.19 435 GLU A CA 1
ATOM 3500 C C . GLU A 1 435 ? -17.486 13.636 30.105 1.00 42.19 435 GLU A C 1
ATOM 3502 O O . GLU A 1 435 ? -16.598 12.862 29.740 1.00 42.19 435 GLU A O 1
ATOM 3507 N N . ALA A 1 436 ? -17.962 13.645 31.355 1.00 45.19 436 ALA A N 1
ATOM 3508 C CA . ALA A 1 436 ? -17.744 12.553 32.296 1.00 45.19 436 ALA A CA 1
ATOM 3509 C C . ALA A 1 436 ? -18.182 11.248 31.615 1.00 45.19 436 ALA A C 1
ATOM 3511 O O . ALA A 1 436 ? -19.349 11.076 31.257 1.00 45.19 436 ALA A O 1
ATOM 3512 N N . ARG A 1 437 ? -17.233 10.349 31.348 1.00 54.72 437 ARG A N 1
ATOM 3513 C CA . ARG A 1 437 ? -17.559 9.022 30.828 1.00 54.72 437 ARG A CA 1
ATOM 3514 C C . ARG A 1 437 ? -17.922 8.152 32.014 1.00 54.72 437 ARG A C 1
ATOM 3516 O O . ARG A 1 437 ? -17.040 7.484 32.537 1.00 54.72 437 ARG A O 1
ATOM 3523 N N . ASP A 1 438 ? -19.204 8.112 32.359 1.00 60.94 438 ASP A N 1
ATOM 3524 C CA . ASP A 1 438 ? -19.710 7.170 33.357 1.00 60.94 438 ASP A CA 1
ATOM 3525 C C . ASP A 1 438 ? -19.165 5.757 33.074 1.00 60.94 438 ASP A C 1
ATOM 3527 O O . ASP A 1 438 ? -19.165 5.267 31.927 1.00 60.94 438 ASP A O 1
ATOM 3531 N N . PHE A 1 439 ? -18.644 5.114 34.117 1.00 67.75 439 PHE A N 1
ATOM 3532 C CA . PHE A 1 439 ? -18.209 3.731 34.056 1.00 67.75 439 PHE A CA 1
ATOM 3533 C C . PHE A 1 439 ? -19.380 2.833 33.640 1.00 67.75 439 PHE A C 1
ATOM 3535 O O . PHE A 1 439 ? -20.419 2.783 34.294 1.00 67.75 439 PHE A O 1
ATOM 3542 N N . ASP A 1 440 ? -19.201 2.094 32.541 1.00 76.31 440 ASP A N 1
ATOM 3543 C CA . ASP A 1 440 ? -20.185 1.133 32.040 1.00 76.31 440 ASP A CA 1
ATOM 3544 C C . ASP A 1 440 ? -19.659 -0.303 32.249 1.00 76.31 440 ASP A C 1
ATOM 3546 O O . ASP A 1 440 ? -18.771 -0.752 31.503 1.00 76.31 440 ASP A O 1
ATOM 3550 N N . PRO A 1 441 ? -20.217 -1.057 33.222 1.00 76.81 441 PRO A N 1
ATOM 3551 C CA . PRO A 1 441 ? -19.836 -2.441 33.492 1.00 76.81 441 PRO A CA 1
ATOM 3552 C C . PRO A 1 441 ? -19.958 -3.346 32.258 1.00 76.81 441 PRO A C 1
ATOM 3554 O O . PRO A 1 441 ? -19.113 -4.220 32.039 1.00 76.81 441 PRO A O 1
ATOM 3557 N N . ARG A 1 442 ? -20.970 -3.119 31.404 1.00 80.12 442 ARG A N 1
ATOM 3558 C CA . ARG A 1 442 ? -21.201 -3.911 30.184 1.00 80.12 442 ARG A CA 1
ATOM 3559 C C . ARG A 1 442 ? -20.151 -3.600 29.127 1.00 80.12 442 ARG A C 1
ATOM 3561 O O . ARG A 1 442 ? -19.673 -4.517 28.456 1.00 80.12 442 ARG A O 1
ATOM 3568 N N . ARG A 1 443 ? -19.746 -2.333 28.989 1.00 78.88 443 ARG A N 1
ATOM 3569 C CA . ARG A 1 443 ? -18.648 -1.921 28.094 1.00 78.88 443 ARG A CA 1
ATOM 3570 C C . ARG A 1 443 ? -17.333 -2.582 28.492 1.00 78.88 443 ARG A C 1
ATOM 3572 O O . ARG A 1 443 ? -16.637 -3.113 27.622 1.00 78.88 443 ARG A O 1
ATOM 3579 N N . LEU A 1 444 ? -17.006 -2.575 29.784 1.00 75.12 444 LEU A N 1
ATOM 3580 C CA . LEU A 1 444 ? -15.810 -3.237 30.303 1.00 75.12 444 LEU A CA 1
ATOM 3581 C C . LEU A 1 444 ? -15.874 -4.753 30.075 1.00 75.12 444 LEU A C 1
ATOM 3583 O O . LEU A 1 444 ? -14.921 -5.337 29.562 1.00 75.12 444 LEU A O 1
ATOM 3587 N N . CYS A 1 445 ? -17.008 -5.391 30.368 1.00 80.25 445 CYS A N 1
ATOM 3588 C CA . CYS A 1 445 ? -17.180 -6.824 30.143 1.00 80.25 445 CYS A CA 1
ATOM 3589 C C . CYS A 1 445 ? -17.005 -7.213 28.670 1.00 80.25 445 CYS A C 1
ATOM 3591 O O . CYS A 1 445 ? -16.254 -8.137 28.368 1.00 80.25 445 CYS A O 1
ATOM 3593 N N . LYS A 1 446 ? -17.578 -6.447 27.731 1.00 78.31 446 LYS A N 1
ATOM 3594 C CA . LYS A 1 446 ? -17.363 -6.660 26.289 1.00 78.31 446 LYS A CA 1
ATOM 3595 C C . LYS A 1 446 ? -15.891 -6.542 25.888 1.00 78.31 446 LYS A C 1
ATOM 3597 O O . LYS A 1 446 ? -15.418 -7.347 25.088 1.00 78.31 446 LYS A O 1
ATOM 3602 N N . LYS A 1 447 ? -15.148 -5.574 26.444 1.00 72.69 447 LYS A N 1
ATOM 3603 C CA . LYS A 1 447 ? -13.694 -5.449 26.220 1.00 72.69 447 LYS A CA 1
ATOM 3604 C C . LYS A 1 447 ? -12.946 -6.688 26.716 1.00 72.69 447 LYS A C 1
ATOM 3606 O O . LYS A 1 447 ? -12.084 -7.193 26.003 1.00 72.69 447 LYS A O 1
ATOM 3611 N N . LEU A 1 448 ? -13.295 -7.191 27.899 1.00 72.81 448 LEU A N 1
ATOM 3612 C CA . LEU A 1 448 ? -12.676 -8.376 28.499 1.00 72.81 448 LEU A CA 1
ATOM 3613 C C . LEU A 1 448 ? -12.961 -9.643 27.683 1.00 72.81 448 LEU A C 1
ATOM 3615 O O . LEU A 1 448 ? -12.037 -10.393 27.379 1.00 72.81 448 LEU A O 1
ATOM 3619 N N . VAL A 1 449 ? -14.213 -9.843 27.262 1.00 77.75 449 VAL A N 1
ATOM 3620 C CA . VAL A 1 449 ? -14.608 -10.973 26.408 1.00 77.75 449 VAL A CA 1
ATOM 3621 C C . VAL A 1 449 ? -13.876 -10.925 25.063 1.00 77.75 449 VAL A C 1
ATOM 3623 O O . VAL A 1 449 ? -13.343 -11.942 24.629 1.00 77.75 449 VAL A O 1
ATOM 3626 N N . ALA A 1 450 ? -13.763 -9.751 24.431 1.00 69.12 450 ALA A N 1
ATOM 3627 C CA . ALA A 1 450 ? -13.017 -9.589 23.180 1.00 69.12 450 ALA A CA 1
ATOM 3628 C C . ALA A 1 450 ? -11.504 -9.832 23.345 1.00 69.12 450 ALA A C 1
ATOM 3630 O O . ALA A 1 450 ? -10.851 -10.354 22.443 1.00 69.12 450 ALA A O 1
ATOM 3631 N N . LEU A 1 451 ? -10.932 -9.466 24.496 1.00 65.44 451 LEU A N 1
ATOM 3632 C CA . LEU A 1 451 ? -9.509 -9.656 24.781 1.00 65.44 451 LEU A CA 1
ATOM 3633 C C . LEU A 1 451 ? -9.157 -11.134 24.988 1.00 65.44 451 LEU A C 1
ATOM 3635 O O . LEU A 1 451 ? -8.067 -11.557 24.600 1.00 65.44 451 LEU A O 1
ATOM 3639 N N . VAL A 1 452 ? -10.086 -11.900 25.560 1.00 67.69 452 VAL A N 1
ATOM 3640 C CA . VAL A 1 452 ? -9.977 -13.349 25.762 1.00 67.69 452 VAL A CA 1
ATOM 3641 C C . VAL A 1 452 ? -10.285 -14.121 24.474 1.00 67.69 452 VAL A C 1
ATOM 3643 O O . VAL A 1 452 ? -9.521 -14.994 24.098 1.00 67.69 452 VAL A O 1
ATOM 3646 N N . GLY A 1 453 ? -11.335 -13.755 23.732 1.00 59.84 453 GLY A N 1
ATOM 3647 C CA . GLY A 1 453 ? -11.746 -14.440 22.494 1.00 59.84 453 GLY A CA 1
ATOM 3648 C C . GLY A 1 453 ? -10.867 -14.181 21.260 1.00 59.84 453 GLY A C 1
ATOM 3649 O O . GLY A 1 453 ? -11.142 -14.715 20.188 1.00 59.84 453 GLY A O 1
ATOM 3650 N N . ARG A 1 454 ? -9.808 -13.370 21.377 1.00 56.91 454 ARG A N 1
ATOM 3651 C CA . ARG A 1 454 ? -8.989 -12.870 20.252 1.00 56.91 454 ARG A CA 1
ATOM 3652 C C . ARG A 1 454 ? -8.303 -13.940 19.391 1.00 56.91 454 ARG A C 1
ATOM 3654 O O . ARG A 1 454 ? -7.902 -13.634 18.271 1.00 56.91 454 ARG A O 1
ATOM 3661 N N . ASP A 1 455 ? -8.082 -15.145 19.913 1.00 58.97 455 ASP A N 1
ATOM 3662 C CA . ASP A 1 455 ? -7.441 -16.254 19.193 1.00 58.97 455 ASP A CA 1
ATOM 3663 C C . ASP A 1 455 ? -8.442 -17.346 18.772 1.00 58.97 455 ASP A C 1
ATOM 3665 O O . ASP A 1 455 ? -8.042 -18.405 18.280 1.00 58.97 455 ASP A O 1
ATOM 3669 N N . GLY A 1 456 ? -9.745 -17.070 18.918 1.00 59.69 456 GLY A N 1
ATOM 3670 C CA . GLY A 1 456 ? -10.824 -17.985 18.558 1.00 59.69 456 GLY A CA 1
ATOM 3671 C C . GLY A 1 456 ? -10.925 -19.201 19.479 1.00 59.69 456 GLY A C 1
ATOM 3672 O O . GLY A 1 456 ? -11.533 -20.202 19.097 1.00 59.69 456 GLY A O 1
ATOM 3673 N N . LYS A 1 457 ? -10.315 -19.159 20.672 1.00 66.69 457 LYS A N 1
ATOM 3674 C CA . LYS A 1 457 ? -10.479 -20.157 21.735 1.00 66.69 457 LYS A CA 1
ATOM 3675 C C . LYS A 1 457 ? -10.575 -19.447 23.082 1.00 66.69 457 LYS A C 1
ATOM 3677 O O . LYS A 1 457 ? -10.017 -18.384 23.272 1.00 66.69 457 LYS A O 1
ATOM 3682 N N . ILE A 1 458 ? -11.324 -20.024 24.016 1.00 70.69 458 ILE A N 1
ATOM 3683 C CA . ILE A 1 458 ? -11.422 -19.498 25.383 1.00 70.69 458 ILE A CA 1
ATOM 3684 C C . ILE A 1 458 ? -11.100 -20.640 26.331 1.00 70.69 458 ILE A C 1
ATOM 3686 O O . ILE A 1 458 ? -11.839 -21.631 26.375 1.00 70.69 458 ILE A O 1
ATOM 3690 N N . GLU A 1 459 ? -10.005 -20.514 27.076 1.00 77.12 459 GLU A N 1
ATOM 3691 C CA . GLU A 1 459 ? -9.585 -21.535 28.028 1.00 77.12 459 GLU A CA 1
ATOM 3692 C C . GLU A 1 459 ? -10.523 -21.583 29.247 1.00 77.12 459 GLU A C 1
ATOM 3694 O O . GLU A 1 459 ? -11.205 -20.619 29.602 1.00 77.12 459 GLU A O 1
ATOM 3699 N N . GLN A 1 460 ? -10.572 -22.728 29.933 1.00 75.19 460 GLN A N 1
ATOM 3700 C CA . GLN A 1 460 ? -11.449 -22.909 31.097 1.00 75.19 460 GLN A CA 1
ATOM 3701 C C . GLN A 1 460 ? -11.093 -21.961 32.258 1.00 75.19 460 GLN A C 1
ATOM 3703 O O . GLN A 1 460 ? -11.978 -21.504 32.989 1.00 75.19 460 GLN A O 1
ATOM 3708 N N . SER A 1 461 ? -9.806 -21.646 32.414 1.00 72.12 461 SER A N 1
ATOM 3709 C CA . SER A 1 461 ? -9.283 -20.640 33.347 1.00 72.12 461 SER A CA 1
ATOM 3710 C C . SER A 1 461 ? -9.876 -19.257 33.062 1.00 72.12 461 SER A C 1
ATOM 3712 O O . SER A 1 461 ? -10.374 -18.594 33.970 1.00 72.12 461 SER A O 1
ATOM 3714 N N . GLU A 1 462 ? -9.920 -18.862 31.792 1.00 77.62 462 GLU A N 1
ATOM 3715 C CA . GLU A 1 462 ? -10.440 -17.571 31.343 1.00 77.62 462 GLU A CA 1
ATOM 3716 C C . GLU A 1 462 ? -11.965 -17.498 31.462 1.00 77.62 462 GLU A C 1
ATOM 3718 O O . GLU A 1 462 ? -12.492 -16.493 31.937 1.00 77.62 462 GLU A O 1
ATOM 3723 N N . ARG A 1 463 ? -12.690 -18.586 31.149 1.00 79.75 463 ARG A N 1
ATOM 3724 C CA . ARG A 1 463 ? -14.141 -18.674 31.420 1.00 79.75 463 ARG A CA 1
ATOM 3725 C C . ARG A 1 463 ? -14.453 -18.493 32.900 1.00 79.75 463 ARG A C 1
ATOM 3727 O O . ARG A 1 463 ? -15.433 -17.840 33.244 1.00 79.75 463 ARG A O 1
ATOM 3734 N N . THR A 1 464 ? -13.636 -19.078 33.773 1.00 80.06 464 THR A N 1
ATOM 3735 C CA . THR A 1 464 ? -13.826 -18.972 35.226 1.00 80.06 464 THR A CA 1
ATOM 3736 C C . THR A 1 464 ? -13.635 -17.529 35.687 1.00 80.06 464 THR A C 1
ATOM 3738 O O . THR A 1 464 ? -14.458 -17.013 36.437 1.00 80.06 464 THR A O 1
ATOM 3741 N N . LEU A 1 465 ? -12.612 -16.844 35.172 1.00 78.69 465 LEU A N 1
ATOM 3742 C CA . LEU A 1 465 ? -12.370 -15.434 35.477 1.00 78.69 465 LEU A CA 1
ATOM 3743 C C . LEU A 1 465 ? -13.459 -14.515 34.932 1.00 78.69 465 LEU A C 1
ATOM 3745 O O . LEU A 1 465 ? -13.901 -13.620 35.644 1.00 78.69 465 LEU A O 1
ATOM 3749 N N . LEU A 1 466 ? -13.942 -14.760 33.713 1.00 81.31 466 LEU A N 1
ATOM 3750 C CA . LEU A 1 466 ? -15.034 -13.983 33.130 1.00 81.31 466 LEU A CA 1
ATOM 3751 C C . LEU A 1 466 ? -16.354 -14.178 33.884 1.00 81.31 466 LEU A C 1
ATOM 3753 O O . LEU A 1 466 ? -17.115 -13.224 33.998 1.00 81.31 466 LEU A O 1
ATOM 3757 N N . LYS A 1 467 ? -16.613 -15.360 34.460 1.00 83.94 467 LYS A N 1
ATOM 3758 C CA . LYS A 1 467 ? -17.770 -15.575 35.348 1.00 83.94 467 LYS A CA 1
ATOM 3759 C C . LYS A 1 467 ? -17.655 -14.775 36.642 1.00 83.94 467 LYS A C 1
ATOM 3761 O O . LYS A 1 467 ? -18.576 -14.040 36.975 1.00 83.94 467 LYS A O 1
ATOM 3766 N N . VAL A 1 468 ? -16.503 -14.848 37.312 1.00 81.00 468 VAL A N 1
ATOM 3767 C CA . VAL A 1 468 ? -16.222 -14.061 38.529 1.00 81.00 468 VAL A CA 1
ATOM 3768 C C . VAL A 1 468 ? -16.323 -12.554 38.251 1.00 81.00 468 VAL A C 1
ATOM 3770 O O . VAL A 1 468 ? -16.847 -11.786 39.061 1.00 81.00 468 VAL A O 1
ATOM 3773 N N . ALA A 1 469 ? -15.860 -12.129 37.075 1.00 74.75 469 ALA A N 1
ATOM 3774 C CA . ALA A 1 469 ? -15.980 -10.761 36.594 1.00 74.75 469 ALA A CA 1
ATOM 3775 C C . ALA A 1 469 ? -17.432 -10.359 36.332 1.00 74.75 469 ALA A C 1
ATOM 3777 O O . ALA A 1 469 ? -17.847 -9.302 36.790 1.00 74.75 469 ALA A O 1
ATOM 3778 N N . GLY A 1 470 ? -18.199 -11.192 35.625 1.00 82.12 470 GLY A N 1
ATOM 3779 C CA . GLY A 1 470 ? -19.613 -10.955 35.346 1.00 82.12 470 GLY A CA 1
ATOM 3780 C C . GLY A 1 470 ? -20.424 -10.804 36.630 1.00 82.12 470 GLY A C 1
ATOM 3781 O O . GLY A 1 470 ? -21.173 -9.845 36.757 1.00 82.12 470 GLY A O 1
ATOM 3782 N N . GLU A 1 471 ? -20.190 -11.664 37.623 1.00 84.12 471 GLU A N 1
ATOM 3783 C CA . GLU A 1 471 ? -20.814 -11.558 38.949 1.00 84.12 471 GLU A CA 1
ATOM 3784 C C . GLU A 1 471 ? -20.455 -10.245 39.656 1.00 84.12 471 GLU A C 1
ATOM 3786 O O . GLU A 1 471 ? -21.322 -9.583 40.223 1.00 84.12 471 GLU A O 1
ATOM 3791 N N . SER A 1 472 ? -19.186 -9.836 39.592 1.00 81.94 472 SER A N 1
ATOM 3792 C CA . SER A 1 472 ? -18.717 -8.600 40.232 1.00 81.94 472 SER A CA 1
ATOM 3793 C C . SER A 1 472 ? -19.211 -7.334 39.524 1.00 81.94 472 SER A C 1
ATOM 3795 O O . SER A 1 472 ? -19.418 -6.318 40.179 1.00 81.94 472 SER A O 1
ATOM 3797 N N . LEU A 1 473 ? -19.404 -7.407 38.203 1.00 81.00 473 LEU A N 1
ATOM 3798 C CA . LEU A 1 473 ? -19.938 -6.348 37.340 1.00 81.00 473 LEU A CA 1
ATOM 3799 C C . LEU A 1 473 ? -21.473 -6.357 37.260 1.00 81.00 473 LEU A C 1
ATOM 3801 O O . LEU A 1 473 ? -22.038 -5.556 36.520 1.00 81.00 473 LEU A O 1
ATOM 3805 N N . GLU A 1 474 ? -22.136 -7.260 37.990 1.00 85.50 474 GLU A N 1
ATOM 3806 C CA . GLU A 1 474 ? -23.596 -7.432 37.999 1.00 85.50 474 GLU A CA 1
ATOM 3807 C C . GLU A 1 474 ? -24.189 -7.734 36.610 1.00 85.50 474 GLU A C 1
ATOM 3809 O O . GLU A 1 474 ? -25.315 -7.359 36.281 1.00 85.50 474 GLU A O 1
ATOM 3814 N N . ILE A 1 475 ? -23.431 -8.455 35.783 1.00 86.38 475 ILE A N 1
ATOM 3815 C CA . ILE A 1 475 ? -23.851 -8.903 34.456 1.00 86.38 475 ILE A CA 1
ATOM 3816 C C . ILE A 1 475 ? -24.463 -10.301 34.575 1.00 86.38 475 ILE A C 1
ATOM 3818 O O . ILE A 1 475 ? -23.788 -11.227 35.036 1.00 86.38 475 ILE A O 1
ATOM 3822 N N . PRO A 1 476 ? -25.723 -10.498 34.139 1.00 89.75 476 PRO A N 1
ATOM 3823 C CA . PRO A 1 476 ? -26.364 -11.805 34.170 1.00 89.75 476 PRO A CA 1
ATOM 3824 C C . PRO A 1 476 ? -25.554 -12.855 33.405 1.00 89.75 476 PRO A C 1
ATOM 3826 O O . PRO A 1 476 ? -25.071 -12.597 32.303 1.00 89.75 476 PRO A O 1
ATOM 3829 N N . LEU A 1 477 ? -25.478 -14.078 33.941 1.00 84.94 477 LEU A N 1
ATOM 3830 C CA . LEU A 1 477 ? -24.725 -15.173 33.318 1.00 84.94 477 LEU A CA 1
ATOM 3831 C C . LEU A 1 477 ? -25.151 -15.432 31.862 1.00 84.94 477 LEU A C 1
ATOM 3833 O O . LEU A 1 477 ? -24.300 -15.662 31.014 1.00 84.94 477 LEU A O 1
ATOM 3837 N N . GLN A 1 478 ? -26.448 -15.330 31.563 1.00 86.12 478 GLN A N 1
ATOM 3838 C CA . GLN A 1 478 ? -26.983 -15.476 30.203 1.00 86.12 478 GLN A CA 1
ATOM 3839 C C . GLN A 1 478 ? -26.465 -14.391 29.248 1.00 86.12 478 GLN A C 1
ATOM 3841 O O . GLN A 1 478 ? -26.181 -14.674 28.087 1.00 86.12 478 GLN A O 1
ATOM 3846 N N . GLU A 1 479 ? -26.321 -13.154 29.732 1.00 87.44 479 GLU A N 1
ATOM 3847 C CA . GLU A 1 479 ? -25.787 -12.043 28.943 1.00 87.44 479 GLU A CA 1
ATOM 3848 C C . GLU A 1 479 ? -24.286 -12.234 28.693 1.00 87.44 479 GLU A C 1
ATOM 3850 O O . GLU A 1 479 ? -23.819 -12.059 27.570 1.00 87.44 479 GLU A O 1
ATOM 3855 N N . LEU A 1 480 ? -23.541 -12.688 29.704 1.00 86.12 480 LEU A N 1
ATOM 3856 C CA . LEU A 1 480 ? -22.132 -13.046 29.555 1.00 86.12 480 LEU A CA 1
ATOM 3857 C C . LEU A 1 480 ? -21.934 -14.208 28.562 1.00 86.12 480 LEU A C 1
ATOM 3859 O O . LEU A 1 480 ? -21.042 -14.152 27.719 1.00 86.12 480 LEU A O 1
ATOM 3863 N N . GLU A 1 481 ? -22.764 -15.251 28.634 1.00 84.75 481 GLU A N 1
ATOM 3864 C CA . GLU A 1 481 ? -22.725 -16.392 27.709 1.00 84.75 481 GLU A CA 1
ATOM 3865 C C . GLU A 1 481 ? -23.073 -15.988 26.269 1.00 84.75 481 GLU A C 1
ATOM 3867 O O . GLU A 1 481 ? -22.438 -16.478 25.331 1.00 84.75 481 GLU A O 1
ATOM 3872 N N . ALA A 1 482 ? -24.004 -15.047 26.080 1.00 84.50 482 ALA A N 1
ATOM 3873 C CA . ALA A 1 482 ? -24.292 -14.459 24.773 1.00 84.50 482 ALA A CA 1
ATOM 3874 C C . ALA A 1 482 ? -23.080 -13.687 24.219 1.00 84.50 482 ALA A C 1
ATOM 3876 O O . ALA A 1 482 ? -22.668 -13.939 23.089 1.00 84.50 482 ALA A O 1
ATOM 3877 N N . MET A 1 483 ? -22.444 -12.828 25.030 1.00 84.12 483 MET A N 1
ATOM 3878 C CA . MET A 1 483 ? -21.229 -12.100 24.627 1.00 84.12 483 MET A CA 1
ATOM 3879 C C . MET A 1 483 ? -20.078 -13.050 24.257 1.00 84.12 483 MET A C 1
ATOM 3881 O O . MET A 1 483 ? -19.339 -12.794 23.306 1.00 84.12 483 MET A O 1
ATOM 3885 N N . LEU A 1 484 ? -19.923 -14.153 24.998 1.00 79.06 484 LEU A N 1
ATOM 3886 C CA . LEU A 1 484 ? -18.917 -15.183 24.722 1.00 79.06 484 LEU A CA 1
ATOM 3887 C C . LEU A 1 484 ? -19.182 -15.903 23.397 1.00 79.06 484 LEU A C 1
ATOM 3889 O O . LEU A 1 484 ? -18.247 -16.119 22.629 1.00 79.06 484 LEU A O 1
ATOM 3893 N N . SER A 1 485 ? -20.445 -16.237 23.129 1.00 79.12 485 SER A N 1
ATOM 3894 C CA . SER A 1 485 ? -20.864 -16.924 21.902 1.00 79.12 485 SER A CA 1
ATOM 3895 C C . SER A 1 485 ? -20.748 -16.024 20.665 1.00 79.12 485 SER A C 1
ATOM 3897 O O . SER A 1 485 ? -20.423 -16.503 19.587 1.00 79.12 485 SER A O 1
ATOM 3899 N N . GLU A 1 486 ? -20.960 -14.710 20.805 1.00 76.69 486 GLU A N 1
ATOM 3900 C CA . GLU A 1 486 ? -20.743 -13.739 19.719 1.00 76.69 486 GLU A CA 1
ATOM 3901 C C . GLU A 1 486 ? -19.267 -13.615 19.315 1.00 76.69 486 GLU A C 1
ATOM 3903 O O . GLU A 1 486 ? -18.960 -13.425 18.139 1.00 76.69 486 GLU A O 1
ATOM 3908 N N . GLN A 1 487 ? -18.345 -13.698 20.279 1.00 65.12 487 GLN A N 1
ATOM 3909 C CA . GLN A 1 487 ? -16.906 -13.569 20.019 1.00 65.12 487 GLN A CA 1
ATOM 3910 C C . GLN A 1 487 ? -16.248 -14.885 19.595 1.00 65.12 487 GLN A C 1
ATOM 3912 O O . GLN A 1 487 ? -15.233 -14.868 18.902 1.00 65.12 487 GLN A O 1
ATOM 3917 N N . CYS A 1 488 ? -16.799 -16.021 20.019 1.00 60.47 488 CYS A N 1
ATOM 3918 C CA . CYS A 1 488 ? -16.231 -17.342 19.782 1.00 60.47 488 CYS A CA 1
ATOM 3919 C C . CYS A 1 488 ? -17.369 -18.379 19.639 1.00 60.47 488 CYS A C 1
ATOM 3921 O O . CYS A 1 488 ? -17.697 -19.042 20.630 1.00 60.47 488 CYS A O 1
ATOM 3923 N N . PRO A 1 489 ? -18.022 -18.446 18.458 1.00 54.22 489 PRO A N 1
ATOM 3924 C CA . PRO A 1 489 ? -19.225 -19.253 18.225 1.00 54.22 489 PRO A CA 1
ATOM 3925 C C . PRO A 1 489 ? -19.005 -20.769 18.245 1.00 54.22 489 PRO A C 1
ATOM 3927 O O . PRO A 1 489 ? -17.892 -21.232 17.894 1.00 54.22 489 PRO A O 1
#

Radius of gyration: 27.54 Å; Cα contacts (8 Å, |Δi|>4): 604; chains: 1; bounding box: 62×45×85 Å

Sequence (489 aa):
METLNPAQVKFFEETPCVVLSAIKSAMKWQEWLLDSITLMVSRETPSQPFVNLVSFQSGKTLYSVSISAESISQLSQKPNFGIVSPDMGAELMVETAMVKREPLDSTGLFYQGISFFSQGDFQCAGEIFEKLFKKVPEFPRASNLRGLCLRMTNRFQEAEQAYLHEIEINPRFPDAFCNLGVLYRKTNRDTMARMMFEKSLECDQFYFNALLQFSKLLMDTEGINSKLLSSINFRLLTLNANIPAALEHLVSLSYKGGMLFSEYSDRIRAESGILGNPAILPLMKRIEIFRLNGAFLAAGHGFIHLLERAESHPSIFNFILHWVAQRLKEIQKLLPNFMKESWERTQKDLFKRWPTVIEQDISEIPSLRKKLDALNPVTFFSLVLEEIFLDGQVTKEEGELIFRLKNALRIDETTYKKLLSEAKKQSEGHNLADEARDFDPRRLCKKLVALVGRDGKIEQSERTLLKVAGESLEIPLQELEAMLSEQCP